Protein AF-A0A955KXI3-F1 (afdb_monomer)

Radius of gyration: 36.37 Å; Cα contacts (8 Å, |Δi|>4): 1447; chains: 1; bounding box: 127×127×103 Å

Structure (mmCIF, N/CA/C/O backbone):
data_AF-A0A955KXI3-F1
#
_entry.id   AF-A0A955KXI3-F1
#
loop_
_atom_site.group_PDB
_atom_site.id
_atom_site.type_symbol
_atom_site.label_atom_id
_atom_site.label_alt_id
_atom_site.label_comp_id
_atom_site.label_asym_id
_atom_site.label_entity_id
_atom_site.label_seq_id
_atom_site.pdbx_PDB_ins_code
_atom_site.Cartn_x
_atom_site.Cartn_y
_atom_site.Cartn_z
_atom_site.occupancy
_atom_site.B_iso_or_equiv
_atom_site.auth_seq_id
_atom_site.auth_comp_id
_atom_site.auth_asym_id
_atom_site.auth_atom_id
_atom_site.pdbx_PDB_model_num
ATOM 1 N N . MET A 1 1 ? 79.016 -72.809 -0.179 1.00 35.94 1 MET A N 1
ATOM 2 C CA . MET A 1 1 ? 80.154 -72.818 0.766 1.00 35.94 1 MET A CA 1
ATOM 3 C C . MET A 1 1 ? 79.630 -72.366 2.122 1.00 35.94 1 MET A C 1
ATOM 5 O O . MET A 1 1 ? 78.712 -71.561 2.138 1.00 35.94 1 MET A O 1
ATOM 9 N N . ARG A 1 2 ? 80.132 -72.982 3.202 1.00 41.34 2 ARG A N 1
ATOM 10 C CA . ARG A 1 2 ? 79.826 -72.744 4.634 1.00 41.34 2 ARG A CA 1
ATOM 11 C C . ARG A 1 2 ? 79.819 -71.230 4.961 1.00 41.34 2 ARG A C 1
ATOM 13 O O . ARG A 1 2 ? 80.507 -70.492 4.273 1.00 41.34 2 ARG A O 1
ATOM 20 N N . ASP A 1 3 ? 79.077 -70.713 5.942 1.00 35.38 3 ASP A N 1
ATOM 21 C CA . ASP A 1 3 ? 79.375 -70.952 7.357 1.00 35.38 3 ASP A CA 1
ATOM 22 C C . ASP A 1 3 ? 78.279 -70.488 8.341 1.00 35.38 3 ASP A C 1
ATOM 24 O O . ASP A 1 3 ? 77.462 -69.618 8.043 1.00 35.38 3 ASP A O 1
ATOM 28 N N . LYS A 1 4 ? 78.316 -71.088 9.535 1.00 45.59 4 LYS A N 1
ATOM 29 C CA . LYS A 1 4 ? 77.568 -70.738 10.746 1.00 45.59 4 LYS A CA 1
ATOM 30 C C . LYS A 1 4 ? 78.263 -69.573 11.464 1.00 45.59 4 LYS A C 1
ATOM 32 O O . LYS A 1 4 ? 79.451 -69.668 11.737 1.00 45.59 4 LYS A O 1
ATOM 37 N N . SER A 1 5 ? 77.521 -68.572 11.930 1.00 39.84 5 SER A N 1
ATOM 38 C CA . SER A 1 5 ? 77.657 -68.081 13.315 1.00 39.84 5 SER A CA 1
ATOM 39 C C . SER A 1 5 ? 76.523 -67.118 13.666 1.00 39.84 5 SER A C 1
ATOM 41 O O . SER A 1 5 ? 76.268 -66.125 12.996 1.00 39.84 5 SER A O 1
ATOM 43 N N . SER A 1 6 ? 75.809 -67.476 14.724 1.00 38.56 6 SER A N 1
ATOM 44 C CA . SER A 1 6 ? 74.708 -66.745 15.333 1.00 38.56 6 SER A CA 1
ATOM 45 C C . SER A 1 6 ? 75.183 -66.124 16.646 1.00 38.56 6 SER A C 1
ATOM 47 O O . SER A 1 6 ? 75.589 -66.859 17.548 1.00 38.56 6 SER A O 1
ATOM 49 N N . THR A 1 7 ? 75.043 -64.811 16.791 1.00 40.28 7 THR A N 1
ATOM 50 C CA . THR A 1 7 ? 74.956 -64.116 18.084 1.00 40.28 7 THR A CA 1
ATOM 51 C C . THR A 1 7 ? 73.664 -63.294 18.093 1.00 40.28 7 THR A C 1
ATOM 53 O O . THR A 1 7 ? 73.446 -62.512 17.169 1.00 40.28 7 THR A O 1
ATOM 56 N N . PRO A 1 8 ? 72.766 -63.462 19.082 1.00 43.84 8 PRO A N 1
ATOM 57 C CA . PRO A 1 8 ? 71.556 -62.656 19.161 1.00 43.84 8 PRO A CA 1
ATOM 58 C C . PRO A 1 8 ? 71.862 -61.309 19.830 1.00 43.84 8 PRO A C 1
ATOM 60 O O . PRO A 1 8 ? 72.344 -61.259 20.961 1.00 43.84 8 PRO A O 1
ATOM 63 N N . ILE A 1 9 ? 71.553 -60.214 19.135 1.00 41.09 9 ILE A N 1
ATOM 64 C CA . ILE A 1 9 ? 71.470 -58.868 19.713 1.00 41.09 9 ILE A CA 1
ATOM 65 C C . ILE A 1 9 ? 70.071 -58.727 20.327 1.00 41.09 9 ILE A C 1
ATOM 67 O O . ILE A 1 9 ? 69.072 -58.803 19.614 1.00 41.09 9 ILE A O 1
ATOM 71 N N . MET A 1 10 ? 69.989 -58.535 21.647 1.00 36.03 10 MET A N 1
ATOM 72 C CA . MET A 1 10 ? 68.750 -58.123 22.314 1.00 36.03 10 MET A CA 1
ATOM 73 C C . MET A 1 10 ? 68.443 -56.663 21.962 1.00 36.03 10 MET A C 1
ATOM 75 O O . MET A 1 10 ? 69.188 -55.764 22.348 1.00 36.03 10 MET A O 1
ATOM 79 N N . ILE A 1 11 ? 67.331 -56.429 21.267 1.00 44.09 11 ILE A N 1
ATOM 80 C CA . ILE A 1 11 ? 66.720 -55.102 21.128 1.00 44.09 11 ILE A CA 1
ATOM 81 C C . ILE A 1 11 ? 65.739 -54.936 22.302 1.00 44.09 11 ILE A C 1
ATOM 83 O O . ILE A 1 11 ? 64.892 -55.814 22.491 1.00 44.09 11 ILE A O 1
ATOM 87 N N . PRO A 1 12 ? 65.831 -53.870 23.119 1.00 44.94 12 PRO A N 1
ATOM 88 C CA . PRO A 1 12 ? 64.911 -53.667 24.230 1.00 44.94 12 PRO A CA 1
ATOM 89 C C . PRO A 1 12 ? 63.492 -53.390 23.718 1.00 44.94 12 PRO A C 1
ATOM 91 O O . PRO A 1 12 ? 63.283 -52.598 22.801 1.00 44.94 12 PRO A O 1
ATOM 94 N N . SER A 1 13 ? 62.517 -54.054 24.340 1.00 44.59 13 SER A N 1
ATOM 95 C CA . SER A 1 13 ? 61.083 -53.826 24.148 1.00 44.59 13 SER A CA 1
ATOM 96 C C . SER A 1 13 ? 60.748 -52.333 24.286 1.00 44.59 13 SER A C 1
ATOM 98 O O . SER A 1 13 ? 61.093 -51.746 25.315 1.00 44.59 13 SER A O 1
ATOM 100 N N . PRO A 1 14 ? 60.045 -51.705 23.324 1.00 49.34 14 PRO A N 1
ATOM 101 C CA . PRO A 1 14 ? 59.596 -50.330 23.481 1.00 49.34 14 PRO A CA 1
ATOM 102 C C . PRO A 1 14 ? 58.636 -50.222 24.671 1.00 49.34 14 PRO A C 1
ATOM 104 O O . PRO A 1 14 ? 57.763 -51.068 24.873 1.00 49.34 14 PRO A O 1
ATOM 107 N N . ASN A 1 15 ? 58.832 -49.179 25.478 1.00 51.78 15 ASN A N 1
ATOM 108 C CA . ASN A 1 15 ? 58.050 -48.879 26.674 1.00 51.78 15 ASN A CA 1
ATOM 109 C C . ASN A 1 15 ? 56.570 -48.671 26.310 1.00 51.78 15 ASN A C 1
ATOM 111 O O . ASN A 1 15 ? 56.146 -47.583 25.920 1.00 51.78 15 ASN A O 1
ATOM 115 N N . THR A 1 16 ? 55.762 -49.717 26.483 1.00 49.50 16 THR A N 1
ATOM 116 C CA . THR A 1 16 ? 54.319 -49.741 26.189 1.00 49.50 16 THR A CA 1
ATOM 117 C C . THR A 1 16 ? 53.499 -48.761 27.033 1.00 49.50 16 THR A C 1
ATOM 119 O O . THR A 1 16 ? 52.329 -48.529 26.738 1.00 49.50 16 THR A O 1
ATOM 122 N N . HIS A 1 17 ? 54.094 -48.166 28.070 1.00 52.94 17 HIS A N 1
ATOM 123 C CA . HIS A 1 17 ? 53.440 -47.171 28.915 1.00 52.94 17 HIS A CA 1
ATOM 124 C C . HIS A 1 17 ? 53.304 -45.798 28.245 1.00 52.94 17 HIS A C 1
ATOM 126 O O . HIS A 1 17 ? 52.270 -45.166 28.418 1.00 52.94 17 HIS A O 1
ATOM 132 N N . LEU A 1 18 ? 54.266 -45.361 27.424 1.00 54.50 18 LEU A N 1
ATOM 133 C CA . LEU A 1 18 ? 54.189 -44.054 26.749 1.00 54.50 18 LEU A CA 1
ATOM 134 C C . LEU A 1 18 ? 53.133 -44.040 25.634 1.00 54.50 18 LEU A C 1
ATOM 136 O O . LEU A 1 18 ? 52.356 -43.097 25.529 1.00 54.50 18 LEU A O 1
ATOM 140 N N . LEU A 1 19 ? 53.028 -45.132 24.872 1.00 54.25 19 LEU A N 1
ATOM 141 C CA . LEU A 1 19 ? 52.029 -45.271 23.807 1.00 54.25 19 LEU A CA 1
ATOM 142 C C . LEU A 1 19 ? 50.587 -45.302 24.336 1.00 54.25 19 LEU A C 1
ATOM 144 O O . LEU A 1 19 ? 49.689 -44.754 23.701 1.00 54.25 19 LEU A O 1
ATOM 148 N N . ARG A 1 20 ? 50.355 -45.899 25.513 1.00 58.59 20 ARG A N 1
ATOM 149 C CA . ARG A 1 20 ? 49.018 -45.936 26.128 1.00 58.59 20 ARG A CA 1
ATOM 150 C C . ARG A 1 20 ? 48.578 -44.562 26.634 1.00 58.59 20 ARG A C 1
ATOM 152 O O . ARG A 1 20 ? 47.414 -44.216 26.464 1.00 58.59 20 ARG A O 1
ATOM 159 N N . SER A 1 21 ? 49.498 -43.763 27.176 1.00 60.34 21 SER A N 1
ATOM 160 C CA . SER A 1 21 ? 49.203 -42.402 27.641 1.00 60.34 21 SER A CA 1
ATOM 161 C C . SER A 1 21 ? 48.854 -41.461 26.486 1.00 60.34 21 SER A C 1
ATOM 163 O O . SER A 1 21 ? 47.880 -40.718 26.580 1.00 60.34 21 SER A O 1
ATOM 165 N N . SER A 1 22 ? 49.592 -41.530 25.372 1.00 62.84 22 SER A N 1
ATOM 166 C CA . SER A 1 22 ? 49.331 -40.696 24.190 1.00 62.84 22 SER A CA 1
ATOM 167 C C . SER A 1 22 ? 48.015 -41.053 23.492 1.00 62.84 22 SER A C 1
ATOM 169 O O . SER A 1 22 ? 47.284 -40.157 23.074 1.00 62.84 22 SER A O 1
ATOM 171 N N . LEU A 1 23 ? 47.672 -42.345 23.417 1.00 67.88 23 LEU A N 1
ATOM 172 C CA . LEU A 1 23 ? 46.389 -42.793 22.862 1.00 67.88 23 LEU A CA 1
ATOM 173 C C . LEU A 1 23 ? 45.205 -42.385 23.746 1.00 67.88 23 LEU A C 1
ATOM 175 O O . LEU A 1 23 ? 44.167 -41.987 23.224 1.00 67.88 23 LEU A O 1
ATOM 179 N N . PHE A 1 24 ? 45.367 -42.422 25.070 1.00 73.81 24 PHE A N 1
ATOM 180 C CA . PHE A 1 24 ? 44.329 -41.982 26.002 1.00 73.81 24 PHE A CA 1
ATOM 181 C C . PHE A 1 24 ? 44.108 -40.462 25.938 1.00 73.81 24 PHE A C 1
ATOM 183 O O . PHE A 1 24 ? 42.966 -40.010 25.905 1.00 73.81 24 PHE A O 1
ATOM 190 N N . PHE A 1 25 ? 45.183 -39.673 25.815 1.00 72.25 25 PHE A N 1
ATOM 191 C CA . PHE A 1 25 ? 45.080 -38.223 25.622 1.00 72.25 25 PHE A CA 1
ATOM 192 C C . PHE A 1 25 ? 44.444 -37.855 24.276 1.00 72.25 25 PHE A C 1
ATOM 194 O O . PHE A 1 25 ? 43.582 -36.982 24.241 1.00 72.25 25 PHE A O 1
ATOM 201 N N . CYS A 1 26 ? 44.793 -38.550 23.185 1.00 74.94 26 CYS A N 1
ATOM 202 C CA . CYS A 1 26 ? 44.132 -38.354 21.890 1.00 74.94 26 CYS A CA 1
ATOM 203 C C . CYS A 1 26 ? 42.643 -38.711 21.947 1.00 74.94 26 CYS A C 1
ATOM 205 O O . CYS A 1 26 ? 41.829 -37.980 21.389 1.00 74.94 26 CYS A O 1
ATOM 207 N N . ALA A 1 27 ? 42.268 -39.791 22.639 1.00 73.81 27 ALA A N 1
ATOM 208 C CA . ALA A 1 27 ? 40.867 -40.181 22.779 1.00 73.81 27 ALA A CA 1
ATOM 209 C C . ALA A 1 27 ? 40.060 -39.139 23.569 1.00 73.81 27 ALA A C 1
ATOM 211 O O . ALA A 1 27 ? 38.967 -38.777 23.144 1.00 73.81 27 ALA A O 1
ATOM 212 N N . ILE A 1 28 ? 40.618 -38.599 24.658 1.00 78.00 28 ILE A N 1
ATOM 213 C CA . ILE A 1 28 ? 39.974 -37.528 25.432 1.00 78.00 28 ILE A CA 1
ATOM 214 C C . ILE A 1 28 ? 39.871 -36.246 24.605 1.00 78.00 28 ILE A C 1
ATOM 216 O O . ILE A 1 28 ? 38.808 -35.638 24.581 1.00 78.00 28 ILE A O 1
ATOM 220 N N . LEU A 1 29 ? 40.926 -35.851 23.886 1.00 77.69 29 LEU A N 1
ATOM 221 C CA . LEU A 1 29 ? 40.888 -34.641 23.061 1.00 77.69 29 LEU A CA 1
ATOM 222 C C . LEU A 1 29 ? 39.857 -34.764 21.932 1.00 77.69 29 LEU A C 1
ATOM 224 O O . LEU A 1 29 ? 39.102 -33.831 21.684 1.00 77.69 29 LEU A O 1
ATOM 228 N N . THR A 1 30 ? 39.787 -35.936 21.294 1.00 77.31 30 THR A N 1
ATOM 229 C CA . THR A 1 30 ? 38.826 -36.216 20.219 1.00 77.31 30 THR A CA 1
ATOM 230 C C . THR A 1 30 ? 37.398 -36.257 20.758 1.00 77.31 30 THR A C 1
ATOM 232 O O . THR A 1 30 ? 36.501 -35.711 20.128 1.00 77.31 30 THR A O 1
ATOM 235 N N . PHE A 1 31 ? 37.177 -36.840 21.940 1.00 72.69 31 PHE A N 1
ATOM 236 C CA . PHE A 1 31 ? 35.856 -36.888 22.570 1.00 72.69 31 PHE A CA 1
ATOM 237 C C . PHE A 1 31 ? 35.398 -35.509 23.067 1.00 72.69 31 PHE A C 1
ATOM 239 O O . PHE A 1 31 ? 34.236 -35.159 22.895 1.00 72.69 31 PHE A O 1
ATOM 246 N N . SER A 1 32 ? 36.308 -34.690 23.604 1.00 73.31 32 SER A N 1
ATOM 247 C CA . SER A 1 32 ? 36.020 -33.307 24.004 1.00 73.31 32 SER A CA 1
ATOM 248 C C . SER A 1 32 ? 35.767 -32.396 22.802 1.00 73.31 32 SER A C 1
ATOM 250 O O . SER A 1 32 ? 34.851 -31.581 22.849 1.00 73.31 32 SER A O 1
ATOM 252 N N . LEU A 1 33 ? 36.521 -32.556 21.707 1.00 73.75 33 LEU A N 1
ATOM 253 C CA . LEU A 1 33 ? 36.250 -31.867 20.442 1.00 73.75 33 LEU A CA 1
ATOM 254 C C . LEU A 1 33 ? 34.916 -32.313 19.847 1.00 73.75 33 LEU A C 1
ATOM 256 O O . LEU A 1 33 ? 34.159 -31.466 19.397 1.00 73.75 33 LEU A O 1
ATOM 260 N N . TYR A 1 34 ? 34.592 -33.607 19.901 1.00 73.50 34 TYR A N 1
ATOM 261 C CA . TYR A 1 34 ? 33.304 -34.122 19.440 1.00 73.50 34 TYR A CA 1
ATOM 262 C C . TYR A 1 34 ? 32.145 -33.590 20.289 1.00 73.50 34 TYR A C 1
ATOM 264 O O . TYR A 1 34 ? 31.130 -33.195 19.728 1.00 73.50 34 TYR A O 1
ATOM 272 N N . LEU A 1 35 ? 32.295 -33.515 21.618 1.00 63.56 35 LEU A N 1
ATOM 273 C CA . LEU A 1 35 ? 31.303 -32.916 22.518 1.00 63.56 35 LEU A CA 1
ATOM 274 C C . LEU A 1 35 ? 31.138 -31.412 22.283 1.00 63.56 35 LEU A C 1
ATOM 276 O O . LEU A 1 35 ? 30.008 -30.950 22.256 1.00 63.56 35 LEU A O 1
ATOM 280 N N . LEU A 1 36 ? 32.217 -30.661 22.045 1.00 61.91 36 LEU A N 1
ATOM 281 C CA . LEU A 1 36 ? 32.132 -29.243 21.667 1.00 61.91 36 LEU A CA 1
ATOM 282 C C . LEU A 1 36 ? 31.439 -29.066 20.307 1.00 61.91 36 LEU A C 1
ATOM 284 O O . LEU A 1 36 ? 30.555 -28.226 20.179 1.00 61.91 36 LEU A O 1
ATOM 288 N N . TYR A 1 37 ? 31.760 -29.915 19.326 1.00 58.88 37 TYR A N 1
ATOM 289 C CA . TYR A 1 37 ? 31.137 -29.885 17.998 1.00 58.88 37 TYR A CA 1
ATOM 290 C C . TYR A 1 37 ? 29.660 -30.314 18.015 1.00 58.88 37 TYR A C 1
ATOM 292 O O . TYR A 1 37 ? 28.872 -29.844 17.202 1.00 58.88 37 TYR A O 1
ATOM 300 N N . SER A 1 38 ? 29.268 -31.205 18.932 1.00 51.62 38 SER A N 1
ATOM 301 C CA . SER A 1 38 ? 27.873 -31.653 19.075 1.00 51.62 38 SER A CA 1
ATOM 302 C C . SER A 1 38 ? 27.041 -30.775 20.012 1.00 51.62 38 SER A C 1
ATOM 304 O O . SER A 1 38 ? 25.820 -30.767 19.876 1.00 51.62 38 SER A O 1
ATOM 306 N N . TYR A 1 39 ? 27.664 -29.980 20.889 1.00 47.75 39 TYR A N 1
ATOM 307 C CA . TYR A 1 39 ? 26.963 -28.948 21.660 1.00 47.75 39 TYR A CA 1
ATOM 308 C C . TYR A 1 39 ? 26.590 -27.737 20.784 1.00 47.75 39 TYR A C 1
ATOM 310 O O . TYR A 1 39 ? 25.486 -27.219 20.927 1.00 47.75 39 TYR A O 1
ATOM 318 N N . ASP A 1 40 ? 27.439 -27.358 19.818 1.00 46.19 40 ASP A N 1
ATOM 319 C CA . ASP A 1 40 ? 27.141 -26.280 18.852 1.00 46.19 40 ASP A CA 1
ATOM 320 C C . ASP A 1 40 ? 26.039 -26.650 17.839 1.00 46.19 40 ASP A C 1
ATOM 322 O O . ASP A 1 40 ? 25.391 -25.774 17.275 1.00 46.19 40 ASP A O 1
ATOM 326 N N . PHE A 1 41 ? 25.773 -27.943 17.624 1.00 46.50 41 PHE A N 1
ATOM 327 C CA . PHE A 1 41 ? 24.724 -28.403 16.701 1.00 46.50 41 PHE A CA 1
ATOM 328 C C . PHE A 1 41 ? 23.355 -28.640 17.359 1.00 46.50 41 PHE A C 1
ATOM 330 O O . PHE A 1 41 ? 22.385 -28.919 16.655 1.00 46.50 41 PHE A O 1
ATOM 337 N N . ALA A 1 42 ? 23.258 -28.541 18.690 1.00 44.31 42 ALA A N 1
ATOM 338 C CA . ALA A 1 42 ? 22.019 -28.786 19.437 1.00 44.31 42 ALA A CA 1
ATOM 339 C C . ALA A 1 42 ? 21.402 -27.524 20.057 1.00 44.31 42 ALA A C 1
ATOM 341 O O . ALA A 1 42 ? 20.275 -27.580 20.551 1.00 44.31 42 ALA A O 1
ATOM 342 N N . THR A 1 43 ? 22.063 -26.367 19.977 1.00 46.56 43 THR A N 1
ATOM 343 C CA . THR A 1 43 ? 21.305 -25.120 19.935 1.00 46.56 43 THR A CA 1
ATOM 344 C C . THR A 1 43 ? 20.742 -25.029 18.532 1.00 46.56 43 THR A C 1
ATOM 346 O O . THR A 1 43 ? 21.457 -24.682 17.596 1.00 46.56 43 THR A O 1
ATOM 349 N N . THR A 1 44 ? 19.461 -25.358 18.370 1.00 47.59 44 THR A N 1
ATOM 350 C CA . THR A 1 44 ? 18.664 -24.757 17.306 1.00 47.59 44 THR A CA 1
ATOM 351 C C . THR A 1 44 ? 18.933 -23.262 17.391 1.00 47.59 44 THR A C 1
ATOM 353 O O . THR A 1 44 ? 18.369 -22.580 18.249 1.00 47.59 44 THR A O 1
ATOM 356 N N . SER A 1 45 ? 19.844 -22.755 16.556 1.00 43.28 45 SER A N 1
ATOM 357 C CA . SER A 1 45 ? 19.797 -21.369 16.153 1.00 43.28 45 SER A CA 1
ATOM 358 C C . SER A 1 45 ? 18.413 -21.271 15.549 1.00 43.28 45 SER A C 1
ATOM 360 O O . SER A 1 45 ? 18.177 -21.731 14.431 1.00 43.28 45 SER A O 1
ATOM 362 N N . VAL A 1 46 ? 17.456 -20.811 16.350 1.00 44.28 46 VAL A N 1
ATOM 363 C CA . VAL A 1 46 ? 16.236 -20.241 15.820 1.00 44.28 46 VAL A CA 1
ATOM 364 C C . VAL A 1 46 ? 16.798 -19.242 14.831 1.00 44.28 46 VAL A C 1
ATOM 366 O O . VAL A 1 46 ? 17.472 -18.302 15.255 1.00 44.28 46 VAL A O 1
ATOM 369 N N . ASN A 1 47 ? 16.727 -19.565 13.533 1.00 47.88 47 ASN A N 1
ATOM 370 C CA . ASN A 1 47 ? 17.086 -18.623 12.491 1.00 47.88 47 ASN A CA 1
ATOM 371 C C . ASN A 1 47 ? 16.341 -17.380 12.921 1.00 47.88 47 ASN A C 1
ATOM 373 O O . ASN A 1 47 ? 15.116 -17.445 13.026 1.00 47.88 47 ASN A O 1
ATOM 377 N N . ALA A 1 48 ? 17.073 -16.342 13.332 1.00 52.78 48 ALA A N 1
ATOM 378 C CA . ALA A 1 48 ? 16.463 -15.082 13.678 1.00 52.78 48 ALA A CA 1
ATOM 379 C C . ALA A 1 48 ? 15.803 -14.669 12.375 1.00 52.78 48 ALA A C 1
ATOM 381 O O . ALA A 1 48 ? 16.484 -14.234 11.444 1.00 52.78 48 ALA A O 1
ATOM 382 N N . GLN A 1 49 ? 14.516 -15.000 12.257 1.00 57.44 49 GLN A N 1
ATOM 383 C CA . GLN A 1 49 ? 13.734 -14.729 11.080 1.00 57.44 49 GLN A CA 1
ATOM 384 C C . GLN A 1 49 ? 13.904 -13.235 10.923 1.00 57.44 49 GLN A C 1
ATOM 386 O O . GLN A 1 49 ? 13.661 -12.486 11.870 1.00 57.44 49 GLN A O 1
ATOM 391 N N . THR A 1 50 ? 14.532 -12.839 9.821 1.00 72.25 50 THR A N 1
ATOM 392 C CA . THR A 1 50 ? 14.885 -11.443 9.627 1.00 72.25 50 THR A CA 1
ATOM 393 C C . THR A 1 50 ? 13.557 -10.716 9.580 1.00 72.25 50 THR A C 1
ATOM 395 O O . THR A 1 50 ? 12.794 -10.900 8.638 1.00 72.25 50 THR A O 1
ATOM 398 N N . ILE A 1 51 ? 13.227 -10.024 10.672 1.00 83.75 51 ILE A N 1
ATOM 399 C CA . ILE A 1 51 ? 11.979 -9.287 10.783 1.00 83.75 51 ILE A CA 1
ATOM 400 C C . ILE A 1 51 ? 12.007 -8.270 9.654 1.00 83.75 51 ILE A C 1
ATOM 402 O O . ILE A 1 51 ? 13.003 -7.556 9.491 1.00 83.75 51 ILE A O 1
ATOM 406 N N . ASN A 1 52 ? 10.942 -8.242 8.860 1.00 93.12 52 ASN A N 1
ATOM 407 C CA . ASN A 1 52 ? 10.864 -7.317 7.748 1.00 93.12 52 ASN A CA 1
ATOM 408 C C . ASN A 1 52 ? 11.008 -5.877 8.260 1.00 93.12 52 ASN A C 1
ATOM 410 O O . ASN A 1 52 ? 10.421 -5.530 9.288 1.00 93.12 52 ASN A O 1
ATOM 414 N N . PRO A 1 53 ? 11.758 -5.009 7.564 1.00 92.38 53 PRO A N 1
ATOM 415 C CA . PRO A 1 53 ? 12.093 -3.683 8.079 1.00 92.38 53 PRO A CA 1
ATOM 416 C C . PRO A 1 53 ? 10.885 -2.740 8.187 1.00 92.38 53 PRO A C 1
ATOM 418 O O . PRO A 1 53 ? 10.952 -1.742 8.902 1.00 92.38 53 PRO A O 1
ATOM 421 N N . TRP A 1 54 ? 9.781 -3.048 7.503 1.00 94.69 54 TRP A N 1
ATOM 422 C CA . TRP A 1 54 ? 8.516 -2.323 7.627 1.00 94.69 54 TRP A CA 1
ATOM 423 C C . TRP A 1 54 ? 7.651 -2.795 8.793 1.00 94.69 54 TRP A C 1
ATOM 425 O O . TRP A 1 54 ? 6.680 -2.114 9.111 1.00 94.69 54 TRP A O 1
ATOM 435 N N . TYR A 1 55 ? 7.946 -3.940 9.412 1.00 94.38 55 TYR A N 1
ATOM 436 C CA . TYR A 1 55 ? 7.173 -4.471 10.530 1.00 94.38 55 TYR A CA 1
ATOM 437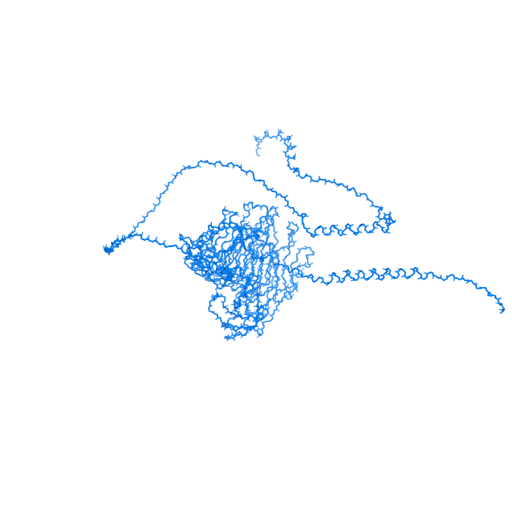 C C . TYR A 1 55 ? 7.766 -4.011 11.861 1.00 94.38 55 TYR A C 1
ATOM 439 O O . TYR A 1 55 ? 8.981 -3.942 12.061 1.00 94.38 55 TYR A O 1
ATOM 447 N N . THR A 1 56 ? 6.901 -3.677 12.812 1.00 92.38 56 THR A N 1
ATOM 448 C CA . THR A 1 56 ? 7.318 -3.419 14.192 1.00 92.38 56 THR A CA 1
ATOM 449 C C . THR A 1 56 ? 6.243 -3.938 15.117 1.00 92.38 56 THR A C 1
ATOM 451 O O . THR A 1 56 ? 5.082 -3.555 14.995 1.00 92.38 56 THR A O 1
ATOM 454 N N . GLU A 1 57 ? 6.648 -4.806 16.037 1.00 91.75 57 GLU A N 1
ATOM 455 C CA . GLU A 1 57 ? 5.768 -5.304 17.081 1.00 91.75 57 GLU A CA 1
ATOM 456 C C . GLU A 1 57 ? 5.337 -4.148 17.992 1.00 91.75 57 GLU A C 1
ATOM 458 O O . GLU A 1 57 ? 6.155 -3.332 18.426 1.00 91.75 57 GLU A O 1
ATOM 463 N N . LEU A 1 58 ? 4.037 -4.068 18.262 1.00 93.25 58 LEU A N 1
ATOM 464 C CA . LEU A 1 58 ? 3.454 -3.001 19.059 1.00 93.25 58 LEU A CA 1
ATOM 465 C C . LEU A 1 58 ? 3.449 -3.388 20.542 1.00 93.25 58 LEU A C 1
ATOM 467 O O . LEU A 1 58 ? 2.783 -4.339 20.938 1.00 93.25 58 LEU A O 1
ATOM 471 N N . ASN A 1 59 ? 4.145 -2.609 21.372 1.00 94.44 59 ASN A N 1
ATOM 472 C CA . ASN A 1 59 ? 4.175 -2.784 22.825 1.00 94.44 59 ASN A CA 1
ATOM 473 C C . ASN A 1 59 ? 3.708 -1.500 23.538 1.00 94.44 59 ASN A C 1
ATOM 475 O O . ASN A 1 59 ? 4.537 -0.670 23.930 1.00 94.44 59 ASN A O 1
ATOM 479 N N . PRO A 1 60 ? 2.387 -1.285 23.665 1.00 96.06 60 PRO A N 1
ATOM 480 C CA . PRO A 1 60 ? 1.852 -0.052 24.222 1.00 96.06 60 PRO A CA 1
ATOM 481 C C . PRO A 1 60 ? 2.085 0.027 25.736 1.00 96.06 60 PRO A C 1
ATOM 483 O O . PRO A 1 60 ? 1.965 -0.958 26.463 1.00 96.06 60 PRO A O 1
ATOM 486 N N . GLN A 1 61 ? 2.388 1.225 26.235 1.00 97.50 61 GLN A N 1
ATOM 487 C CA . GLN A 1 61 ? 2.583 1.492 27.665 1.00 97.50 61 GLN A CA 1
ATOM 488 C C . GLN A 1 61 ? 1.270 1.795 28.386 1.00 97.50 61 GLN A C 1
ATOM 490 O O . GLN A 1 61 ? 1.120 1.491 29.571 1.00 97.50 61 GLN A O 1
ATOM 495 N N . ARG A 1 62 ? 0.332 2.429 27.680 1.00 97.69 62 ARG A N 1
ATOM 496 C CA . ARG A 1 62 ? -1.012 2.738 28.165 1.00 97.69 62 ARG A CA 1
ATOM 497 C C . ARG A 1 62 ? -2.008 2.408 27.071 1.00 97.69 62 ARG A C 1
ATOM 499 O O . ARG A 1 62 ? -1.687 2.472 25.888 1.00 97.69 62 ARG A O 1
ATOM 506 N N . ARG A 1 63 ? -3.222 2.070 27.482 1.00 97.62 63 ARG A N 1
ATOM 507 C CA . ARG A 1 63 ? -4.320 1.750 26.579 1.00 97.62 63 ARG A CA 1
ATOM 508 C C . ARG A 1 63 ? -5.553 2.525 27.002 1.00 97.62 63 ARG A C 1
ATOM 510 O O . ARG A 1 63 ? -5.886 2.521 28.186 1.00 97.62 63 ARG A O 1
ATOM 517 N N . PHE A 1 64 ? -6.214 3.137 26.030 1.00 98.25 64 PHE A N 1
ATOM 518 C CA . PHE A 1 64 ? -7.438 3.900 26.214 1.00 98.25 64 PHE A CA 1
ATOM 519 C C . PHE A 1 64 ? -8.499 3.444 25.219 1.00 98.25 64 PHE A C 1
ATOM 521 O O . PHE A 1 64 ? -8.186 3.132 24.073 1.00 98.25 64 PHE A O 1
ATOM 528 N N . PHE A 1 65 ? -9.758 3.446 25.637 1.00 98.19 65 PHE A N 1
ATOM 529 C CA . PHE A 1 65 ? -10.896 3.196 24.759 1.00 98.19 65 PHE A CA 1
ATOM 530 C C . PHE A 1 65 ? -11.497 4.512 24.289 1.00 98.19 65 PHE A C 1
ATOM 532 O O . PHE A 1 65 ? -11.685 5.437 25.082 1.00 98.19 65 PHE A O 1
ATOM 539 N N . VAL A 1 66 ? -11.801 4.582 22.998 1.00 97.81 66 VAL A N 1
ATOM 540 C CA . VAL A 1 66 ? -12.301 5.781 22.330 1.00 97.81 66 VAL A CA 1
ATOM 541 C C . VAL A 1 66 ? -13.627 5.459 21.650 1.00 97.81 66 VAL A C 1
ATOM 543 O O . VAL A 1 66 ? -13.757 4.420 21.012 1.00 97.81 66 VAL A O 1
ATOM 546 N N . SER A 1 67 ? -14.605 6.354 21.752 1.00 97.25 67 SER A N 1
ATOM 547 C CA . SER A 1 67 ? -15.885 6.269 21.030 1.00 97.25 67 SER A CA 1
ATOM 548 C C . SER A 1 67 ? -16.296 7.659 20.532 1.00 97.25 67 SER A C 1
ATOM 550 O O . SER A 1 67 ? -15.810 8.652 21.089 1.00 97.25 67 SER A O 1
ATOM 552 N N . PRO A 1 68 ? -17.181 7.775 19.527 1.00 95.62 68 PRO A N 1
ATOM 553 C CA . PRO A 1 68 ? -17.626 9.083 19.043 1.00 95.62 68 PRO A CA 1
ATOM 554 C C . PRO A 1 68 ? -18.255 9.952 20.139 1.00 95.62 68 PRO A C 1
ATOM 556 O O . PRO A 1 68 ? -17.999 11.149 20.218 1.00 95.62 68 PRO A O 1
ATOM 559 N N . THR A 1 69 ? -19.025 9.335 21.039 1.00 95.25 69 THR A N 1
ATOM 560 C CA . THR A 1 69 ? -19.765 10.012 22.117 1.00 95.25 69 THR A CA 1
ATOM 561 C C . THR A 1 69 ? -19.135 9.797 23.493 1.00 95.25 69 THR A C 1
ATOM 563 O O . THR A 1 69 ? -19.842 9.793 24.503 1.00 95.25 69 THR A O 1
ATOM 566 N N . GLY A 1 70 ? -17.826 9.539 23.546 1.00 95.25 70 GLY A N 1
ATOM 567 C CA . GLY A 1 70 ? -17.133 9.263 24.801 1.00 95.25 70 GLY A CA 1
ATOM 568 C C . GLY A 1 70 ? -17.292 10.390 25.827 1.00 95.25 70 GLY A C 1
ATOM 569 O O . GLY A 1 70 ? -17.348 11.567 25.486 1.00 95.25 70 GLY A O 1
ATOM 570 N N . GLY A 1 71 ? -17.361 10.026 27.102 1.00 95.25 71 GLY A N 1
ATOM 571 C CA . GLY A 1 71 ? -17.488 10.967 28.222 1.00 95.25 71 GLY A CA 1
ATOM 572 C C . GLY A 1 71 ? -16.853 10.461 29.516 1.00 95.25 71 GLY A C 1
ATOM 573 O O . GLY A 1 71 ? -17.066 11.055 30.572 1.00 95.25 71 GLY A O 1
ATOM 574 N N . GLY A 1 72 ? -16.120 9.346 29.439 1.00 97.31 72 GLY A N 1
ATOM 575 C CA . GLY A 1 72 ? -15.454 8.711 30.570 1.00 97.31 72 GLY A CA 1
ATOM 576 C C . GLY A 1 72 ? -13.972 9.069 30.672 1.00 97.31 72 GLY A C 1
ATOM 577 O O . GLY A 1 72 ? -13.545 10.162 30.304 1.00 97.31 72 GLY A O 1
ATOM 578 N N . ASP A 1 73 ? -13.190 8.126 31.192 1.00 97.62 73 ASP A N 1
ATOM 579 C CA . ASP A 1 73 ? -11.746 8.244 31.452 1.00 97.62 73 ASP A CA 1
ATOM 580 C C . ASP A 1 73 ? -10.868 7.388 30.516 1.00 97.62 73 ASP A C 1
ATOM 582 O O . ASP A 1 73 ? -9.640 7.422 30.586 1.00 97.62 73 ASP A O 1
ATOM 586 N N . GLY A 1 74 ? -11.493 6.613 29.632 1.00 97.38 74 GLY A N 1
ATOM 587 C CA . GLY A 1 74 ? -10.853 5.747 28.649 1.00 97.38 74 GLY A CA 1
ATOM 588 C C . GLY A 1 74 ? -10.389 4.411 29.222 1.00 97.38 74 GLY A C 1
ATOM 589 O O . GLY A 1 74 ? -9.757 3.651 28.497 1.00 97.38 74 GLY A O 1
ATOM 590 N N . SER A 1 75 ? -10.685 4.093 30.486 1.00 96.50 75 SER A N 1
ATOM 591 C CA . SER A 1 75 ? -10.199 2.869 31.149 1.00 96.50 75 SER A CA 1
ATOM 592 C C . SER A 1 75 ? -10.863 1.579 30.652 1.00 96.50 75 SER A C 1
ATOM 594 O O . SER A 1 75 ? -10.279 0.498 30.746 1.00 96.50 75 SER A O 1
ATOM 596 N N . THR A 1 76 ? -12.083 1.680 30.120 1.00 95.69 76 THR A N 1
ATOM 597 C CA . THR A 1 76 ? -12.896 0.562 29.613 1.00 95.69 76 THR A CA 1
ATOM 598 C C . THR A 1 76 ? -13.715 1.008 28.399 1.00 95.69 76 THR A C 1
ATOM 600 O O . THR A 1 76 ? -13.966 2.209 28.268 1.00 95.69 76 THR A O 1
ATOM 603 N N . PRO A 1 77 ? -14.209 0.085 27.548 1.00 95.56 77 PRO A N 1
ATOM 604 C CA . PRO A 1 77 ? -15.112 0.440 26.449 1.00 95.56 77 PRO A CA 1
ATOM 605 C C . PRO A 1 77 ? -16.349 1.235 26.903 1.00 95.56 77 PRO A C 1
ATOM 607 O O . PRO A 1 77 ? -16.741 2.197 26.253 1.00 95.56 77 PRO A O 1
ATOM 610 N N . SER A 1 78 ? -16.926 0.897 28.062 1.00 95.56 78 SER A N 1
ATOM 611 C CA . SER A 1 78 ? -18.076 1.607 28.648 1.00 95.56 78 SER A CA 1
ATOM 612 C C . SER A 1 78 ? -17.740 2.973 29.259 1.00 95.56 78 SER A C 1
ATOM 614 O O . SER A 1 78 ? -18.646 3.747 29.548 1.00 95.56 78 SER A O 1
ATOM 616 N N . SER A 1 79 ? -16.455 3.264 29.477 1.00 97.25 79 SER A N 1
ATOM 617 C CA . SER A 1 79 ? -15.939 4.542 29.984 1.00 97.25 79 SER A CA 1
ATOM 618 C C . SER A 1 79 ? -15.070 5.223 28.920 1.00 97.25 79 SER A C 1
ATOM 620 O O . SER A 1 79 ? -14.080 5.868 29.243 1.00 97.25 79 SER A O 1
ATOM 622 N N . ALA A 1 80 ? -15.377 5.041 27.634 1.00 97.81 80 ALA A N 1
ATOM 623 C CA . ALA A 1 80 ? -14.555 5.573 26.554 1.00 97.81 80 ALA A CA 1
ATOM 624 C C . ALA A 1 80 ? -14.461 7.115 26.579 1.00 97.81 80 ALA A C 1
ATOM 626 O O . ALA A 1 80 ? -15.414 7.806 26.953 1.00 97.81 80 ALA A O 1
ATOM 627 N N . ILE A 1 81 ? -13.319 7.647 26.137 1.00 97.81 81 ILE A N 1
ATOM 628 C CA . ILE A 1 81 ? -13.118 9.079 25.839 1.00 97.81 81 ILE A CA 1
ATOM 629 C C . ILE A 1 81 ? -13.499 9.393 24.385 1.00 97.81 81 ILE A C 1
ATOM 631 O O . ILE A 1 81 ? -13.696 8.483 23.577 1.00 97.81 81 ILE A O 1
ATOM 635 N N . THR A 1 82 ? -13.601 10.674 24.033 1.00 96.38 82 THR A N 1
ATOM 636 C CA . THR A 1 82 ? -13.726 11.104 22.630 1.00 96.38 82 THR A CA 1
ATOM 637 C C . THR A 1 82 ? -12.384 11.053 21.902 1.00 96.38 82 THR A C 1
ATOM 639 O O . THR A 1 82 ? -11.313 11.067 22.517 1.00 96.38 82 THR A O 1
ATOM 642 N N . LEU A 1 83 ? -12.425 11.065 20.567 1.00 95.25 83 LEU A N 1
ATOM 643 C CA . LEU A 1 83 ? -11.216 11.174 19.746 1.00 95.25 83 LEU A CA 1
ATOM 644 C C . LEU A 1 83 ? -10.477 12.507 19.967 1.00 95.25 83 LEU A C 1
ATOM 646 O O . LEU A 1 83 ? -9.248 12.533 19.973 1.00 95.25 83 LEU A O 1
ATOM 650 N N . LEU A 1 84 ? -11.203 13.604 20.220 1.00 93.88 84 LEU A N 1
ATOM 651 C CA . LEU A 1 84 ? -10.599 14.898 20.555 1.00 93.88 84 LEU A CA 1
ATOM 652 C C . LEU A 1 84 ? -9.837 14.836 21.888 1.00 93.88 84 LEU A C 1
ATOM 654 O O . LEU A 1 84 ? -8.723 15.349 21.987 1.00 93.88 84 LEU A O 1
ATOM 658 N N . GLN A 1 85 ? -10.407 14.186 22.905 1.00 95.69 85 GLN A N 1
ATOM 659 C CA . GLN A 1 85 ? -9.715 13.966 24.178 1.00 95.69 85 GLN A CA 1
ATOM 660 C C . GLN A 1 85 ? -8.467 13.101 23.986 1.00 95.69 85 GLN A C 1
ATOM 662 O O . GLN A 1 85 ? -7.404 13.478 24.476 1.00 95.69 85 GLN A O 1
ATOM 667 N N . ALA A 1 86 ? -8.577 12.003 23.228 1.00 96.56 86 ALA A N 1
ATOM 668 C CA . ALA A 1 86 ? -7.447 11.144 22.881 1.00 96.56 86 ALA A CA 1
ATOM 669 C C . ALA A 1 86 ? -6.309 11.943 22.226 1.00 96.56 86 ALA A C 1
ATOM 671 O O . ALA A 1 86 ? -5.179 11.896 22.704 1.00 96.56 86 ALA A O 1
ATOM 672 N N . LYS A 1 87 ? -6.627 12.756 21.208 1.00 95.19 87 LYS A N 1
ATOM 673 C CA . LYS A 1 87 ? -5.684 13.660 20.531 1.00 95.19 87 LYS A CA 1
ATOM 674 C C . LYS A 1 87 ? -4.952 14.579 21.511 1.00 95.19 87 LYS A C 1
ATOM 676 O O . LYS A 1 87 ? -3.733 14.693 21.462 1.00 95.19 87 LYS A O 1
ATOM 681 N N . ASN A 1 88 ? -5.699 15.224 22.407 1.00 95.06 88 ASN A N 1
ATOM 682 C CA . ASN A 1 88 ? -5.172 16.265 23.292 1.00 95.06 88 ASN A CA 1
ATOM 683 C C . ASN A 1 88 ? -4.334 15.719 24.461 1.00 95.06 88 ASN A C 1
ATOM 685 O O . ASN A 1 88 ? -3.546 16.466 25.038 1.00 95.06 88 ASN A O 1
ATOM 689 N N . GLN A 1 89 ? -4.511 14.448 24.835 1.00 96.88 89 GLN A N 1
ATOM 690 C CA . GLN A 1 89 ? -3.794 13.821 25.955 1.00 96.88 89 GLN A CA 1
ATOM 691 C C . GLN A 1 89 ? -2.721 12.810 25.520 1.00 96.88 89 GLN A C 1
ATOM 693 O O . GLN A 1 89 ? -2.072 12.204 26.380 1.00 96.88 89 GLN A O 1
ATOM 698 N N . ALA A 1 90 ? -2.574 12.602 24.209 1.00 98.12 90 ALA A N 1
ATOM 699 C CA . ALA A 1 90 ? -1.663 11.628 23.637 1.00 98.12 90 ALA A CA 1
ATOM 700 C C . ALA A 1 90 ? -0.212 11.891 24.052 1.00 98.12 90 ALA A C 1
ATOM 702 O O . ALA A 1 90 ? 0.291 13.012 23.965 1.00 98.12 90 ALA A O 1
ATOM 703 N N . ILE A 1 91 ? 0.468 10.833 24.492 1.00 98.00 91 ILE A N 1
ATOM 704 C CA . ILE A 1 91 ? 1.914 10.817 24.724 1.00 98.00 91 ILE A CA 1
ATOM 705 C C . ILE A 1 91 ? 2.513 9.535 24.140 1.00 98.00 91 ILE A C 1
ATOM 707 O O . ILE A 1 91 ? 1.815 8.538 23.959 1.00 98.00 91 ILE A O 1
ATOM 711 N N . ALA A 1 92 ? 3.823 9.546 23.886 1.00 98.44 92 ALA A N 1
ATOM 712 C CA . ALA A 1 92 ? 4.557 8.397 23.362 1.00 98.44 92 ALA A CA 1
ATOM 713 C C . ALA A 1 92 ? 4.247 7.086 24.113 1.00 98.44 92 ALA A C 1
ATOM 715 O O . ALA A 1 92 ? 4.387 7.009 25.338 1.00 98.44 92 ALA A O 1
ATOM 716 N N . GLY A 1 93 ? 3.886 6.041 23.362 1.00 98.19 93 GLY A N 1
ATOM 717 C CA . GLY A 1 93 ? 3.559 4.713 23.880 1.00 98.19 93 GLY A CA 1
ATOM 718 C C . GLY A 1 93 ? 2.077 4.485 24.177 1.00 98.19 93 GLY A C 1
ATOM 719 O O . GLY A 1 93 ? 1.734 3.421 24.694 1.00 98.19 93 GLY A O 1
ATOM 720 N N . ASP A 1 94 ? 1.202 5.445 23.888 1.00 98.62 94 ASP A N 1
ATOM 721 C CA . ASP A 1 94 ? -0.242 5.255 24.005 1.00 98.62 94 ASP A CA 1
ATOM 722 C C . ASP A 1 94 ? -0.818 4.408 22.865 1.00 98.62 94 ASP A C 1
ATOM 724 O O . ASP A 1 94 ? -0.476 4.581 21.695 1.00 98.62 94 ASP A O 1
ATOM 728 N N . LEU A 1 95 ? -1.776 3.551 23.219 1.00 98.50 95 LEU A N 1
ATOM 729 C CA . LEU A 1 95 ? -2.693 2.892 22.297 1.00 98.50 95 LEU A CA 1
ATOM 730 C C . LEU A 1 95 ? -4.124 3.372 22.551 1.00 98.50 95 LEU A C 1
ATOM 732 O O . LEU A 1 95 ? -4.663 3.206 23.646 1.00 98.50 95 LEU A O 1
ATOM 736 N N . TYR A 1 96 ? -4.752 3.914 21.518 1.00 98.31 96 TYR A N 1
ATOM 737 C CA . TYR A 1 96 ? -6.148 4.324 21.493 1.00 98.31 96 TYR A CA 1
ATOM 738 C C . TYR A 1 96 ? -6.958 3.316 20.680 1.00 98.31 96 TYR A C 1
ATOM 740 O O . TYR A 1 96 ? -6.729 3.150 19.487 1.00 98.31 96 TYR A O 1
ATOM 748 N N . CYS A 1 97 ? -7.903 2.654 21.339 1.00 98.06 97 CYS A N 1
ATOM 749 C CA . CYS A 1 97 ? -8.757 1.615 20.782 1.00 98.06 97 CYS A CA 1
ATOM 750 C C . CYS A 1 97 ? -10.127 2.196 20.426 1.00 98.06 97 CYS A C 1
ATOM 752 O O . CYS A 1 97 ? -10.972 2.400 21.305 1.00 98.06 97 CYS A O 1
ATOM 754 N N . LEU A 1 98 ? -10.348 2.466 19.145 1.00 97.94 98 LEU A N 1
ATOM 755 C CA . LEU A 1 98 ? -11.543 3.117 18.618 1.00 97.94 98 LEU A CA 1
ATOM 756 C C . LEU A 1 98 ? -12.667 2.093 18.407 1.00 97.94 98 LEU A C 1
ATOM 758 O O . LEU A 1 98 ? -12.484 1.102 17.704 1.00 97.94 98 LEU A O 1
ATOM 762 N N . ALA A 1 99 ? -13.817 2.324 19.034 1.00 97.00 99 ALA A N 1
ATOM 763 C CA . ALA A 1 99 ? -15.042 1.569 18.781 1.00 97.00 99 ALA A CA 1
ATOM 764 C C . ALA A 1 99 ? -15.654 1.948 17.419 1.00 97.00 99 ALA A C 1
ATOM 766 O O . ALA A 1 99 ? -15.326 2.996 16.865 1.00 97.00 99 ALA A O 1
ATOM 767 N N . THR A 1 100 ? -16.571 1.133 16.893 1.00 96.25 100 THR A N 1
ATOM 768 C CA . THR A 1 100 ? -17.347 1.515 15.702 1.00 96.25 100 THR A CA 1
ATOM 769 C C . THR A 1 100 ? -18.135 2.798 15.950 1.00 96.25 100 THR A C 1
ATOM 771 O O . THR A 1 100 ? -18.656 3.038 17.043 1.00 96.25 100 THR A O 1
ATOM 774 N N . GLY A 1 101 ? -18.256 3.597 14.897 1.00 95.25 101 GLY A N 1
ATOM 775 C CA . GLY A 1 101 ? -19.115 4.768 14.835 1.00 95.25 101 GLY A CA 1
ATOM 776 C C . GLY A 1 101 ? -18.498 5.876 13.994 1.00 95.25 101 GLY A C 1
ATOM 777 O O . GLY A 1 101 ? -17.348 5.769 13.562 1.00 95.25 101 GLY A O 1
ATOM 778 N N . ASP A 1 102 ? -19.280 6.932 13.792 1.00 93.75 102 ASP A N 1
ATOM 779 C CA . ASP A 1 102 ? -18.903 8.060 12.947 1.00 93.75 102 ASP A CA 1
ATOM 780 C C . ASP A 1 102 ? -18.125 9.092 13.759 1.00 93.75 102 ASP A C 1
ATOM 782 O O . ASP A 1 102 ? -18.648 9.752 14.661 1.00 93.75 102 ASP A O 1
ATOM 786 N N . TYR A 1 103 ? -16.847 9.231 13.441 1.00 92.62 103 TYR A N 1
ATOM 787 C CA . TYR A 1 103 ? -15.960 10.220 14.022 1.00 92.62 103 TYR A CA 1
ATOM 788 C C . TYR A 1 103 ? -15.929 11.447 13.119 1.00 92.62 103 TYR A C 1
ATOM 790 O O . TYR A 1 103 ? -15.165 11.527 12.158 1.00 92.62 103 TYR A O 1
ATOM 798 N N . THR A 1 104 ? -16.765 12.422 13.458 1.00 84.25 104 THR A N 1
ATOM 799 C CA . THR A 1 104 ? -16.739 13.759 12.863 1.00 84.25 104 THR A CA 1
ATOM 800 C C . THR A 1 104 ? -15.975 14.722 13.767 1.00 84.25 104 THR A C 1
ATOM 802 O O . THR A 1 104 ? -15.948 14.557 14.991 1.00 84.25 104 THR A O 1
ATOM 805 N N . GLY A 1 105 ? -15.386 15.767 13.189 1.00 67.50 105 GLY A N 1
ATOM 806 C CA . GLY A 1 105 ? -14.780 16.851 13.954 1.00 67.50 105 GLY A CA 1
ATOM 807 C C . GLY A 1 105 ? -15.738 17.444 14.979 1.00 67.50 105 GLY A C 1
ATOM 808 O O . GLY A 1 105 ? -16.806 17.929 14.613 1.00 67.50 105 GLY A O 1
ATOM 809 N N . ALA A 1 106 ? -15.345 17.455 16.256 1.00 53.12 106 ALA A N 1
ATOM 810 C CA . ALA A 1 106 ? -16.135 18.064 17.332 1.00 53.12 106 ALA A CA 1
ATOM 811 C C . ALA A 1 106 ? -16.363 19.581 17.133 1.00 53.12 106 ALA A C 1
ATOM 813 O O . ALA A 1 106 ? -17.296 20.133 17.708 1.00 53.12 106 ALA A O 1
ATOM 814 N N . ASP A 1 107 ? -15.553 20.218 16.279 1.00 55.50 107 ASP A N 1
ATOM 815 C CA . ASP A 1 107 ? -15.579 21.656 15.981 1.00 55.50 107 ASP A CA 1
ATOM 816 C C . ASP A 1 107 ? -15.955 21.964 14.515 1.00 55.50 107 ASP A C 1
ATOM 818 O O . ASP A 1 107 ? -15.720 23.070 14.030 1.00 55.50 107 ASP A O 1
ATOM 822 N N . GLY A 1 108 ? -16.484 20.984 13.771 1.00 61.75 108 GLY A N 1
ATOM 823 C CA . GLY A 1 108 ? -16.665 21.099 12.316 1.00 61.75 108 GLY A CA 1
ATOM 824 C C . GLY A 1 108 ? -15.356 21.012 11.517 1.00 61.75 108 GLY A C 1
ATOM 825 O O . GLY A 1 108 ? -15.373 21.169 10.299 1.00 61.75 108 GLY A O 1
ATOM 826 N N . ASP A 1 109 ? -14.227 20.750 12.187 1.00 71.38 109 ASP A N 1
ATOM 827 C CA . ASP A 1 109 ? -12.954 20.426 11.545 1.00 71.38 109 ASP A CA 1
ATOM 828 C C . ASP A 1 109 ? -12.914 18.939 11.190 1.00 71.38 109 ASP A C 1
ATOM 830 O O . ASP A 1 109 ? -12.708 18.075 12.042 1.00 71.38 109 ASP A O 1
ATOM 834 N N . TYR A 1 110 ? -13.114 18.642 9.914 1.00 80.81 110 TYR A N 1
ATOM 835 C CA . TYR A 1 110 ? -13.048 17.295 9.355 1.00 80.81 110 TYR A CA 1
ATOM 836 C C . TYR A 1 110 ? -11.600 16.766 9.232 1.00 80.81 110 TYR A C 1
ATOM 838 O O . TYR A 1 110 ? -11.371 15.739 8.595 1.00 80.81 110 TYR A O 1
ATOM 846 N N . THR A 1 111 ? -10.627 17.439 9.863 1.00 88.88 111 THR A N 1
ATOM 847 C CA . THR A 1 111 ? -9.221 17.028 9.932 1.00 88.88 111 THR A CA 1
ATOM 848 C C . THR A 1 111 ? -8.863 16.428 11.292 1.00 88.88 111 THR A C 1
ATOM 850 O O . THR A 1 111 ? -8.845 17.104 12.325 1.00 88.88 111 THR A O 1
ATOM 853 N N . PHE A 1 112 ? -8.452 15.160 11.308 1.00 92.38 112 PHE A N 1
ATOM 854 C CA . PHE A 1 112 ? -7.797 14.564 12.471 1.00 92.38 112 PHE A CA 1
ATOM 855 C C . PHE A 1 112 ? -6.271 14.733 12.380 1.00 92.38 112 PHE A C 1
ATOM 857 O O . PHE A 1 112 ? -5.614 14.057 11.594 1.00 92.38 112 PHE A O 1
ATOM 864 N N . ASN A 1 113 ? -5.700 15.628 13.195 1.00 93.00 113 ASN A N 1
ATOM 865 C CA . ASN A 1 113 ? -4.258 15.916 13.226 1.00 93.00 113 ASN A CA 1
ATOM 866 C C . ASN A 1 113 ? -3.655 15.733 14.638 1.00 93.00 113 ASN A C 1
ATOM 868 O O . ASN A 1 113 ? -3.688 16.677 15.437 1.00 93.00 113 ASN A O 1
ATOM 872 N N . PRO A 1 114 ? -3.156 14.537 15.004 1.00 93.12 114 PRO A N 1
ATOM 873 C CA . PRO A 1 114 ? -2.432 14.339 16.256 1.00 93.12 114 PRO A CA 1
ATOM 874 C C . PRO A 1 114 ? -1.044 14.997 16.200 1.00 93.12 114 PRO A C 1
ATOM 876 O O . PRO A 1 114 ? -0.135 14.515 15.532 1.00 93.12 114 PRO A O 1
ATOM 879 N N . THR A 1 115 ? -0.864 16.085 16.953 1.00 94.00 115 THR A N 1
ATOM 880 C CA . THR A 1 115 ? 0.405 16.838 17.004 1.00 94.00 115 THR A CA 1
ATOM 881 C C . THR A 1 115 ? 1.405 16.284 18.023 1.00 94.00 115 THR A C 1
ATOM 883 O O . THR A 1 115 ? 2.604 16.550 17.930 1.00 94.00 115 THR A O 1
ATOM 886 N N . ALA A 1 116 ? 0.949 15.479 18.989 1.00 96.19 116 ALA A N 1
ATOM 887 C CA . ALA A 1 116 ? 1.831 14.793 19.928 1.00 96.19 116 ALA A CA 1
ATOM 888 C C . ALA A 1 116 ? 2.726 13.784 19.193 1.00 96.19 116 ALA A C 1
ATOM 890 O O . ALA A 1 116 ? 2.251 13.027 18.352 1.00 96.19 116 ALA A O 1
ATOM 891 N N . SER A 1 117 ? 4.012 13.747 19.539 1.00 96.88 117 SER A N 1
ATOM 892 C CA . SER A 1 117 ? 4.981 12.839 18.918 1.00 96.88 117 SER A CA 1
ATOM 893 C C . SER A 1 117 ? 5.235 11.607 19.788 1.00 96.88 117 SER A C 1
ATOM 895 O O . SER A 1 117 ? 5.491 11.712 20.993 1.00 96.88 117 SER A O 1
ATOM 897 N N . GLY A 1 118 ? 5.195 10.434 19.162 1.00 97.12 118 GLY A N 1
ATOM 898 C CA . GLY A 1 118 ? 5.740 9.192 19.694 1.00 97.12 118 GLY A CA 1
ATOM 899 C C . GLY A 1 118 ? 7.257 9.095 19.511 1.00 97.12 118 GLY A C 1
ATOM 900 O O . GLY A 1 118 ? 7.938 10.059 19.156 1.00 97.12 118 GLY A O 1
ATOM 901 N N . THR A 1 119 ? 7.791 7.896 19.723 1.00 95.19 119 THR A N 1
ATOM 902 C CA . THR A 1 119 ? 9.155 7.522 19.315 1.00 95.19 119 THR A CA 1
ATOM 903 C C . THR A 1 119 ? 9.130 6.204 18.550 1.00 95.19 119 THR A C 1
ATOM 905 O O . THR A 1 119 ? 8.120 5.501 18.565 1.00 95.19 119 THR A O 1
ATOM 908 N N . GLN A 1 120 ? 10.248 5.829 17.925 1.00 93.31 120 GLN A N 1
ATOM 909 C CA . GLN A 1 120 ? 10.375 4.546 17.231 1.00 93.31 120 GLN A CA 1
ATOM 910 C C . GLN A 1 120 ? 10.016 3.349 18.128 1.00 93.31 120 GLN A C 1
ATOM 912 O O . GLN A 1 120 ? 9.359 2.414 17.676 1.00 93.31 120 GLN A O 1
ATOM 917 N N . GLU A 1 121 ? 10.413 3.384 19.401 1.00 94.94 121 GLU A N 1
ATOM 918 C CA . GLU A 1 121 ? 10.138 2.329 20.386 1.00 94.94 121 GLU A CA 1
ATOM 919 C C . GLU A 1 121 ? 8.778 2.484 21.080 1.00 94.94 121 GLU A C 1
ATOM 921 O O . GLU A 1 121 ? 8.310 1.552 21.734 1.00 94.94 121 GLU A O 1
ATOM 926 N N . LYS A 1 122 ? 8.178 3.677 21.012 1.00 97.25 122 LYS A N 1
ATOM 927 C CA . LYS A 1 122 ? 6.946 4.044 21.720 1.00 97.25 122 LYS A CA 1
ATOM 928 C C . LYS A 1 122 ? 6.052 4.893 20.812 1.00 97.25 122 LYS A C 1
ATOM 930 O O . LYS A 1 122 ? 5.863 6.086 21.087 1.00 97.25 122 LYS A O 1
ATOM 935 N N . PRO A 1 123 ? 5.530 4.316 19.720 1.00 97.81 123 PRO A N 1
ATOM 936 C CA . PRO A 1 123 ? 4.623 5.036 18.839 1.00 97.81 123 PRO A CA 1
ATOM 937 C C . PRO A 1 123 ? 3.339 5.411 19.585 1.00 97.81 123 PRO A C 1
ATOM 939 O O . PRO A 1 123 ? 3.015 4.835 20.628 1.00 97.81 123 PRO A O 1
ATOM 942 N N . ILE A 1 124 ? 2.614 6.384 19.043 1.00 98.50 124 ILE A N 1
ATOM 943 C CA . ILE A 1 124 ? 1.234 6.674 19.437 1.00 98.50 124 ILE A CA 1
ATOM 944 C C . ILE A 1 124 ? 0.346 6.016 18.390 1.00 98.50 124 ILE A C 1
ATOM 946 O O . ILE A 1 124 ? 0.493 6.286 17.199 1.00 98.50 124 ILE A O 1
ATOM 950 N N . VAL A 1 125 ? -0.542 5.119 18.808 1.00 98.44 125 VAL A N 1
ATOM 951 C CA . VAL A 1 125 ? -1.330 4.307 17.874 1.00 98.44 125 VAL A CA 1
ATOM 952 C C . VAL A 1 125 ? -2.813 4.566 18.071 1.00 98.44 125 VAL A C 1
ATOM 954 O O . VAL A 1 125 ? -3.332 4.391 19.171 1.00 98.44 125 VAL A O 1
ATOM 957 N N . PHE A 1 126 ? -3.501 4.925 16.992 1.00 98.06 126 PHE A N 1
ATOM 958 C CA . PHE A 1 126 ? -4.956 4.987 16.915 1.00 98.06 126 PHE A CA 1
ATOM 959 C C . PHE A 1 126 ? -5.428 3.799 16.078 1.00 98.06 126 PHE A C 1
ATOM 961 O O . PHE A 1 126 ? -5.195 3.742 14.870 1.00 98.06 126 PHE A O 1
ATOM 968 N N . MET A 1 127 ? -6.029 2.818 16.743 1.00 97.56 127 MET A N 1
ATOM 969 C CA . MET A 1 127 ? -6.353 1.512 16.179 1.00 97.56 127 MET A CA 1
ATOM 970 C C . MET A 1 127 ? -7.837 1.206 16.356 1.00 97.56 127 MET A C 1
ATOM 972 O O . MET A 1 127 ? -8.395 1.429 17.431 1.00 97.56 127 MET A O 1
ATOM 976 N N . ALA A 1 128 ? -8.468 0.637 15.335 1.00 96.50 128 ALA A N 1
ATOM 977 C CA . ALA A 1 128 ? -9.789 0.040 15.472 1.00 96.50 128 ALA A CA 1
ATOM 978 C C . ALA A 1 128 ? -9.789 -1.098 16.506 1.00 96.50 128 ALA A C 1
ATOM 980 O O . ALA A 1 128 ? -8.909 -1.962 16.526 1.00 96.50 128 ALA A O 1
ATOM 981 N N . GLN A 1 129 ? -10.800 -1.125 17.369 1.00 94.44 129 GLN A N 1
ATOM 982 C CA . GLN A 1 129 ? -11.027 -2.260 18.256 1.00 94.44 129 GLN A CA 1
ATOM 983 C C . GLN A 1 129 ? -11.232 -3.556 17.446 1.00 94.44 129 GLN A C 1
ATOM 985 O O . GLN A 1 129 ? -11.693 -3.511 16.304 1.00 94.44 129 GLN A O 1
ATOM 990 N N . PRO A 1 130 ? -10.903 -4.733 18.010 1.00 88.50 130 PRO A N 1
ATOM 991 C CA . PRO A 1 130 ? -11.032 -5.997 17.294 1.00 88.50 130 PRO A CA 1
ATOM 992 C C . PRO A 1 130 ? -12.458 -6.215 16.774 1.00 88.50 130 PRO A C 1
ATOM 994 O O . PRO A 1 130 ? -13.396 -6.321 17.554 1.00 88.50 130 PRO A O 1
ATOM 997 N N . GLY A 1 131 ? -12.613 -6.315 15.452 1.00 85.25 131 GLY A N 1
ATOM 998 C CA . GLY A 1 131 ? -13.923 -6.523 14.823 1.00 85.25 131 GLY A CA 1
ATOM 999 C C . GLY A 1 131 ? -14.773 -5.266 14.641 1.00 85.25 131 GLY A C 1
ATOM 1000 O O . GLY A 1 131 ? -15.791 -5.349 13.962 1.00 85.25 131 GLY A O 1
ATOM 1001 N N . GLU A 1 132 ? -14.334 -4.131 15.173 1.00 92.50 132 GLU A N 1
ATOM 1002 C CA . GLU A 1 132 ? -14.979 -2.835 15.002 1.00 92.50 132 GLU A CA 1
ATOM 1003 C C . GLU A 1 132 ? -14.458 -2.129 13.737 1.00 92.50 132 GLU A C 1
ATOM 1005 O O . GLU A 1 132 ? -13.387 -2.458 13.217 1.00 92.50 132 GLU A O 1
ATOM 1010 N N . ARG A 1 133 ? -15.219 -1.148 13.242 1.00 91.50 133 ARG A N 1
ATOM 1011 C CA . ARG A 1 133 ? -14.876 -0.328 12.074 1.00 91.50 133 ARG A CA 1
ATOM 1012 C C . ARG A 1 133 ? -15.194 1.143 12.371 1.00 91.50 133 ARG A C 1
ATOM 1014 O O . ARG A 1 133 ? -16.313 1.587 12.126 1.00 91.50 133 ARG A O 1
ATOM 1021 N N . PRO A 1 134 ? -14.259 1.898 12.968 1.00 96.12 134 PRO A N 1
ATOM 1022 C CA . PRO A 1 134 ? -14.429 3.334 13.129 1.00 96.12 134 PRO A CA 1
ATOM 1023 C C . PRO A 1 134 ? -14.399 4.004 11.752 1.00 96.12 134 PRO A C 1
ATOM 1025 O O . PRO A 1 134 ? -13.468 3.774 10.976 1.00 96.12 134 PRO A O 1
ATOM 1028 N N . GLN A 1 135 ? -15.398 4.839 11.477 1.00 95.75 135 GLN A N 1
ATOM 1029 C CA . GLN A 1 135 ? -15.487 5.608 10.244 1.00 95.75 135 GLN A CA 1
ATOM 1030 C C . GLN A 1 135 ? -15.119 7.062 10.531 1.00 95.75 135 GLN A C 1
ATOM 1032 O O . GLN A 1 135 ? -15.657 7.683 11.446 1.00 95.75 135 GLN A O 1
ATOM 1037 N N . MET A 1 136 ? -14.191 7.614 9.760 1.00 94.19 136 MET A N 1
ATOM 1038 C CA . MET A 1 136 ? -13.840 9.029 9.773 1.00 94.19 136 MET A CA 1
ATOM 1039 C C . MET A 1 136 ? -14.303 9.671 8.472 1.00 94.19 136 MET A C 1
ATOM 1041 O O . MET A 1 136 ? -14.065 9.136 7.389 1.00 94.19 136 MET A O 1
ATOM 1045 N N . GLN A 1 137 ? -14.933 10.839 8.586 1.00 91.25 137 GLN A N 1
ATOM 1046 C CA . GLN A 1 137 ? -15.274 11.663 7.433 1.00 91.25 137 GLN A CA 1
ATOM 1047 C C . GLN A 1 137 ? -14.315 12.856 7.347 1.00 91.25 137 GLN A C 1
ATOM 1049 O O . GLN A 1 137 ? -14.223 13.625 8.305 1.00 91.25 137 GLN A O 1
ATOM 1054 N N . GLY A 1 138 ? -13.616 13.010 6.218 1.00 91.38 138 GLY A N 1
ATOM 1055 C CA . GLY A 1 138 ? -12.685 14.112 5.962 1.00 91.38 138 GLY A CA 1
ATOM 1056 C C . GLY A 1 138 ? -11.258 13.674 5.633 1.00 91.38 138 GLY A C 1
ATOM 1057 O O . GLY A 1 138 ? -11.015 13.047 4.600 1.00 91.38 138 GLY A O 1
ATOM 1058 N N . ASN A 1 139 ? -10.285 14.076 6.453 1.00 92.25 139 ASN A N 1
ATOM 1059 C CA . ASN A 1 139 ? -8.878 13.699 6.296 1.00 92.25 139 ASN A CA 1
ATOM 1060 C C . ASN A 1 139 ? -8.157 13.482 7.638 1.00 92.25 139 ASN A C 1
ATOM 1062 O O . ASN A 1 139 ? -8.561 13.939 8.705 1.00 92.25 139 ASN A O 1
ATOM 1066 N N . ILE A 1 140 ? -7.034 12.780 7.561 1.00 94.25 140 ILE A N 1
ATOM 1067 C CA . ILE A 1 140 ? -6.120 12.481 8.657 1.00 94.25 140 ILE A CA 1
ATOM 1068 C C . ILE A 1 140 ? -4.762 13.072 8.283 1.00 94.25 140 ILE A C 1
ATOM 1070 O O . ILE A 1 140 ? -4.230 12.745 7.225 1.00 94.25 140 ILE A O 1
ATOM 1074 N N . SER A 1 141 ? -4.177 13.907 9.138 1.00 93.44 141 SER A N 1
ATOM 1075 C CA . SER A 1 141 ? -2.833 14.464 8.939 1.00 93.44 141 SER A CA 1
ATOM 1076 C C . SER A 1 141 ? -1.887 13.960 10.019 1.00 93.44 141 SER A C 1
ATOM 1078 O O . SER A 1 141 ? -2.069 14.248 11.194 1.00 93.44 141 SER A O 1
ATOM 1080 N N . LEU A 1 142 ? -0.869 13.201 9.629 1.00 93.69 142 LEU A N 1
ATOM 1081 C CA . LEU A 1 142 ? 0.195 12.707 10.497 1.00 93.69 142 LEU A CA 1
ATOM 1082 C C . LEU A 1 142 ? 1.411 13.619 10.342 1.00 93.69 142 LEU A C 1
ATOM 1084 O O . LEU A 1 142 ? 2.306 13.369 9.526 1.00 93.69 142 LEU A O 1
ATOM 1088 N N . GLY A 1 143 ? 1.387 14.711 11.105 1.00 88.06 143 GLY A N 1
ATOM 1089 C CA . GLY A 1 143 ? 2.377 15.783 11.062 1.00 88.06 143 GLY A CA 1
ATOM 1090 C C . GLY A 1 143 ? 1.855 17.078 10.445 1.00 88.06 143 GLY A C 1
ATOM 1091 O O . GLY A 1 143 ? 0.751 17.141 9.899 1.00 88.06 143 GLY A O 1
ATOM 1092 N N . ASP A 1 144 ? 2.695 18.107 10.533 1.00 83.69 144 ASP A N 1
ATOM 1093 C CA . ASP A 1 144 ? 2.472 19.448 9.993 1.00 83.69 144 ASP A CA 1
ATOM 1094 C C . ASP A 1 144 ? 3.641 19.807 9.061 1.00 83.69 144 ASP A C 1
ATOM 1096 O O . ASP A 1 144 ? 4.808 19.600 9.407 1.00 83.69 144 ASP A O 1
ATOM 1100 N N . SER A 1 145 ? 3.345 20.345 7.873 1.00 74.75 145 SER A N 1
ATOM 1101 C CA . SER A 1 145 ? 4.370 20.762 6.908 1.00 74.75 145 SER A CA 1
ATOM 1102 C C . SER A 1 145 ? 5.202 21.948 7.405 1.00 74.75 145 SER A C 1
ATOM 1104 O O . SER A 1 145 ? 6.323 22.149 6.943 1.00 74.75 145 SER A O 1
ATOM 1106 N N . THR A 1 146 ? 4.682 22.709 8.370 1.00 79.12 146 THR A N 1
ATOM 1107 C CA . THR A 1 146 ? 5.351 23.856 8.994 1.00 79.12 146 THR A CA 1
ATOM 1108 C C . THR A 1 146 ? 6.095 23.499 10.283 1.00 79.12 146 THR A C 1
ATOM 1110 O O . THR A 1 146 ? 7.002 24.230 10.685 1.00 79.12 146 THR A O 1
ATOM 1113 N N . ALA A 1 147 ? 5.759 22.371 10.919 1.00 74.44 147 ALA A N 1
ATOM 1114 C CA . ALA A 1 147 ? 6.327 21.939 12.194 1.00 74.44 147 ALA A CA 1
ATOM 1115 C C . ALA A 1 147 ? 6.788 20.474 12.126 1.00 74.44 147 ALA A C 1
ATOM 1117 O O . ALA A 1 147 ? 6.157 19.558 12.646 1.00 74.44 147 ALA A O 1
ATOM 1118 N N . LEU A 1 148 ? 7.965 20.271 11.526 1.00 68.88 148 LEU A N 1
ATOM 1119 C CA . LEU A 1 148 ? 8.534 18.957 11.176 1.00 68.88 148 LEU A CA 1
ATOM 1120 C C . LEU A 1 148 ? 8.783 18.008 12.364 1.00 68.88 148 LEU A C 1
ATOM 1122 O O . LEU A 1 148 ? 9.109 16.839 12.171 1.00 68.88 148 LEU A O 1
ATOM 1126 N N . THR A 1 149 ? 8.694 18.513 13.594 1.00 80.12 149 THR A N 1
ATOM 1127 C CA . THR A 1 149 ? 8.898 17.749 14.833 1.00 80.12 149 THR A CA 1
ATOM 1128 C C . THR A 1 149 ? 7.596 17.312 15.503 1.00 80.12 149 THR A C 1
ATOM 1130 O O . THR A 1 149 ? 7.638 16.603 16.514 1.00 80.12 149 THR A O 1
ATOM 1133 N N . GLU A 1 150 ? 6.450 17.753 14.990 1.00 89.12 150 GLU A N 1
ATOM 1134 C CA . GLU A 1 150 ? 5.128 17.398 15.504 1.00 89.12 150 GLU A CA 1
ATOM 1135 C C . GLU A 1 150 ? 4.584 16.154 14.800 1.00 89.12 150 GLU A C 1
ATOM 1137 O O . GLU A 1 150 ? 4.885 15.891 13.636 1.00 89.12 150 GLU A O 1
ATOM 1142 N N . GLY A 1 151 ? 3.796 15.359 15.523 1.00 91.38 151 GLY A N 1
ATOM 1143 C CA . GLY A 1 151 ? 3.123 14.188 14.968 1.00 91.38 151 GLY A CA 1
ATOM 1144 C C . GLY A 1 151 ? 4.037 13.019 14.573 1.00 91.38 151 GLY A C 1
ATOM 1145 O O . GLY A 1 151 ? 3.567 12.085 13.922 1.00 91.38 151 GLY A O 1
ATOM 1146 N N . MET A 1 152 ? 5.314 12.999 14.976 1.00 94.19 152 MET A N 1
ATOM 1147 C CA . MET A 1 152 ? 6.221 11.887 14.649 1.00 94.19 152 MET A CA 1
ATOM 1148 C C . MET A 1 152 ? 5.747 10.574 15.280 1.00 94.19 152 MET A C 1
ATOM 1150 O O . MET A 1 152 ? 5.227 10.564 16.394 1.00 94.19 152 MET A O 1
ATOM 1154 N N . TYR A 1 153 ? 5.974 9.454 14.595 1.00 95.94 153 TYR A N 1
ATOM 1155 C CA . TYR A 1 153 ? 5.665 8.104 15.069 1.00 95.94 153 TYR A CA 1
ATOM 1156 C C . TYR A 1 153 ? 4.195 7.912 15.493 1.00 95.94 153 TYR A C 1
ATOM 1158 O O . TYR A 1 153 ? 3.908 7.165 16.432 1.00 95.94 153 TYR A O 1
ATOM 1166 N N . ASN A 1 154 ? 3.264 8.577 14.798 1.00 97.56 154 ASN A N 1
ATOM 1167 C CA . ASN A 1 154 ? 1.826 8.326 14.918 1.00 97.56 154 ASN A CA 1
ATOM 1168 C C . ASN A 1 154 ? 1.370 7.287 13.895 1.00 97.56 154 ASN A C 1
ATOM 1170 O O . ASN A 1 154 ? 1.715 7.365 12.712 1.00 97.56 154 ASN A O 1
ATOM 1174 N N . TRP A 1 155 ? 0.605 6.296 14.346 1.00 98.12 155 TRP A N 1
ATOM 1175 C CA . TRP A 1 155 ? 0.090 5.223 13.500 1.00 98.12 155 TRP A CA 1
ATOM 1176 C C . TRP A 1 155 ? -1.433 5.244 13.478 1.00 98.12 155 TRP A C 1
ATOM 1178 O O . TRP A 1 155 ? -2.079 5.408 14.515 1.00 98.12 155 TRP A O 1
ATOM 1188 N N . ILE A 1 156 ? -1.987 5.022 12.293 1.00 98.00 156 ILE A N 1
ATOM 1189 C CA . ILE A 1 156 ? -3.420 4.920 12.038 1.00 98.00 156 ILE A CA 1
ATOM 1190 C C . ILE A 1 156 ? -3.695 3.527 11.497 1.00 98.00 156 ILE A C 1
ATOM 1192 O O . ILE A 1 156 ? -3.128 3.139 10.469 1.00 98.00 156 ILE A O 1
ATOM 1196 N N . TRP A 1 157 ? -4.516 2.768 12.220 1.00 97.94 157 TRP A N 1
ATOM 1197 C CA . TRP A 1 157 ? -4.688 1.345 11.977 1.00 97.94 157 TRP A CA 1
ATOM 1198 C C . TRP A 1 157 ? -6.158 0.928 11.941 1.00 97.94 157 TRP A C 1
ATOM 1200 O O . TRP A 1 157 ? -6.853 0.994 12.954 1.00 97.94 157 TRP A O 1
ATOM 1210 N N . GLY A 1 158 ? -6.603 0.384 10.807 1.00 96.31 158 GLY A N 1
ATOM 1211 C CA . GLY A 1 158 ? -7.905 -0.284 10.710 1.00 96.31 158 GLY A CA 1
ATOM 1212 C C . GLY A 1 158 ? -9.083 0.677 10.597 1.00 96.31 158 GLY A C 1
ATOM 1213 O O . GLY A 1 158 ? -10.198 0.307 10.951 1.00 96.31 158 GLY A O 1
ATOM 1214 N N . ILE A 1 159 ? -8.834 1.914 10.169 1.00 96.56 159 ILE A N 1
ATOM 1215 C CA . ILE A 1 159 ? -9.844 2.970 10.096 1.00 96.56 159 ILE A CA 1
ATOM 1216 C C . ILE A 1 159 ? -10.440 3.011 8.689 1.00 96.56 159 ILE A C 1
ATOM 1218 O O . ILE A 1 159 ? -9.728 2.858 7.695 1.00 96.56 159 ILE A O 1
ATOM 1222 N N . GLU A 1 160 ? -11.749 3.227 8.605 1.00 96.94 160 GLU A N 1
ATOM 1223 C CA . GLU A 1 160 ? -12.408 3.604 7.360 1.00 96.94 160 GLU A CA 1
ATOM 1224 C C . GLU A 1 160 ? -12.397 5.125 7.218 1.00 96.94 160 GLU A C 1
ATOM 1226 O O . GLU A 1 160 ? -12.794 5.840 8.136 1.00 96.94 160 GLU A O 1
ATOM 1231 N N . LEU A 1 161 ? -11.943 5.623 6.074 1.00 96.06 161 LEU A N 1
ATOM 1232 C CA . LEU A 1 161 ? -11.869 7.041 5.768 1.00 96.06 161 LEU A CA 1
ATOM 1233 C C . LEU A 1 161 ? -12.606 7.338 4.466 1.00 96.06 161 LEU A C 1
ATOM 1235 O O . LEU A 1 161 ? -12.317 6.734 3.432 1.00 96.06 161 LEU A O 1
ATOM 1239 N N . THR A 1 162 ? -13.492 8.328 4.519 1.00 94.31 162 THR A N 1
ATOM 1240 C CA . THR A 1 162 ? -14.266 8.784 3.365 1.00 94.31 162 THR A CA 1
ATOM 1241 C C . THR A 1 162 ? -14.457 10.301 3.363 1.00 94.31 162 THR A C 1
ATOM 1243 O O . THR A 1 162 ? -14.348 10.939 4.409 1.00 94.31 162 THR A O 1
ATOM 1246 N N . ASP A 1 163 ? -14.717 10.910 2.206 1.00 91.69 163 ASP A N 1
ATOM 1247 C CA . ASP A 1 163 ? -15.091 12.324 2.091 1.00 91.69 163 ASP A CA 1
ATOM 1248 C C . ASP A 1 163 ? -15.874 12.581 0.790 1.00 91.69 163 ASP A C 1
ATOM 1250 O O . ASP A 1 163 ? -15.370 13.261 -0.114 1.00 91.69 163 ASP A O 1
ATOM 1254 N N . PRO A 1 164 ? -17.093 12.023 0.668 1.00 88.88 164 PRO A N 1
ATOM 1255 C CA . PRO A 1 164 ? -17.839 12.035 -0.591 1.00 88.88 164 PRO A CA 1
ATOM 1256 C C . PRO A 1 164 ? -18.312 13.443 -0.964 1.00 88.88 164 PRO A C 1
ATOM 1258 O O . PRO A 1 164 ? -18.464 13.772 -2.137 1.00 88.88 164 PRO A O 1
ATOM 1261 N N . ASP A 1 165 ? -18.509 14.297 0.042 1.00 86.31 165 ASP A N 1
ATOM 1262 C CA . ASP A 1 165 ? -19.007 15.662 -0.121 1.00 86.31 165 ASP A CA 1
ATOM 1263 C C . ASP A 1 165 ? -17.874 16.696 -0.251 1.00 86.31 165 ASP A C 1
ATOM 1265 O O . ASP A 1 165 ? -18.142 17.895 -0.357 1.00 86.31 165 ASP A O 1
ATOM 1269 N N . GLY A 1 166 ? -16.607 16.261 -0.207 1.00 84.56 166 GLY A N 1
ATOM 1270 C CA . GLY A 1 166 ? -15.452 17.161 -0.251 1.00 84.56 166 GLY A CA 1
ATOM 1271 C C . GLY A 1 166 ? -15.444 18.170 0.893 1.00 84.56 166 GLY A C 1
ATOM 1272 O O . GLY A 1 166 ? -15.130 19.347 0.688 1.00 84.56 166 GLY A O 1
ATOM 1273 N N . LEU A 1 167 ? -15.813 17.722 2.097 1.00 81.00 167 LEU A N 1
ATOM 1274 C CA . LEU A 1 167 ? -15.966 18.563 3.284 1.00 81.00 167 LEU A CA 1
ATOM 1275 C C . LEU A 1 167 ? -14.660 19.261 3.670 1.00 81.00 167 LEU A C 1
ATOM 1277 O O . LEU A 1 167 ? -14.688 20.354 4.240 1.00 81.00 167 LEU A O 1
ATOM 1281 N N . VAL A 1 168 ? -13.515 18.666 3.322 1.00 78.19 168 VAL A N 1
ATOM 1282 C CA . VAL A 1 168 ? -12.205 19.317 3.438 1.00 78.19 168 VAL A CA 1
ATOM 1283 C C . VAL A 1 168 ? -11.713 19.688 2.051 1.00 78.19 168 VAL A C 1
ATOM 1285 O O . VAL A 1 168 ? -11.347 18.819 1.259 1.00 78.19 168 VAL A O 1
ATOM 1288 N N . GLN A 1 169 ? -11.634 20.990 1.771 1.00 68.81 169 GLN A N 1
ATOM 1289 C CA . GLN A 1 169 ? -10.995 21.453 0.543 1.00 68.81 169 GLN A CA 1
ATOM 1290 C C . GLN A 1 169 ? -9.532 21.018 0.522 1.00 68.81 169 GLN A C 1
ATOM 1292 O O . GLN A 1 169 ? -8.791 21.243 1.482 1.00 68.81 169 GLN A O 1
ATOM 1297 N N . ALA A 1 170 ? -9.103 20.440 -0.599 1.00 61.88 170 ALA A N 1
ATOM 1298 C CA . ALA A 1 170 ? -7.704 20.147 -0.842 1.00 61.88 170 ALA A CA 1
ATOM 1299 C C . ALA A 1 170 ? -6.898 21.457 -0.808 1.00 61.88 170 ALA A C 1
ATOM 1301 O O . ALA A 1 170 ? -6.846 22.209 -1.784 1.00 61.88 170 ALA A O 1
ATOM 1302 N N . SER A 1 171 ? -6.234 21.748 0.312 1.00 59.56 171 SER A N 1
ATOM 1303 C CA . SER A 1 171 ? -5.112 22.681 0.274 1.00 59.56 171 SER A CA 1
ATOM 1304 C C . SER A 1 171 ? -4.050 22.073 -0.652 1.00 59.56 171 SER A C 1
ATOM 1306 O O . SER A 1 171 ? -3.914 20.850 -0.733 1.00 59.56 171 SER A O 1
ATOM 1308 N N . ARG A 1 172 ? -3.320 22.902 -1.410 1.00 54.94 172 ARG A N 1
ATOM 1309 C CA . ARG A 1 172 ? -2.388 22.445 -2.467 1.00 54.94 172 ARG A CA 1
ATOM 1310 C C . ARG A 1 172 ? -1.378 21.377 -2.016 1.00 54.94 172 ARG A C 1
ATOM 1312 O O . ARG A 1 172 ? -0.907 20.624 -2.858 1.00 54.94 172 ARG A O 1
ATOM 1319 N N . GLU A 1 173 ? -1.076 21.308 -0.723 1.00 50.91 173 GLU A N 1
ATOM 1320 C CA . GLU A 1 173 ? -0.139 20.354 -0.114 1.00 50.91 173 GLU A CA 1
ATOM 1321 C C . GLU A 1 173 ? -0.848 19.272 0.740 1.00 50.91 173 GLU A C 1
ATOM 1323 O O . GLU A 1 173 ? -0.222 18.297 1.142 1.00 50.91 173 GLU A O 1
ATOM 1328 N N . GLY A 1 174 ? -2.164 19.394 0.971 1.00 57.34 174 GLY A N 1
ATOM 1329 C CA . GLY A 1 174 ? -2.978 18.544 1.857 1.00 57.34 174 GLY A CA 1
ATOM 1330 C C . GLY A 1 174 ? -4.117 17.786 1.168 1.00 57.34 174 GLY A C 1
ATOM 1331 O O . GLY A 1 174 ? -5.025 17.296 1.833 1.00 57.34 174 GLY A O 1
ATOM 1332 N N . GLY A 1 175 ? -4.101 17.673 -0.161 1.00 79.25 175 GLY A N 1
ATOM 1333 C CA . GLY A 1 175 ? -5.156 17.010 -0.933 1.00 79.25 175 GLY A CA 1
ATOM 1334 C C . GLY A 1 175 ? -5.140 15.482 -0.859 1.00 79.25 175 GLY A C 1
ATOM 1335 O O . GLY A 1 175 ? -5.260 14.855 -1.902 1.00 79.25 175 GLY A O 1
ATOM 1336 N N . SER A 1 176 ? -4.919 14.867 0.307 1.00 91.50 176 SER A N 1
ATOM 1337 C CA . SER A 1 176 ? -5.014 13.407 0.498 1.00 91.50 176 SER A CA 1
ATOM 1338 C C . SER A 1 176 ? -5.949 13.067 1.657 1.00 91.50 176 SER A C 1
ATOM 1340 O O . SER A 1 176 ? -6.085 13.865 2.581 1.00 91.50 176 SER A O 1
ATOM 1342 N N . GLY A 1 177 ? -6.564 11.885 1.626 1.00 94.25 177 GLY A N 1
ATOM 1343 C CA . GLY A 1 177 ? -7.318 11.349 2.754 1.00 94.25 177 GLY A CA 1
ATOM 1344 C C . GLY A 1 177 ? -6.417 11.165 3.969 1.00 94.25 177 GLY A C 1
ATOM 1345 O O . GLY A 1 177 ? -6.648 11.783 5.001 1.00 94.25 177 GLY A O 1
ATOM 1346 N N . ILE A 1 178 ? -5.350 10.377 3.840 1.00 96.00 178 ILE A N 1
ATOM 1347 C CA . ILE A 1 178 ? -4.300 10.282 4.862 1.00 96.00 178 ILE A CA 1
ATOM 1348 C C . ILE A 1 178 ? -3.058 11.009 4.359 1.00 96.00 178 ILE A C 1
ATOM 1350 O O . ILE A 1 178 ? -2.442 10.596 3.381 1.00 96.00 178 ILE A O 1
ATOM 1354 N N . VAL A 1 179 ? -2.667 12.081 5.033 1.00 93.88 179 VAL A N 1
ATOM 1355 C CA . VAL A 1 179 ? -1.448 12.843 4.768 1.00 93.88 179 VAL A CA 1
ATOM 1356 C C . VAL A 1 179 ? -0.389 12.414 5.782 1.00 93.88 179 VAL A C 1
ATOM 1358 O O . VAL A 1 179 ? -0.613 12.490 6.982 1.00 93.88 179 VAL A O 1
ATOM 1361 N N . MET A 1 180 ? 0.768 11.952 5.318 1.00 94.06 180 MET A N 1
ATOM 1362 C CA . MET A 1 180 ? 1.900 11.546 6.153 1.00 94.06 180 MET A CA 1
ATOM 1363 C C . MET A 1 180 ? 3.075 12.475 5.868 1.00 94.06 180 MET A C 1
ATOM 1365 O O . MET A 1 180 ? 3.644 12.434 4.773 1.00 94.06 180 MET A O 1
ATOM 1369 N N . LEU A 1 181 ? 3.415 13.307 6.848 1.00 89.88 181 LEU A N 1
ATOM 1370 C CA . LEU A 1 181 ? 4.471 14.322 6.766 1.00 89.88 181 LEU A CA 1
ATOM 1371 C C . LEU A 1 181 ? 5.577 14.072 7.795 1.00 89.88 181 LEU A C 1
ATOM 1373 O O . LEU A 1 181 ? 6.741 14.369 7.532 1.00 89.88 181 LEU A O 1
ATOM 1377 N N . ALA A 1 182 ? 5.213 13.529 8.958 1.00 90.31 182 ALA A N 1
ATOM 1378 C CA . ALA A 1 182 ? 6.130 13.326 10.065 1.00 90.31 182 ALA A CA 1
ATOM 1379 C C . ALA A 1 182 ? 6.836 11.965 10.015 1.00 90.31 182 ALA A C 1
ATOM 1381 O O . ALA A 1 182 ? 6.248 10.940 9.661 1.00 90.31 182 ALA A O 1
ATOM 1382 N N . GLU A 1 183 ? 8.090 11.954 10.470 1.00 90.56 183 GLU A N 1
ATOM 1383 C CA . GLU A 1 183 ? 8.923 10.757 10.593 1.00 90.56 183 GLU A CA 1
ATOM 1384 C C . GLU A 1 183 ? 8.198 9.604 11.308 1.00 90.56 183 GLU A C 1
ATOM 1386 O O . GLU A 1 183 ? 7.534 9.797 12.326 1.00 90.56 183 GLU A O 1
ATOM 1391 N N . GLY A 1 184 ? 8.351 8.384 10.785 1.00 92.69 184 GLY A N 1
ATOM 1392 C CA . GLY A 1 184 ? 7.865 7.161 11.424 1.00 92.69 184 GLY A CA 1
ATOM 1393 C C . GLY A 1 184 ? 6.345 6.984 11.407 1.00 92.69 184 GLY A C 1
ATOM 1394 O O . GLY A 1 184 ? 5.840 6.068 12.066 1.00 92.69 184 GLY A O 1
ATOM 1395 N N . SER A 1 185 ? 5.625 7.837 10.670 1.00 95.69 185 SER A N 1
ATOM 1396 C CA . SER A 1 185 ? 4.182 7.717 10.458 1.00 95.69 185 SER A CA 1
ATOM 1397 C C . SER A 1 185 ? 3.822 6.394 9.784 1.00 95.69 185 SER A C 1
ATOM 1399 O O . SER A 1 185 ? 4.543 5.923 8.894 1.00 95.69 185 SER A O 1
ATOM 1401 N N . ARG A 1 186 ? 2.680 5.803 10.164 1.00 97.81 186 ARG A N 1
ATOM 1402 C CA . ARG A 1 186 ? 2.174 4.572 9.531 1.00 97.81 186 ARG A CA 1
ATOM 1403 C C . ARG A 1 186 ? 0.679 4.619 9.247 1.00 97.81 186 ARG A C 1
ATOM 1405 O O . ARG A 1 186 ? -0.098 5.039 10.099 1.00 97.81 186 ARG A O 1
ATOM 1412 N N . ALA A 1 187 ? 0.300 4.112 8.079 1.00 98.31 187 ALA A N 1
ATOM 1413 C CA . ALA A 1 187 ? -1.077 3.826 7.694 1.00 98.31 187 ALA A CA 1
ATOM 1414 C C . ALA A 1 187 ? -1.204 2.312 7.468 1.00 98.31 187 ALA A C 1
ATOM 1416 O O . ALA A 1 187 ? -0.609 1.775 6.530 1.00 98.31 187 ALA A O 1
ATOM 1417 N N . ILE A 1 188 ? -1.911 1.623 8.364 1.00 98.12 188 ILE A N 1
ATOM 1418 C CA . ILE A 1 188 ? -1.984 0.159 8.420 1.00 98.12 188 ILE A CA 1
ATOM 1419 C C . ILE A 1 188 ? -3.438 -0.306 8.279 1.00 98.12 188 ILE A C 1
ATOM 1421 O O . ILE A 1 188 ? -4.295 0.094 9.058 1.00 98.12 188 ILE A O 1
ATOM 1425 N N . ASN A 1 189 ? -3.724 -1.201 7.335 1.00 96.94 189 ASN A N 1
ATOM 1426 C CA . ASN A 1 189 ? -5.020 -1.878 7.196 1.00 96.94 189 ASN A CA 1
ATOM 1427 C C . ASN A 1 189 ? -6.238 -0.932 7.137 1.00 96.94 189 ASN A C 1
ATOM 1429 O O . ASN A 1 189 ? -7.316 -1.292 7.604 1.00 96.94 189 ASN A O 1
ATOM 1433 N N . ASN A 1 190 ? -6.075 0.285 6.610 1.00 98.06 190 ASN A N 1
ATOM 1434 C CA . ASN A 1 190 ? -7.175 1.242 6.476 1.00 98.06 190 ASN A CA 1
ATOM 1435 C C . ASN A 1 190 ? -7.977 0.985 5.198 1.00 98.06 190 ASN A C 1
ATOM 1437 O O . ASN A 1 190 ? -7.472 0.380 4.251 1.00 98.06 190 ASN A O 1
ATOM 1441 N N . ILE A 1 191 ? -9.209 1.484 5.164 1.00 97.06 191 ILE A N 1
ATOM 1442 C CA . ILE A 1 191 ? -10.076 1.457 3.984 1.00 97.06 191 ILE A CA 1
ATOM 1443 C C . ILE A 1 191 ? -10.353 2.900 3.600 1.00 97.06 191 ILE A C 1
ATOM 1445 O O . ILE A 1 191 ? -10.904 3.646 4.400 1.00 97.06 191 ILE A O 1
ATOM 1449 N N . ILE A 1 192 ? -9.929 3.310 2.412 1.00 96.75 192 ILE A N 1
ATOM 1450 C CA . ILE A 1 192 ? -9.950 4.710 1.991 1.00 96.75 192 ILE A CA 1
ATOM 1451 C C . ILE A 1 192 ? -10.699 4.793 0.671 1.00 96.75 192 ILE A C 1
ATOM 1453 O O . ILE A 1 192 ? -10.272 4.189 -0.314 1.00 96.75 192 ILE A O 1
ATOM 1457 N N . HIS A 1 193 ? -11.817 5.509 0.660 1.00 95.00 193 HIS A N 1
ATOM 1458 C CA . HIS A 1 193 ? -12.690 5.541 -0.506 1.00 95.00 193 HIS A CA 1
ATOM 1459 C C . HIS A 1 193 ? -13.586 6.765 -0.561 1.00 95.00 193 HIS A C 1
ATOM 1461 O O . HIS A 1 193 ? -13.732 7.481 0.429 1.00 95.00 193 HIS A O 1
ATOM 1467 N N . ASP A 1 194 ? -14.184 6.985 -1.732 1.00 92.19 194 ASP A N 1
ATOM 1468 C CA . ASP A 1 194 ? -15.118 8.078 -1.999 1.00 92.19 194 ASP A CA 1
ATOM 1469 C C . ASP A 1 194 ? -14.537 9.412 -1.516 1.00 92.19 194 ASP A C 1
ATOM 1471 O O . ASP A 1 194 ? -15.129 10.135 -0.716 1.00 92.19 194 ASP A O 1
ATOM 1475 N N . LEU A 1 195 ? -13.295 9.690 -1.923 1.00 90.44 195 LEU A N 1
ATOM 1476 C CA . LEU A 1 195 ? -12.628 10.944 -1.600 1.00 90.44 195 LEU A CA 1
ATOM 1477 C C . LEU A 1 195 ? -12.813 11.928 -2.749 1.00 90.44 195 LEU A C 1
ATOM 1479 O O . LEU A 1 195 ? -12.228 11.753 -3.824 1.00 90.44 195 LEU A O 1
ATOM 1483 N N . TYR A 1 196 ? -13.571 12.989 -2.497 1.00 88.56 196 TYR A N 1
ATOM 1484 C CA . TYR A 1 196 ? -13.771 14.062 -3.460 1.00 88.56 196 TYR A CA 1
ATOM 1485 C C . TYR A 1 196 ? -12.487 14.882 -3.647 1.00 88.56 196 TYR A C 1
ATOM 1487 O O . TYR A 1 196 ? -11.935 15.412 -2.681 1.00 88.56 196 TYR A O 1
ATOM 1495 N N . ASP A 1 197 ? -12.017 15.004 -4.891 1.00 85.94 197 ASP A N 1
ATOM 1496 C CA . ASP A 1 197 ? -10.865 15.831 -5.293 1.00 85.94 197 ASP A CA 1
ATOM 1497 C C . ASP A 1 197 ? -9.590 15.673 -4.420 1.00 85.94 197 ASP A C 1
ATOM 1499 O O . ASP A 1 197 ? -8.854 16.630 -4.151 1.00 85.94 197 ASP A O 1
ATOM 1503 N N . LYS A 1 198 ? -9.297 14.447 -3.971 1.00 87.69 198 LYS A N 1
ATOM 1504 C CA . LYS A 1 198 ? -8.113 14.115 -3.157 1.00 87.69 198 LYS A CA 1
ATOM 1505 C C . LYS A 1 198 ? -7.457 12.818 -3.609 1.00 87.69 198 LYS A C 1
ATOM 1507 O O . LYS A 1 198 ? -8.054 12.037 -4.330 1.00 87.69 198 LYS A O 1
ATOM 1512 N N . ASN A 1 199 ? -6.218 12.609 -3.182 1.00 91.31 199 ASN A N 1
ATOM 1513 C CA . ASN A 1 199 ? -5.541 11.317 -3.190 1.00 91.31 199 ASN A CA 1
ATOM 1514 C C . ASN A 1 199 ? -6.038 10.453 -2.022 1.00 91.31 199 ASN A C 1
ATOM 1516 O O . ASN A 1 199 ? -6.515 10.996 -1.028 1.00 91.31 199 ASN A O 1
ATOM 1520 N N . GLY A 1 200 ? -5.835 9.138 -2.070 1.00 95.00 200 GLY A N 1
ATOM 1521 C CA . GLY A 1 200 ? -6.077 8.255 -0.928 1.00 95.00 200 GLY A CA 1
ATOM 1522 C C . GLY A 1 200 ? -5.073 8.518 0.195 1.00 95.00 200 GLY A C 1
ATOM 1523 O O . GLY A 1 200 ? -5.412 9.092 1.231 1.00 95.00 200 GLY A O 1
ATOM 1524 N N . ILE A 1 201 ? -3.811 8.156 -0.036 1.00 96.31 201 ILE A N 1
ATOM 1525 C CA . ILE A 1 201 ? -2.702 8.339 0.909 1.00 96.31 201 ILE A CA 1
ATOM 1526 C C . ILE A 1 201 ? -1.618 9.203 0.272 1.00 96.31 201 ILE A C 1
ATOM 1528 O O . ILE A 1 201 ? -1.036 8.836 -0.740 1.00 96.31 201 ILE A O 1
ATOM 1532 N N . GLY A 1 202 ? -1.291 10.328 0.892 1.00 94.31 202 GLY A N 1
ATOM 1533 C CA . GLY A 1 202 ? -0.150 11.160 0.546 1.00 94.31 202 GLY A CA 1
ATOM 1534 C C . GLY A 1 202 ? 0.993 10.918 1.515 1.00 94.31 202 GLY A C 1
ATOM 1535 O O . GLY A 1 202 ? 1.007 11.475 2.605 1.00 94.31 202 GLY A O 1
ATOM 1536 N N . SER A 1 203 ? 1.977 10.120 1.121 1.00 92.69 203 SER A N 1
ATOM 1537 C CA . SER A 1 203 ? 3.237 9.986 1.840 1.00 92.69 203 SER A CA 1
ATOM 1538 C C . SER A 1 203 ? 4.216 11.027 1.315 1.00 92.69 203 SER A C 1
ATOM 1540 O O . SER A 1 203 ? 4.950 10.786 0.351 1.00 92.69 203 SER A O 1
ATOM 1542 N N . TRP A 1 204 ? 4.268 12.178 1.971 1.00 86.50 204 TRP A N 1
ATOM 1543 C CA . TRP A 1 204 ? 5.084 13.312 1.560 1.00 86.50 204 TRP A CA 1
ATOM 1544 C C . TRP A 1 204 ? 6.420 13.304 2.289 1.00 86.50 204 TRP A C 1
ATOM 1546 O O . TRP A 1 204 ? 6.532 12.943 3.456 1.00 86.50 204 TRP A O 1
ATOM 1556 N N . GLY A 1 205 ? 7.492 13.557 1.555 1.00 72.06 205 GLY A N 1
ATOM 1557 C CA . GLY A 1 205 ? 8.771 13.913 2.151 1.00 72.06 205 GLY A CA 1
ATOM 1558 C C . GLY A 1 205 ? 8.783 15.406 2.325 1.00 72.06 205 GLY A C 1
ATOM 1559 O O . GLY A 1 205 ? 8.298 16.118 1.449 1.00 72.06 205 GLY A O 1
ATOM 1560 N N . ILE A 1 206 ? 9.349 15.872 3.430 1.00 63.69 206 ILE A N 1
ATOM 1561 C CA . ILE A 1 206 ? 9.787 17.257 3.497 1.00 63.69 206 ILE A CA 1
ATOM 1562 C C . ILE A 1 206 ? 10.870 17.353 2.433 1.00 63.69 206 ILE A C 1
ATOM 1564 O O . ILE A 1 206 ? 11.952 16.774 2.570 1.00 63.69 206 ILE A O 1
ATOM 1568 N N . GLU A 1 207 ? 10.515 17.950 1.299 1.00 58.53 207 GLU A N 1
ATOM 1569 C CA . GLU A 1 207 ? 11.468 18.211 0.236 1.00 58.53 207 GLU A CA 1
ATOM 1570 C C . GLU A 1 207 ? 12.631 18.974 0.871 1.00 58.53 207 GLU A C 1
ATOM 1572 O O . GLU A 1 207 ? 12.431 19.811 1.748 1.00 58.53 207 GLU A O 1
ATOM 1577 N N . ALA A 1 208 ? 13.855 18.600 0.506 1.00 44.75 208 ALA A N 1
ATOM 1578 C CA . ALA A 1 208 ? 15.106 18.917 1.194 1.00 44.75 208 ALA A CA 1
ATOM 1579 C C . ALA A 1 208 ? 15.485 20.420 1.250 1.00 44.75 208 ALA A C 1
ATOM 1581 O O . ALA A 1 208 ? 16.665 20.763 1.320 1.00 44.75 208 ALA A O 1
ATOM 1582 N N . THR A 1 209 ? 14.517 21.335 1.189 1.00 46.59 209 THR A N 1
ATOM 1583 C CA . THR A 1 209 ? 14.707 22.775 1.345 1.00 46.59 209 THR A CA 1
ATOM 1584 C C . THR A 1 209 ? 15.043 23.162 2.778 1.00 46.59 209 THR A C 1
ATOM 1586 O O . THR A 1 209 ? 15.708 24.177 2.980 1.00 46.59 209 THR A O 1
ATOM 1589 N N . GLU A 1 210 ? 14.663 22.348 3.765 1.00 55.03 210 GLU A N 1
ATOM 1590 C CA . GLU A 1 210 ? 15.056 22.555 5.155 1.00 55.03 210 GLU A CA 1
ATOM 1591 C C . GLU A 1 210 ? 15.896 21.382 5.651 1.00 55.03 210 GLU A C 1
ATOM 1593 O O . GLU A 1 210 ? 15.545 20.213 5.506 1.00 55.03 210 GLU A O 1
ATOM 1598 N N . SER A 1 211 ? 17.063 21.704 6.206 1.00 57.00 211 SER A N 1
ATOM 1599 C CA . SER A 1 211 ? 17.988 20.739 6.784 1.00 57.00 211 SER A CA 1
ATOM 1600 C C . SER A 1 211 ? 17.317 20.016 7.951 1.00 57.00 211 SER A C 1
ATOM 1602 O O . SER A 1 211 ? 17.349 20.508 9.083 1.00 57.00 211 SER A O 1
ATOM 1604 N N . LEU A 1 212 ? 16.717 18.856 7.680 1.00 61.53 212 LEU A N 1
ATOM 1605 C CA . LEU A 1 212 ? 16.308 17.923 8.722 1.00 61.53 212 LEU A CA 1
ATOM 1606 C C . LEU A 1 212 ? 17.517 17.612 9.622 1.00 61.53 212 LEU A C 1
ATOM 1608 O O . LEU A 1 212 ? 18.653 17.575 9.129 1.00 61.53 212 LEU A O 1
ATOM 1612 N N . PRO A 1 213 ? 17.315 17.410 10.935 1.00 65.44 213 PRO A N 1
ATOM 1613 C CA . PRO A 1 213 ? 18.390 16.985 11.817 1.00 65.44 213 PRO A CA 1
ATOM 1614 C C . PRO A 1 213 ? 19.107 15.743 11.270 1.00 65.44 213 PRO A C 1
ATOM 1616 O O . PRO A 1 213 ? 18.484 14.798 10.789 1.00 65.44 213 PRO A O 1
ATOM 1619 N N . GLU A 1 214 ? 20.438 15.729 11.367 1.00 56.16 214 GLU A N 1
ATOM 1620 C CA . GLU A 1 214 ? 21.235 14.538 11.066 1.00 56.16 214 GLU A CA 1
ATOM 1621 C C . GLU A 1 214 ? 20.756 13.387 11.970 1.00 56.16 214 GLU A C 1
ATOM 1623 O O . GLU A 1 214 ? 20.905 13.448 13.189 1.00 56.16 214 GLU A O 1
ATOM 1628 N N . GLY A 1 215 ? 20.158 12.352 11.383 1.00 60.91 215 GLY A N 1
ATOM 1629 C CA . GLY A 1 215 ? 19.635 11.176 12.088 1.00 60.91 215 GLY A CA 1
ATOM 1630 C C . GLY A 1 215 ? 18.144 10.889 11.860 1.00 60.91 215 GLY A C 1
ATOM 1631 O O . GLY A 1 215 ? 17.719 9.773 12.141 1.00 60.91 215 GLY A O 1
ATOM 1632 N N . THR A 1 216 ? 17.378 11.826 11.287 1.00 66.94 216 THR A N 1
ATOM 1633 C CA . THR A 1 216 ? 15.959 11.635 10.928 1.00 66.94 216 THR A CA 1
ATOM 1634 C C . THR A 1 216 ? 15.787 10.564 9.845 1.00 66.94 216 THR A C 1
ATOM 1636 O O . THR A 1 216 ? 16.298 10.712 8.731 1.00 66.94 216 THR A O 1
ATOM 1639 N N . LEU A 1 217 ? 15.058 9.487 10.131 1.00 71.50 217 LEU A N 1
ATOM 1640 C CA . LEU A 1 217 ? 14.711 8.461 9.147 1.00 71.50 217 LEU A CA 1
ATOM 1641 C C . LEU A 1 217 ? 13.217 8.552 8.864 1.00 71.50 217 LEU A C 1
ATOM 1643 O O . LEU A 1 217 ? 12.420 8.091 9.666 1.00 71.50 217 LEU A O 1
ATOM 1647 N N . MET A 1 218 ? 12.819 9.115 7.719 1.00 75.19 218 MET A N 1
ATOM 1648 C CA . MET A 1 218 ? 11.397 9.348 7.419 1.00 75.19 218 MET A CA 1
ATOM 1649 C C . MET A 1 218 ? 10.551 8.066 7.575 1.00 75.19 218 MET A C 1
ATOM 1651 O O . MET A 1 218 ? 9.446 8.167 8.084 1.00 75.19 218 MET A O 1
ATOM 1655 N N . ASN A 1 219 ? 11.078 6.873 7.247 1.00 85.00 219 ASN A N 1
ATOM 1656 C CA . ASN A 1 219 ? 10.538 5.542 7.604 1.00 85.00 219 ASN A CA 1
ATOM 1657 C C . ASN A 1 219 ? 8.999 5.405 7.560 1.00 85.00 219 ASN A C 1
ATOM 1659 O O . ASN A 1 219 ? 8.398 4.763 8.426 1.00 85.00 219 ASN A O 1
ATOM 1663 N N . HIS A 1 220 ? 8.345 6.002 6.560 1.00 94.56 220 HIS A N 1
ATOM 1664 C CA . HIS A 1 220 ? 6.904 5.847 6.390 1.00 94.56 220 HIS A CA 1
ATOM 1665 C C . HIS A 1 220 ? 6.577 4.403 6.006 1.00 94.56 220 HIS A C 1
ATOM 1667 O O . HIS A 1 220 ? 7.262 3.803 5.168 1.00 94.56 220 HIS A O 1
ATOM 1673 N N . VAL A 1 221 ? 5.505 3.870 6.595 1.00 97.56 221 VAL A N 1
ATOM 1674 C CA . VAL A 1 221 ? 4.967 2.549 6.253 1.00 97.56 221 VAL A CA 1
ATOM 1675 C C . VAL A 1 221 ? 3.499 2.680 5.870 1.00 97.56 221 VAL A C 1
ATOM 1677 O O . VAL A 1 221 ? 2.668 3.100 6.674 1.00 97.56 221 VAL A O 1
ATOM 1680 N N . VAL A 1 222 ? 3.189 2.288 4.641 1.00 98.19 222 VAL A N 1
ATOM 1681 C CA . VAL A 1 222 ? 1.840 2.180 4.090 1.00 98.19 222 VAL A CA 1
ATOM 1682 C C . VAL A 1 222 ? 1.586 0.697 3.841 1.00 98.19 222 VAL A C 1
ATOM 1684 O O . VAL A 1 222 ? 2.090 0.132 2.869 1.00 98.19 222 VAL A O 1
ATOM 1687 N N . TYR A 1 223 ? 0.886 0.047 4.769 1.00 98.25 223 TYR A N 1
ATOM 1688 C CA . TYR A 1 223 ? 0.755 -1.407 4.812 1.00 98.25 223 TYR A CA 1
ATOM 1689 C C . TYR A 1 223 ? -0.705 -1.859 4.775 1.00 98.25 223 TYR A C 1
ATOM 1691 O O . TYR A 1 223 ? -1.497 -1.409 5.597 1.00 98.25 223 TYR A O 1
ATOM 1699 N N . GLY A 1 224 ? -1.057 -2.806 3.906 1.00 97.31 224 GLY A N 1
ATOM 1700 C CA . GLY A 1 224 ? -2.339 -3.513 4.008 1.00 97.31 224 GLY A CA 1
ATOM 1701 C C . GLY A 1 224 ? -3.584 -2.670 3.718 1.00 97.31 224 GLY A C 1
ATOM 1702 O O . GLY A 1 224 ? -4.687 -3.112 4.027 1.00 97.31 224 GLY A O 1
ATOM 1703 N N . ASN A 1 225 ? -3.437 -1.447 3.198 1.00 98.12 225 ASN A N 1
ATOM 1704 C CA . ASN A 1 225 ? -4.568 -0.543 2.992 1.00 98.12 225 ASN A CA 1
ATOM 1705 C C . ASN A 1 225 ? -5.353 -0.935 1.737 1.00 98.12 225 ASN A C 1
ATOM 1707 O O . ASN A 1 225 ? -4.771 -1.361 0.741 1.00 98.12 225 ASN A O 1
ATOM 1711 N N . ILE A 1 226 ? -6.665 -0.735 1.782 1.00 97.12 226 ILE A N 1
ATOM 1712 C CA . ILE A 1 226 ? -7.578 -0.860 0.651 1.00 97.12 226 ILE A CA 1
ATOM 1713 C C . ILE A 1 226 ? -7.936 0.553 0.201 1.00 97.12 226 ILE A C 1
ATOM 1715 O O . ILE A 1 226 ? -8.455 1.333 0.999 1.00 97.12 226 ILE A O 1
ATOM 1719 N N . VAL A 1 227 ? -7.667 0.883 -1.059 1.00 95.94 227 VAL A N 1
ATOM 1720 C CA . VAL A 1 227 ? -7.922 2.216 -1.613 1.00 95.94 227 VAL A CA 1
ATOM 1721 C C . VAL A 1 227 ? -8.681 2.088 -2.929 1.00 95.94 227 VAL A C 1
ATOM 1723 O O . VAL A 1 227 ? -8.274 1.314 -3.796 1.00 95.94 227 VAL A O 1
ATOM 1726 N N . TYR A 1 228 ? -9.807 2.791 -3.056 1.00 93.62 228 TYR A N 1
ATOM 1727 C CA . TYR A 1 228 ? -10.656 2.730 -4.247 1.00 93.62 228 TYR A CA 1
ATOM 1728 C C . TYR A 1 228 ? -11.540 3.970 -4.392 1.00 93.62 228 TYR A C 1
ATOM 1730 O O . TYR A 1 228 ? -11.733 4.705 -3.435 1.00 93.62 228 TYR A O 1
ATOM 1738 N N . ASP A 1 229 ? -12.087 4.195 -5.589 1.00 90.25 229 ASP A N 1
ATOM 1739 C CA . ASP A 1 229 ? -13.049 5.275 -5.872 1.00 90.25 229 ASP A CA 1
ATOM 1740 C C . ASP A 1 229 ? -12.557 6.672 -5.405 1.00 90.25 229 ASP A C 1
ATOM 1742 O O . ASP A 1 229 ? -13.294 7.505 -4.884 1.00 90.25 229 ASP A O 1
ATOM 1746 N N . ILE A 1 230 ? -11.260 6.927 -5.612 1.00 90.12 230 ILE A N 1
ATOM 1747 C CA . ILE A 1 230 ? -10.574 8.177 -5.264 1.00 90.12 230 ILE A CA 1
ATOM 1748 C C . ILE A 1 230 ? -10.679 9.209 -6.394 1.00 90.12 230 ILE A C 1
ATOM 1750 O O . ILE A 1 230 ? -10.540 8.870 -7.573 1.00 90.12 230 ILE A O 1
ATOM 1754 N N . GLY A 1 231 ? -10.830 10.485 -6.024 1.00 82.69 231 GLY A N 1
ATOM 1755 C CA . GLY A 1 231 ? -10.837 11.611 -6.959 1.00 82.69 231 GLY A CA 1
ATOM 1756 C C . GLY A 1 231 ? -12.205 11.883 -7.582 1.00 82.69 231 GLY A C 1
ATOM 1757 O O . GLY A 1 231 ? -12.275 12.447 -8.674 1.00 82.69 231 GLY A O 1
ATOM 1758 N N . GLU A 1 232 ? -13.292 11.491 -6.914 1.00 79.44 232 GLU A N 1
ATOM 1759 C CA . GLU A 1 232 ? -14.641 11.775 -7.403 1.00 79.44 232 GLU A CA 1
ATOM 1760 C C . GLU A 1 232 ? -14.876 13.293 -7.526 1.00 79.44 232 GLU A C 1
ATOM 1762 O O . GLU A 1 232 ? -14.329 14.096 -6.766 1.00 79.44 232 GLU A O 1
ATOM 1767 N N . GLY A 1 233 ? -15.656 13.695 -8.536 1.00 75.88 233 GLY A N 1
ATOM 1768 C CA . GLY A 1 233 ? -16.032 15.093 -8.774 1.00 75.88 233 GLY A CA 1
ATOM 1769 C C . GLY A 1 233 ? -14.919 15.997 -9.310 1.00 75.88 233 GLY A C 1
ATOM 1770 O O . GLY A 1 233 ? -15.116 17.205 -9.450 1.00 75.88 233 GLY A O 1
ATOM 1771 N N . GLN A 1 234 ? -13.766 15.427 -9.649 1.00 71.06 234 GLN A N 1
ATOM 1772 C CA . GLN A 1 234 ? -12.663 16.172 -10.225 1.00 71.06 234 GLN A CA 1
ATOM 1773 C C . GLN A 1 234 ? -12.983 16.700 -11.638 1.00 71.06 234 GLN A C 1
ATOM 1775 O O . GLN A 1 234 ? -13.480 15.983 -12.505 1.00 71.06 234 GLN A O 1
ATOM 1780 N N . ASP A 1 235 ? -12.608 17.958 -11.893 1.00 74.69 235 ASP A N 1
ATOM 1781 C CA . ASP A 1 235 ? -12.488 18.498 -13.250 1.00 74.69 235 ASP A CA 1
ATOM 1782 C C . ASP A 1 235 ? -11.232 17.925 -13.927 1.00 74.69 235 ASP A C 1
ATOM 1784 O O . ASP A 1 235 ? -10.119 18.048 -13.402 1.00 74.69 235 ASP A O 1
ATOM 1788 N N . CYS A 1 236 ? -11.399 17.320 -15.104 1.00 73.38 236 CYS A N 1
ATOM 1789 C CA . CYS A 1 236 ? -10.338 16.654 -15.858 1.00 73.38 236 CYS A CA 1
ATOM 1790 C C . CYS A 1 236 ? -9.129 17.538 -16.177 1.00 73.38 236 CYS A C 1
ATOM 1792 O O . CYS A 1 236 ? -8.072 17.008 -16.537 1.00 73.38 236 CYS A O 1
ATOM 1794 N N . ASP A 1 237 ? -9.252 18.857 -16.067 1.00 73.75 237 ASP A N 1
ATOM 1795 C CA . ASP A 1 237 ? -8.152 19.795 -16.280 1.00 73.75 237 ASP A CA 1
ATOM 1796 C C . ASP A 1 237 ? -7.196 19.918 -15.073 1.00 73.75 237 ASP A C 1
ATOM 1798 O O . ASP A 1 237 ? -6.074 20.409 -15.229 1.00 73.75 237 ASP A O 1
ATOM 1802 N N . ASN A 1 238 ? -7.581 19.418 -13.892 1.00 68.62 238 ASN A N 1
ATOM 1803 C CA . ASN A 1 238 ? -6.790 19.518 -12.662 1.00 68.62 238 ASN A CA 1
ATOM 1804 C C . ASN A 1 238 ? -5.791 18.359 -12.455 1.00 68.62 238 ASN A C 1
ATOM 1806 O O . ASN A 1 238 ? -5.728 17.393 -13.216 1.00 68.62 238 ASN A O 1
ATOM 1810 N N . VAL A 1 239 ? -4.959 18.502 -11.415 1.00 70.75 239 VAL A N 1
ATOM 1811 C CA . VAL A 1 239 ? -3.873 17.581 -11.039 1.00 70.75 239 VAL A CA 1
ATOM 1812 C C . VAL A 1 239 ? -4.408 16.151 -10.877 1.00 70.75 239 VAL A C 1
ATOM 1814 O O . VAL A 1 239 ? -5.348 15.969 -10.111 1.00 70.75 239 VAL A O 1
ATOM 1817 N N . PRO A 1 240 ? -3.829 15.141 -11.550 1.00 78.19 240 PRO A N 1
ATOM 1818 C CA . PRO A 1 240 ? -4.266 13.750 -11.420 1.00 78.19 240 PRO A CA 1
ATOM 1819 C C . PRO A 1 240 ? -4.300 13.294 -9.959 1.00 78.19 240 PRO A C 1
ATOM 1821 O O . PRO A 1 240 ? -3.429 13.678 -9.177 1.00 78.19 240 PRO A O 1
ATOM 1824 N N . ARG A 1 241 ? -5.292 12.475 -9.601 1.00 85.06 241 ARG A N 1
ATOM 1825 C CA . ARG A 1 241 ? -5.421 11.929 -8.247 1.00 85.06 241 ARG A CA 1
ATOM 1826 C C . ARG A 1 241 ? -4.816 10.540 -8.164 1.00 85.06 241 ARG A C 1
ATOM 1828 O O . ARG A 1 241 ? -4.645 9.836 -9.157 1.00 85.06 241 ARG A O 1
ATOM 1835 N N . HIS A 1 242 ? -4.410 10.182 -6.960 1.00 90.88 242 HIS A N 1
ATOM 1836 C CA . HIS A 1 242 ? -3.604 9.000 -6.715 1.00 90.88 242 HIS A CA 1
ATOM 1837 C C . HIS A 1 242 ? -4.213 8.179 -5.589 1.00 90.88 242 HIS A C 1
ATOM 1839 O O . HIS A 1 242 ? -4.534 8.760 -4.553 1.00 90.88 242 HIS A O 1
ATOM 1845 N N . ASP A 1 243 ? -4.292 6.856 -5.719 1.00 93.31 243 ASP A N 1
ATOM 1846 C CA . ASP A 1 243 ? -4.640 6.029 -4.557 1.00 93.31 243 ASP A CA 1
ATOM 1847 C C . ASP A 1 243 ? -3.550 6.196 -3.488 1.00 93.31 243 ASP A C 1
ATOM 1849 O O . ASP A 1 243 ? -3.830 6.498 -2.328 1.00 93.31 243 ASP A O 1
ATOM 1853 N N . ILE A 1 244 ? -2.285 6.127 -3.910 1.00 95.06 244 ILE A N 1
ATOM 1854 C CA . ILE A 1 244 ? -1.116 6.461 -3.102 1.00 95.06 244 ILE A CA 1
ATOM 1855 C C . ILE A 1 244 ? -0.212 7.431 -3.862 1.00 95.06 244 ILE A C 1
ATOM 1857 O O . ILE A 1 244 ? 0.273 7.162 -4.960 1.00 95.06 244 ILE A O 1
ATOM 1861 N N . TYR A 1 245 ? 0.101 8.549 -3.226 1.00 93.56 245 TYR A N 1
ATOM 1862 C CA . TYR A 1 245 ? 1.099 9.498 -3.677 1.00 93.56 245 TYR A CA 1
ATOM 1863 C C . TYR A 1 245 ? 2.327 9.460 -2.772 1.00 93.56 245 TYR A C 1
ATOM 1865 O O . TYR A 1 245 ? 2.211 9.502 -1.550 1.00 93.56 245 TYR A O 1
ATOM 1873 N N . GLY A 1 246 ? 3.517 9.372 -3.359 1.00 91.69 246 GLY A N 1
ATOM 1874 C CA . GLY A 1 246 ? 4.772 9.236 -2.631 1.00 91.69 246 GLY A CA 1
ATOM 1875 C C . GLY A 1 246 ? 5.832 10.229 -3.096 1.00 91.69 246 GLY A C 1
ATOM 1876 O O . GLY A 1 246 ? 6.195 10.247 -4.264 1.00 91.69 246 GLY A O 1
ATOM 1877 N N . HIS A 1 247 ? 6.392 11.008 -2.175 1.00 87.62 247 HIS A N 1
ATOM 1878 C CA . HIS A 1 247 ? 7.581 11.840 -2.404 1.00 87.62 247 HIS A CA 1
ATOM 1879 C C . HIS A 1 247 ? 8.687 11.383 -1.464 1.00 87.62 247 HIS A C 1
ATOM 1881 O O . HIS A 1 247 ? 8.501 11.469 -0.258 1.00 87.62 247 HIS A O 1
ATOM 1887 N N . HIS A 1 248 ? 9.837 10.918 -1.946 1.00 87.44 248 HIS A N 1
ATOM 1888 C CA . HIS A 1 248 ? 10.912 10.523 -1.033 1.00 87.44 248 HIS A CA 1
ATOM 1889 C C . HIS A 1 248 ? 12.280 10.665 -1.648 1.00 87.44 248 HIS A C 1
ATOM 1891 O O . HIS A 1 248 ? 12.474 10.288 -2.793 1.00 87.44 248 HIS A O 1
ATOM 1897 N N . SER A 1 249 ? 13.238 11.112 -0.851 1.00 84.62 249 SER A N 1
ATOM 1898 C CA . SER A 1 249 ? 14.652 11.032 -1.179 1.00 84.62 249 SER A CA 1
ATOM 1899 C C . SER A 1 249 ? 15.295 10.033 -0.224 1.00 84.62 249 SER A C 1
ATOM 1901 O O . SER A 1 249 ? 15.244 10.228 0.982 1.00 84.62 249 SER A O 1
ATOM 1903 N N . TYR A 1 250 ? 15.951 8.991 -0.731 1.00 80.31 250 TYR A N 1
ATOM 1904 C CA . TYR A 1 250 ? 16.751 8.071 0.085 1.00 80.31 250 TYR A CA 1
ATOM 1905 C C . TYR A 1 250 ? 17.930 8.786 0.751 1.00 80.31 250 TYR A C 1
ATOM 1907 O O . TYR A 1 250 ? 18.375 8.396 1.831 1.00 80.31 250 TYR A O 1
ATOM 1915 N N . ARG A 1 251 ? 18.467 9.820 0.088 1.00 78.75 251 ARG A N 1
ATOM 1916 C CA . ARG A 1 251 ? 19.623 10.587 0.546 1.00 78.75 251 ARG A CA 1
ATOM 1917 C C . ARG A 1 251 ? 19.566 12.051 0.099 1.00 78.75 251 ARG A C 1
ATOM 1919 O O . ARG A 1 251 ? 19.201 12.321 -1.046 1.00 78.75 251 ARG A O 1
ATOM 1926 N N . ASP A 1 252 ? 19.986 12.981 0.955 1.00 74.50 252 ASP A N 1
ATOM 1927 C CA . ASP A 1 252 ? 20.145 14.398 0.583 1.00 74.50 252 ASP A CA 1
ATOM 1928 C C . ASP A 1 252 ? 21.445 14.678 -0.206 1.00 74.50 252 ASP A C 1
ATOM 1930 O O . ASP A 1 252 ? 22.196 13.773 -0.579 1.00 74.50 252 ASP A O 1
ATOM 1934 N N . ASP A 1 253 ? 21.712 15.948 -0.520 1.00 70.25 253 ASP A N 1
ATOM 1935 C CA . ASP A 1 253 ? 22.961 16.373 -1.175 1.00 70.25 253 ASP A CA 1
ATOM 1936 C C . ASP A 1 253 ? 24.179 16.362 -0.233 1.00 70.25 253 ASP A C 1
ATOM 1938 O O . ASP A 1 253 ? 25.319 16.292 -0.697 1.00 70.25 253 ASP A O 1
ATOM 1942 N N . ALA A 1 254 ? 23.961 16.383 1.085 1.00 67.19 254 ALA A N 1
ATOM 1943 C CA . ALA A 1 254 ? 25.015 16.283 2.095 1.00 67.19 254 ALA A CA 1
ATOM 1944 C C . ALA A 1 254 ? 25.456 14.829 2.362 1.00 67.19 254 ALA A C 1
ATOM 1946 O O . ALA A 1 254 ? 26.456 14.596 3.047 1.00 67.19 254 ALA A O 1
ATOM 1947 N N . GLY A 1 255 ? 24.754 13.849 1.790 1.00 71.31 255 GLY A N 1
ATOM 1948 C CA . GLY A 1 255 ? 25.041 12.429 1.933 1.00 71.31 255 GLY A CA 1
ATOM 1949 C C . GLY A 1 255 ? 24.283 11.737 3.066 1.00 71.31 255 GLY A C 1
ATOM 1950 O O . GLY A 1 255 ? 24.553 10.562 3.329 1.00 71.31 255 GLY A O 1
ATOM 1951 N N . TYR A 1 256 ? 23.357 12.439 3.714 1.00 72.81 256 TYR A N 1
ATOM 1952 C CA . TYR A 1 256 ? 22.540 11.940 4.805 1.00 72.81 256 TYR A CA 1
ATOM 1953 C C . TYR A 1 256 ? 21.484 10.952 4.293 1.00 72.81 256 TYR A C 1
ATOM 1955 O O . TYR A 1 256 ? 20.835 11.230 3.293 1.00 72.81 256 TYR A O 1
ATOM 1963 N N . ILE A 1 257 ? 21.333 9.794 4.944 1.00 77.38 257 ILE A N 1
ATOM 1964 C CA . ILE A 1 257 ? 20.463 8.695 4.495 1.00 77.38 257 ILE A CA 1
ATOM 1965 C C . ILE A 1 257 ? 19.138 8.751 5.260 1.00 77.38 257 ILE A C 1
ATOM 1967 O O . ILE A 1 257 ? 19.131 8.538 6.466 1.00 77.38 257 ILE A O 1
ATOM 1971 N N . TYR A 1 258 ? 18.028 8.961 4.555 1.00 78.31 258 TYR A N 1
ATOM 1972 C CA . TYR A 1 258 ? 16.674 8.972 5.122 1.00 78.31 258 TYR A CA 1
ATOM 1973 C C . TYR A 1 258 ? 16.018 7.583 5.186 1.00 78.31 258 TYR A C 1
ATOM 1975 O O . TYR A 1 258 ? 14.972 7.434 5.815 1.00 78.31 258 TYR A O 1
ATOM 1983 N N . GLY A 1 259 ? 16.615 6.574 4.544 1.00 85.56 259 GLY A N 1
ATOM 1984 C CA . GLY A 1 259 ? 16.110 5.199 4.526 1.00 85.56 259 GLY A CA 1
ATOM 1985 C C . GLY A 1 259 ? 15.068 4.949 3.436 1.00 85.56 259 GLY A C 1
ATOM 1986 O O . GLY A 1 259 ? 14.958 5.724 2.487 1.00 85.56 259 GLY A O 1
ATOM 1987 N N . TYR A 1 260 ? 14.335 3.844 3.556 1.00 91.19 260 TYR A N 1
ATOM 1988 C CA . TYR A 1 260 ? 13.263 3.478 2.629 1.00 91.19 260 TYR A CA 1
ATOM 1989 C C . TYR A 1 260 ? 11.898 3.959 3.123 1.00 91.19 260 TYR A C 1
ATOM 1991 O O . TYR A 1 260 ? 11.665 4.091 4.326 1.00 91.19 260 TYR A O 1
ATOM 1999 N N . ARG A 1 261 ? 10.976 4.140 2.179 1.00 93.56 261 ARG A N 1
ATOM 2000 C CA . ARG A 1 261 ? 9.535 4.123 2.436 1.00 93.56 261 ARG A CA 1
ATOM 2001 C C . ARG A 1 261 ? 8.949 2.828 1.933 1.00 93.56 261 ARG A C 1
ATOM 2003 O O . ARG A 1 261 ? 9.288 2.387 0.836 1.00 93.56 261 ARG A O 1
ATOM 2010 N N . TYR A 1 262 ? 8.068 2.254 2.733 1.00 96.94 262 TYR A N 1
ATOM 2011 C CA . TYR A 1 262 ? 7.523 0.934 2.481 1.00 96.94 262 TYR A CA 1
ATOM 2012 C C . TYR A 1 262 ? 6.050 1.037 2.117 1.00 96.94 262 TYR A C 1
ATOM 2014 O O . TYR A 1 262 ? 5.249 1.562 2.887 1.00 96.94 262 TYR A O 1
ATOM 2022 N N . TYR A 1 263 ? 5.713 0.503 0.953 1.00 97.88 263 TYR A N 1
ATOM 2023 C CA . TYR A 1 263 ? 4.365 0.365 0.428 1.00 97.88 263 TYR A CA 1
ATOM 2024 C C . TYR A 1 263 ? 4.131 -1.129 0.241 1.00 97.88 263 TYR A C 1
ATOM 2026 O O . TYR A 1 263 ? 4.631 -1.716 -0.721 1.00 97.88 263 TYR A O 1
ATOM 2034 N N . VAL A 1 264 ? 3.476 -1.768 1.208 1.00 98.00 264 VAL A N 1
ATOM 2035 C CA . VAL A 1 264 ? 3.457 -3.231 1.301 1.00 98.00 264 VAL A CA 1
ATOM 2036 C C . VAL A 1 264 ? 2.039 -3.773 1.426 1.00 98.00 264 VAL A C 1
ATOM 2038 O O . VAL A 1 264 ? 1.275 -3.311 2.266 1.00 98.00 264 VAL A O 1
ATOM 2041 N N . ASN A 1 265 ? 1.698 -4.788 0.633 1.00 97.25 265 ASN A N 1
ATOM 2042 C CA . ASN A 1 265 ? 0.426 -5.513 0.727 1.00 97.25 265 ASN A CA 1
ATOM 2043 C C . ASN A 1 265 ? -0.829 -4.618 0.594 1.00 97.25 265 ASN A C 1
ATOM 2045 O O . ASN A 1 265 ? -1.863 -4.915 1.181 1.00 97.25 265 ASN A O 1
ATOM 2049 N N . ASN A 1 266 ? -0.750 -3.491 -0.125 1.00 98.00 266 ASN A N 1
ATOM 2050 C CA . ASN A 1 266 ? -1.915 -2.628 -0.351 1.00 98.00 266 ASN A CA 1
ATOM 2051 C C . ASN A 1 266 ? -2.753 -3.142 -1.527 1.00 98.00 266 ASN A C 1
ATOM 2053 O O . ASN A 1 266 ? -2.210 -3.699 -2.482 1.00 98.00 266 ASN A O 1
ATOM 2057 N N . VAL A 1 267 ? -4.063 -2.908 -1.481 1.00 96.88 267 VAL A N 1
ATOM 2058 C CA . VAL A 1 267 ? -5.004 -3.199 -2.565 1.00 96.88 267 VAL A CA 1
ATOM 2059 C C . VAL A 1 267 ? -5.486 -1.886 -3.164 1.00 96.88 267 VAL A C 1
ATOM 2061 O O . VAL A 1 267 ? -6.209 -1.136 -2.512 1.00 96.88 267 VAL A O 1
ATOM 2064 N N . LEU A 1 268 ? -5.064 -1.612 -4.394 1.00 95.62 268 LEU A N 1
ATOM 2065 C CA . LEU A 1 268 ? -5.321 -0.364 -5.104 1.00 95.62 268 LEU A CA 1
ATOM 2066 C C . LEU A 1 268 ? -6.219 -0.669 -6.291 1.00 95.62 268 LEU A C 1
ATOM 2068 O O . LEU A 1 268 ? -5.793 -1.308 -7.260 1.00 95.62 268 LEU A O 1
ATOM 2072 N N . LEU A 1 269 ? -7.479 -0.276 -6.163 1.00 91.19 269 LEU A N 1
ATOM 2073 C CA . LEU A 1 269 ? -8.495 -0.513 -7.173 1.00 91.19 269 LEU A CA 1
ATOM 2074 C C . LEU A 1 269 ? -8.699 0.752 -7.983 1.00 91.19 269 LEU A C 1
ATOM 2076 O O . LEU A 1 269 ? -8.601 1.849 -7.443 1.00 91.19 269 LEU A O 1
ATOM 2080 N N . LYS A 1 270 ? -9.051 0.573 -9.259 1.00 83.12 270 LYS A N 1
ATOM 2081 C CA . LYS A 1 270 ? -9.261 1.668 -10.200 1.00 83.12 270 LYS A CA 1
ATOM 2082 C C . LYS A 1 270 ? -9.964 2.868 -9.535 1.00 83.12 270 LYS A C 1
ATOM 2084 O O . LYS A 1 270 ? -11.106 2.713 -9.091 1.00 83.12 270 LYS A O 1
ATOM 2089 N N . PRO A 1 271 ? -9.332 4.051 -9.516 1.00 68.81 271 PRO A N 1
ATOM 2090 C CA . PRO A 1 271 ? -9.981 5.273 -9.061 1.00 68.81 271 PRO A CA 1
ATOM 2091 C C . PRO A 1 271 ? -11.216 5.573 -9.922 1.00 68.81 271 PRO A C 1
ATOM 2093 O O . PRO A 1 271 ? -11.246 5.280 -11.121 1.00 68.81 271 PRO A O 1
ATOM 2096 N N . SER A 1 272 ? -12.239 6.179 -9.319 1.00 64.19 272 SER A N 1
ATOM 2097 C CA . SER A 1 272 ? -13.517 6.502 -9.977 1.00 64.19 272 SER A CA 1
ATOM 2098 C C . SER A 1 272 ? -13.382 7.584 -11.058 1.00 64.19 272 SER A C 1
ATOM 2100 O O . SER A 1 272 ? -14.342 7.875 -11.772 1.00 64.19 272 SER A O 1
ATOM 2102 N N . ASP A 1 273 ? -12.180 8.146 -11.212 1.00 65.06 273 ASP A N 1
ATOM 2103 C CA . ASP A 1 273 ? -11.858 9.215 -12.144 1.00 65.06 273 ASP A CA 1
ATOM 2104 C C . ASP A 1 273 ? -12.297 8.907 -13.586 1.00 65.06 273 ASP A C 1
ATOM 2106 O O . ASP A 1 273 ? -11.769 8.038 -14.291 1.00 65.06 273 ASP A O 1
ATOM 2110 N N . THR A 1 274 ? -13.256 9.704 -14.052 1.00 65.19 274 THR A N 1
ATOM 2111 C CA . THR A 1 274 ? -13.753 9.687 -15.432 1.00 65.19 274 THR A CA 1
ATOM 2112 C C . THR A 1 274 ? -12.726 10.187 -16.454 1.00 65.19 274 THR A C 1
ATOM 2114 O O . THR A 1 274 ? -12.894 9.968 -17.657 1.00 65.19 274 THR A O 1
ATOM 2117 N N . CYS A 1 275 ? -11.650 10.830 -16.001 1.00 71.31 275 CYS A N 1
ATOM 2118 C CA . CYS A 1 275 ? -10.682 11.522 -16.839 1.00 71.31 275 CYS A CA 1
ATOM 2119 C C . CYS A 1 275 ? -9.508 10.639 -17.290 1.00 71.31 275 CYS A C 1
ATOM 2121 O O . CYS A 1 275 ? -8.689 11.099 -18.090 1.00 71.31 275 CYS A O 1
ATOM 2123 N N . ASN A 1 276 ? -9.428 9.379 -16.835 1.00 69.62 276 ASN A N 1
ATOM 2124 C CA . ASN A 1 276 ? -8.317 8.452 -17.111 1.00 69.62 276 ASN A CA 1
ATOM 2125 C C . ASN A 1 276 ? -6.935 9.038 -16.757 1.00 69.62 276 ASN A C 1
ATOM 2127 O O . ASN A 1 276 ? -5.941 8.730 -17.423 1.00 69.62 276 ASN A O 1
ATOM 2131 N N . LYS A 1 277 ? -6.867 9.922 -15.756 1.00 73.31 277 LYS A N 1
ATOM 2132 C CA . LYS A 1 277 ? -5.611 10.544 -15.319 1.00 73.31 277 LYS A CA 1
ATOM 2133 C C . LYS A 1 277 ? -5.166 10.050 -13.953 1.00 73.31 277 LYS A C 1
ATOM 2135 O O . LYS A 1 277 ? -4.011 10.274 -13.602 1.00 73.31 277 LYS A O 1
ATOM 2140 N N . SER A 1 278 ? -6.045 9.399 -13.203 1.00 74.69 278 SER A N 1
ATOM 2141 C CA . SER A 1 278 ? -5.688 8.885 -11.893 1.00 74.69 278 SER A CA 1
ATOM 2142 C C . SER A 1 278 ? -4.781 7.658 -11.947 1.00 74.69 278 SER A C 1
ATOM 2144 O O . SER A 1 278 ? -4.791 6.874 -12.898 1.00 74.69 278 SER A O 1
ATOM 2146 N N . PHE A 1 279 ? -3.973 7.518 -10.902 1.00 84.44 279 PHE A N 1
ATOM 2147 C CA . PHE A 1 279 ? -2.926 6.508 -10.793 1.00 84.44 279 PHE A CA 1
ATOM 2148 C C . PHE A 1 279 ? -3.083 5.719 -9.498 1.00 84.44 279 PHE A C 1
ATOM 2150 O O . PHE A 1 279 ? -3.525 6.267 -8.493 1.00 84.44 279 PHE A O 1
ATOM 2157 N N . GLY A 1 280 ? -2.659 4.459 -9.490 1.00 86.88 280 GLY A N 1
ATOM 2158 C CA . GLY A 1 280 ? -2.697 3.640 -8.286 1.00 86.88 280 GLY A CA 1
ATOM 2159 C C . GLY A 1 280 ? -1.629 4.132 -7.337 1.00 86.88 280 GLY A C 1
ATOM 2160 O O . GLY A 1 280 ? -1.897 4.633 -6.254 1.00 86.88 280 GLY A O 1
ATOM 2161 N N . ILE A 1 281 ? -0.385 4.105 -7.797 1.00 92.56 281 ILE A N 1
ATOM 2162 C CA . ILE A 1 281 ? 0.725 4.691 -7.057 1.00 92.56 281 ILE A CA 1
ATOM 2163 C C . ILE A 1 281 ? 1.417 5.704 -7.949 1.00 92.56 281 ILE A C 1
ATOM 2165 O O . ILE A 1 281 ? 1.743 5.396 -9.089 1.00 92.56 281 ILE A O 1
ATOM 2169 N N . SER A 1 282 ? 1.712 6.890 -7.428 1.00 92.00 282 SER A N 1
ATOM 2170 C CA . SER A 1 282 ? 2.641 7.818 -8.071 1.00 92.00 282 SER A CA 1
ATOM 2171 C C . SER A 1 282 ? 3.731 8.238 -7.106 1.00 92.00 282 SER A C 1
ATOM 2173 O O . SER A 1 282 ? 3.497 8.993 -6.164 1.00 92.00 282 SER A O 1
ATOM 2175 N N . ALA A 1 283 ? 4.946 7.789 -7.390 1.00 90.25 283 ALA A N 1
ATOM 2176 C CA . ALA A 1 283 ? 6.166 8.288 -6.797 1.00 90.25 283 ALA A CA 1
ATOM 2177 C C . ALA A 1 283 ? 6.734 9.408 -7.680 1.00 90.25 283 ALA A C 1
ATOM 2179 O O . ALA A 1 283 ? 7.392 9.132 -8.682 1.00 90.25 283 ALA A O 1
ATOM 2180 N N . ARG A 1 284 ? 6.457 10.670 -7.348 1.00 85.38 284 ARG A N 1
ATOM 2181 C CA . ARG A 1 284 ? 6.934 11.845 -8.101 1.00 85.38 284 ARG A CA 1
ATOM 2182 C C . ARG A 1 284 ? 7.686 12.785 -7.158 1.00 85.38 284 ARG A C 1
ATOM 2184 O O . ARG A 1 284 ? 7.625 12.610 -5.954 1.00 85.38 284 ARG A O 1
ATOM 2191 N N . SER A 1 285 ? 8.448 13.742 -7.673 1.00 77.31 285 SER A N 1
ATOM 2192 C CA . SER A 1 285 ? 8.728 14.982 -6.944 1.00 77.31 285 SER A CA 1
ATOM 2193 C C . SER A 1 285 ? 9.025 16.112 -7.921 1.00 77.31 285 SER A C 1
ATOM 2195 O O . SER A 1 285 ? 9.737 15.911 -8.907 1.00 77.31 285 SER A O 1
ATOM 2197 N N . SER A 1 286 ? 8.475 17.295 -7.637 1.00 64.31 286 SER A N 1
ATOM 2198 C CA . SER A 1 286 ? 8.736 18.522 -8.383 1.00 64.31 286 SER A CA 1
ATOM 2199 C C . SER A 1 286 ? 9.985 19.218 -7.856 1.00 64.31 286 SER A C 1
ATOM 2201 O O . SER A 1 286 ? 9.907 20.158 -7.073 1.00 64.31 286 SER A O 1
ATOM 2203 N N . GLY A 1 287 ? 11.155 18.735 -8.268 1.00 65.31 287 GLY A N 1
ATOM 2204 C CA . GLY A 1 287 ? 12.443 19.326 -7.902 1.00 65.31 287 GLY A CA 1
ATOM 2205 C C . GLY A 1 287 ? 13.247 18.546 -6.863 1.00 65.31 287 GLY A C 1
ATOM 2206 O O . GLY A 1 287 ? 14.468 18.725 -6.825 1.00 65.31 287 GLY A O 1
ATOM 2207 N N . ALA A 1 288 ? 12.639 17.631 -6.101 1.00 66.31 288 ALA A N 1
ATOM 2208 C CA . ALA A 1 288 ? 13.375 16.725 -5.220 1.00 66.31 288 ALA A CA 1
ATOM 2209 C C . ALA A 1 288 ? 13.716 15.386 -5.900 1.00 66.31 288 ALA A C 1
ATOM 2211 O O . ALA A 1 288 ? 13.259 15.051 -6.997 1.00 66.31 288 ALA A O 1
ATOM 2212 N N . LYS A 1 289 ? 14.588 14.617 -5.242 1.00 78.94 289 LYS A N 1
ATOM 2213 C CA . LYS A 1 289 ? 14.940 13.255 -5.660 1.00 78.94 289 LYS A CA 1
ATOM 2214 C C . LYS A 1 289 ? 13.761 12.338 -5.352 1.00 78.94 289 LYS A C 1
ATOM 2216 O O . LYS A 1 289 ? 13.189 12.462 -4.273 1.00 78.94 289 LYS A O 1
ATOM 2221 N N . VAL A 1 290 ? 13.463 11.408 -6.259 1.00 87.94 290 VAL A N 1
ATOM 2222 C CA . VAL A 1 290 ? 12.592 10.252 -5.999 1.00 87.94 290 VAL A CA 1
ATOM 2223 C C . VAL A 1 290 ? 13.488 9.036 -5.827 1.00 87.94 290 VAL A C 1
ATOM 2225 O O . VAL A 1 290 ? 14.062 8.553 -6.794 1.00 87.94 290 VAL A O 1
ATOM 2228 N N . SER A 1 291 ? 13.677 8.565 -4.604 1.00 88.75 291 SER A N 1
ATOM 2229 C CA . SER A 1 291 ? 14.532 7.421 -4.310 1.00 88.75 291 SER A CA 1
ATOM 2230 C C . SER A 1 291 ? 14.158 6.749 -3.003 1.00 88.75 291 SER A C 1
ATOM 2232 O O . SER A 1 291 ? 13.536 7.372 -2.150 1.00 88.75 291 SER A O 1
ATOM 2234 N N . GLY A 1 292 ? 14.558 5.490 -2.821 1.00 90.81 292 GLY A N 1
ATOM 2235 C CA . GLY A 1 292 ? 14.300 4.763 -1.576 1.00 90.81 292 GLY A CA 1
ATOM 2236 C C . GLY A 1 292 ? 12.853 4.311 -1.437 1.00 90.81 292 GLY A C 1
ATOM 2237 O O . GLY A 1 292 ? 12.325 4.303 -0.328 1.00 90.81 292 GLY A O 1
ATOM 2238 N N . MET A 1 293 ? 12.184 3.987 -2.540 1.00 94.44 293 MET A N 1
ATOM 2239 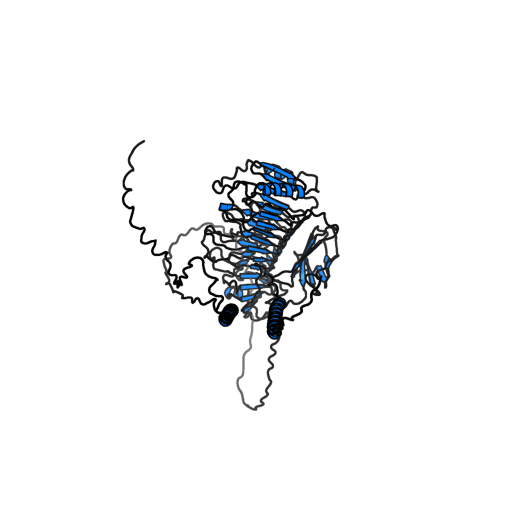C CA . MET A 1 293 ? 10.808 3.494 -2.501 1.00 94.44 293 MET A CA 1
ATOM 2240 C C . MET A 1 293 ? 10.812 1.971 -2.587 1.00 94.44 293 MET A C 1
ATOM 2242 O O . MET A 1 293 ? 11.408 1.405 -3.505 1.00 94.44 293 MET A O 1
ATOM 2246 N N . HIS A 1 294 ? 10.144 1.320 -1.640 1.00 96.50 294 HIS A N 1
ATOM 2247 C CA . HIS A 1 294 ? 10.006 -0.130 -1.567 1.00 96.50 294 HIS A CA 1
ATOM 2248 C C . HIS A 1 294 ? 8.538 -0.514 -1.731 1.00 96.50 294 HIS A C 1
ATOM 2250 O O . HIS A 1 294 ? 7.728 -0.275 -0.839 1.00 96.50 294 HIS A O 1
ATOM 2256 N N . PHE A 1 295 ? 8.207 -1.108 -2.870 1.00 97.62 295 PHE A N 1
ATOM 2257 C CA . PHE A 1 295 ? 6.886 -1.611 -3.219 1.00 97.62 295 PHE A CA 1
ATOM 2258 C C . PHE A 1 295 ? 6.904 -3.132 -3.170 1.00 97.62 295 PHE A C 1
ATOM 2260 O O . PHE A 1 295 ? 7.610 -3.763 -3.959 1.00 97.62 295 PHE A O 1
ATOM 2267 N N . GLU A 1 296 ? 6.129 -3.724 -2.267 1.00 97.56 296 GLU A N 1
ATOM 2268 C CA . GLU A 1 296 ? 6.087 -5.175 -2.120 1.00 97.56 296 GLU A CA 1
ATOM 2269 C C . GLU A 1 296 ? 4.675 -5.730 -1.953 1.00 97.56 296 GLU A C 1
ATOM 2271 O O . GLU A 1 296 ? 3.891 -5.195 -1.175 1.00 97.56 296 GLU A O 1
ATOM 2276 N N . LYS A 1 297 ? 4.340 -6.820 -2.655 1.00 97.19 297 LYS A N 1
ATOM 2277 C CA . LYS A 1 297 ? 3.053 -7.532 -2.494 1.00 97.19 297 LYS A CA 1
ATOM 2278 C C . LYS A 1 297 ? 1.801 -6.679 -2.732 1.00 97.19 297 LYS A C 1
ATOM 2280 O O . LYS A 1 297 ? 0.716 -7.053 -2.301 1.00 97.19 297 LYS A O 1
ATOM 2285 N N . ASN A 1 298 ? 1.914 -5.527 -3.393 1.00 97.81 298 ASN A N 1
ATOM 2286 C CA . ASN A 1 298 ? 0.751 -4.689 -3.675 1.00 97.81 298 ASN A CA 1
ATOM 2287 C C . ASN A 1 298 ? -0.061 -5.276 -4.827 1.00 97.81 298 ASN A C 1
ATOM 2289 O O . ASN A 1 298 ? 0.500 -5.811 -5.785 1.00 97.81 298 ASN A O 1
ATOM 2293 N N . ILE A 1 299 ? -1.374 -5.108 -4.759 1.00 96.69 299 ILE A N 1
ATOM 2294 C CA . ILE A 1 299 ? -2.296 -5.369 -5.856 1.00 96.69 299 ILE A CA 1
ATOM 2295 C C . ILE A 1 299 ? -2.621 -4.030 -6.498 1.00 96.69 299 ILE A C 1
ATOM 2297 O O . ILE A 1 299 ? -3.127 -3.127 -5.836 1.00 96.69 299 ILE A O 1
ATOM 2301 N N . VAL A 1 300 ? -2.317 -3.910 -7.784 1.00 95.50 300 VAL A N 1
ATOM 2302 C CA . VAL A 1 300 ? -2.555 -2.707 -8.578 1.00 95.50 300 VAL A CA 1
ATOM 2303 C C . VAL A 1 300 ? -3.507 -3.091 -9.698 1.00 95.50 300 VAL A C 1
ATOM 2305 O O . VAL A 1 300 ? -3.108 -3.779 -10.644 1.00 95.50 300 VAL A O 1
ATOM 2308 N N . GLU A 1 301 ? -4.763 -2.670 -9.601 1.00 92.25 301 GLU A N 1
ATOM 2309 C CA . GLU A 1 301 ? -5.834 -3.077 -10.509 1.00 92.25 301 GLU A CA 1
ATOM 2310 C C . GLU A 1 301 ? -6.304 -1.933 -11.412 1.00 92.25 301 GLU A C 1
ATOM 2312 O O . GLU A 1 301 ? -6.759 -0.893 -10.937 1.00 92.25 301 GLU A O 1
ATOM 2317 N N . SER A 1 302 ? -6.281 -2.173 -12.729 1.00 88.06 302 SER A N 1
ATOM 2318 C CA . SER A 1 302 ? -6.818 -1.269 -13.751 1.00 88.06 302 SER A CA 1
ATOM 2319 C C . SER A 1 302 ? -6.310 0.174 -13.619 1.00 88.06 302 SER A C 1
ATOM 2321 O O . SER A 1 302 ? -7.039 1.136 -13.870 1.00 88.06 302 SER A O 1
ATOM 2323 N N . THR A 1 303 ? -5.050 0.313 -13.204 1.00 89.06 303 THR A N 1
ATOM 2324 C CA . THR A 1 303 ? -4.388 1.588 -12.923 1.00 89.06 303 THR A CA 1
ATOM 2325 C C . THR A 1 303 ? -2.878 1.470 -13.179 1.00 89.06 303 THR A C 1
ATOM 2327 O O . THR A 1 303 ? -2.427 0.576 -13.892 1.00 89.06 303 THR A O 1
ATOM 2330 N N . GLU A 1 304 ? -2.046 2.365 -12.659 1.00 91.19 304 GLU A N 1
ATOM 2331 C CA . GLU A 1 304 ? -0.591 2.259 -12.807 1.00 91.19 304 GLU A CA 1
ATOM 2332 C C . GLU A 1 304 ? 0.187 2.544 -11.522 1.00 91.19 304 GLU A C 1
ATOM 2334 O O . GLU A 1 304 ? -0.228 3.335 -10.674 1.00 91.19 304 GLU A O 1
ATOM 2339 N N . LEU A 1 305 ? 1.348 1.893 -11.412 1.00 94.69 305 LEU A N 1
ATOM 2340 C CA . LEU A 1 305 ? 2.440 2.299 -10.539 1.00 94.69 305 LEU A CA 1
ATOM 2341 C C . LEU A 1 305 ? 3.374 3.171 -11.370 1.00 94.69 305 LEU A C 1
ATOM 2343 O O . LEU A 1 305 ? 4.111 2.672 -12.217 1.00 94.69 305 LEU A O 1
ATOM 2347 N N . ARG A 1 306 ? 3.344 4.473 -11.122 1.00 93.12 306 ARG A N 1
ATOM 2348 C CA . ARG A 1 306 ? 4.197 5.476 -11.747 1.00 93.12 306 ARG A CA 1
ATOM 2349 C C . ARG A 1 306 ? 5.344 5.850 -10.822 1.00 93.12 306 ARG A C 1
ATOM 2351 O O . ARG A 1 306 ? 5.120 6.234 -9.680 1.00 93.12 306 ARG A O 1
ATOM 2358 N N . VAL A 1 307 ? 6.566 5.837 -11.336 1.00 91.88 307 VAL A N 1
ATOM 2359 C CA . VAL A 1 307 ? 7.737 6.449 -10.702 1.00 91.88 307 VAL A CA 1
ATOM 2360 C C . VAL A 1 307 ? 8.312 7.476 -11.670 1.00 91.88 307 VAL A C 1
ATOM 2362 O O . VAL A 1 307 ? 8.697 7.140 -12.783 1.00 91.88 307 VAL A O 1
ATOM 2365 N N . ASN A 1 308 ? 8.334 8.746 -11.289 1.00 88.19 308 ASN A N 1
ATOM 2366 C CA . ASN A 1 308 ? 8.774 9.820 -12.170 1.00 88.19 308 ASN A CA 1
ATOM 2367 C C . ASN A 1 308 ? 9.753 10.748 -11.449 1.00 88.19 308 ASN A C 1
ATOM 2369 O O . ASN A 1 308 ? 9.376 11.449 -10.509 1.00 88.19 308 ASN A O 1
ATOM 2373 N N . GLY A 1 309 ? 11.005 10.764 -11.903 1.00 80.44 309 GLY A N 1
ATOM 2374 C CA . GLY A 1 309 ? 12.011 11.713 -11.433 1.00 80.44 309 GLY A CA 1
ATOM 2375 C C . GLY A 1 309 ? 12.029 12.966 -12.306 1.00 80.44 309 GLY A C 1
ATOM 2376 O O . GLY A 1 309 ? 11.995 12.861 -13.528 1.00 80.44 309 GLY A O 1
ATOM 2377 N N . GLU A 1 310 ? 12.130 14.158 -11.711 1.00 79.88 310 GLU A N 1
ATOM 2378 C CA . GLU A 1 310 ? 12.232 15.412 -12.482 1.00 79.88 310 GLU A CA 1
ATOM 2379 C C . GLU A 1 310 ? 13.658 15.952 -12.578 1.00 79.88 310 GLU A C 1
ATOM 2381 O O . GLU A 1 310 ? 14.063 16.448 -13.623 1.00 79.88 310 GLU A O 1
ATOM 2386 N N . THR A 1 311 ? 14.453 15.876 -11.514 1.00 75.31 311 THR A N 1
ATOM 2387 C CA . THR A 1 311 ? 15.794 16.490 -11.476 1.00 75.31 311 THR A CA 1
ATOM 2388 C C . THR A 1 311 ? 16.906 15.470 -11.303 1.00 75.31 311 THR A C 1
ATOM 2390 O O . THR A 1 311 ? 17.994 15.669 -11.833 1.00 75.31 311 THR A O 1
ATOM 2393 N N . TRP A 1 312 ? 16.631 14.352 -10.635 1.00 77.31 312 TRP A N 1
ATOM 2394 C CA . TRP A 1 312 ? 17.641 13.368 -10.266 1.00 77.31 312 TRP A CA 1
ATOM 2395 C C . TRP A 1 312 ? 17.275 11.951 -10.709 1.00 77.31 312 TRP A C 1
ATOM 2397 O O . TRP A 1 312 ? 16.088 11.636 -10.809 1.00 77.31 312 TRP A O 1
ATOM 2407 N N . PRO A 1 313 ? 18.282 11.083 -10.930 1.00 80.50 313 PRO A N 1
ATOM 2408 C CA . PRO A 1 313 ? 18.070 9.653 -11.120 1.00 80.50 313 PRO A CA 1
ATOM 2409 C C . PRO A 1 313 ? 17.241 9.058 -9.984 1.00 80.50 313 PRO A C 1
ATOM 2411 O O . PRO A 1 313 ? 17.470 9.387 -8.814 1.00 80.50 313 PRO A O 1
ATOM 2414 N N . MET A 1 314 ? 16.328 8.158 -10.339 1.00 87.50 314 MET A N 1
ATOM 2415 C CA . MET A 1 314 ? 15.570 7.388 -9.367 1.00 87.50 314 MET A CA 1
ATOM 2416 C C . MET A 1 314 ? 16.452 6.252 -8.868 1.00 87.50 314 MET A C 1
ATOM 2418 O O . MET A 1 314 ? 16.853 5.410 -9.658 1.00 87.50 314 MET A O 1
ATOM 2422 N N . GLU A 1 315 ? 16.797 6.240 -7.586 1.00 86.25 315 GLU A N 1
ATOM 2423 C CA . GLU A 1 315 ? 17.736 5.267 -7.011 1.00 86.25 315 GLU A CA 1
ATOM 2424 C C . GLU A 1 315 ? 17.130 4.510 -5.835 1.00 86.25 315 GLU A C 1
ATOM 2426 O O . GLU A 1 315 ? 16.190 4.991 -5.204 1.00 86.25 315 GLU A O 1
ATOM 2431 N N . LYS A 1 316 ? 17.696 3.343 -5.500 1.00 88.56 316 LYS A N 1
ATOM 2432 C CA . LYS A 1 316 ? 17.237 2.532 -4.359 1.00 88.56 316 LYS A CA 1
ATOM 2433 C C . LYS A 1 316 ? 15.739 2.228 -4.474 1.00 88.56 316 LYS A C 1
ATOM 2435 O O . LYS A 1 316 ? 14.983 2.421 -3.529 1.00 88.56 316 LYS A O 1
ATOM 2440 N N . MET A 1 317 ? 15.305 1.847 -5.670 1.00 92.81 317 MET A N 1
ATOM 2441 C CA . MET A 1 317 ? 13.930 1.434 -5.922 1.00 92.81 317 MET A CA 1
ATOM 2442 C C . MET A 1 317 ? 13.829 -0.081 -5.745 1.00 92.81 317 MET A C 1
ATOM 2444 O O . MET A 1 317 ? 14.683 -0.811 -6.243 1.00 92.81 317 MET A O 1
ATOM 2448 N N . THR A 1 318 ? 12.788 -0.555 -5.073 1.00 95.19 318 THR A N 1
ATOM 2449 C CA . THR A 1 318 ? 12.464 -1.983 -4.983 1.00 95.19 318 THR A CA 1
ATOM 2450 C C . THR A 1 318 ? 11.006 -2.160 -5.367 1.00 95.19 318 THR A C 1
ATOM 2452 O O . THR A 1 318 ? 10.140 -1.510 -4.793 1.00 95.19 318 THR A O 1
ATOM 2455 N N . ILE A 1 319 ? 10.732 -3.014 -6.345 1.00 97.00 319 ILE A N 1
ATOM 2456 C CA . ILE A 1 319 ? 9.398 -3.392 -6.810 1.00 97.00 319 ILE A CA 1
ATOM 2457 C C . ILE A 1 319 ? 9.386 -4.917 -6.850 1.00 97.00 319 ILE A C 1
ATOM 2459 O O . ILE A 1 319 ? 9.832 -5.520 -7.825 1.00 97.00 319 ILE A O 1
ATOM 2463 N N . ASN A 1 320 ? 8.945 -5.537 -5.760 1.00 97.25 320 ASN A N 1
ATOM 2464 C CA . ASN A 1 320 ? 9.067 -6.973 -5.542 1.00 97.25 320 ASN A CA 1
ATOM 2465 C C . ASN A 1 320 ? 7.709 -7.648 -5.283 1.00 97.25 320 ASN A C 1
ATOM 2467 O O . ASN A 1 320 ? 6.911 -7.132 -4.511 1.00 97.25 320 ASN A O 1
ATOM 2471 N N . ASP A 1 321 ? 7.448 -8.810 -5.879 1.00 97.06 321 ASP A N 1
ATOM 2472 C CA . ASP A 1 321 ? 6.263 -9.638 -5.579 1.00 97.06 321 ASP A CA 1
ATOM 2473 C C . ASP A 1 321 ? 4.900 -8.914 -5.728 1.00 97.06 321 ASP A C 1
ATOM 2475 O O . ASP A 1 321 ? 3.931 -9.268 -5.064 1.00 97.06 321 ASP A O 1
ATOM 2479 N N . ASN A 1 322 ? 4.785 -7.874 -6.564 1.00 97.75 322 ASN A N 1
ATOM 2480 C CA . ASN A 1 322 ? 3.518 -7.155 -6.771 1.00 97.75 322 ASN A CA 1
ATOM 2481 C C . ASN A 1 322 ? 2.645 -7.829 -7.845 1.00 97.75 322 ASN A C 1
ATOM 2483 O O . ASN A 1 322 ? 3.146 -8.484 -8.761 1.00 97.75 322 ASN A O 1
ATOM 2487 N N . TYR A 1 323 ? 1.335 -7.594 -7.772 1.00 96.62 323 TYR A N 1
ATOM 2488 C CA . TYR A 1 323 ? 0.320 -8.102 -8.692 1.00 96.62 323 TYR A CA 1
ATOM 2489 C C . TYR A 1 323 ? -0.257 -6.951 -9.525 1.00 96.62 323 TYR A C 1
ATOM 2491 O O . TYR A 1 323 ? -1.063 -6.156 -9.044 1.00 96.62 323 TYR A O 1
ATOM 2499 N N . PHE A 1 324 ? 0.138 -6.863 -10.793 1.00 94.75 324 PHE A N 1
ATOM 2500 C CA . PHE A 1 324 ? -0.368 -5.876 -11.745 1.00 94.75 324 PHE A CA 1
ATOM 2501 C C . PHE A 1 324 ? -1.490 -6.493 -12.579 1.00 94.75 324 PHE A C 1
ATOM 2503 O O . PHE A 1 324 ? -1.232 -7.270 -13.505 1.00 94.75 324 PHE A O 1
ATOM 2510 N N . LEU A 1 325 ? -2.735 -6.135 -12.274 1.00 92.38 325 LEU A N 1
ATOM 2511 C CA . LEU A 1 325 ? -3.938 -6.696 -12.889 1.00 92.38 325 LEU A CA 1
ATOM 2512 C C . LEU A 1 325 ? -4.557 -5.676 -13.855 1.00 92.38 325 LEU A C 1
ATOM 2514 O O . LEU A 1 325 ? -5.242 -4.752 -13.432 1.00 92.38 325 LEU A O 1
ATOM 2518 N N . SER A 1 326 ? -4.310 -5.830 -15.160 1.00 89.56 326 SER A N 1
ATOM 2519 C CA . SER A 1 326 ? -4.665 -4.837 -16.196 1.00 89.56 326 SER A CA 1
ATOM 2520 C C . SER A 1 326 ? -4.088 -3.444 -15.917 1.00 89.56 326 SER A C 1
ATOM 2522 O O . SER A 1 326 ? -4.736 -2.423 -16.139 1.00 89.56 326 SER A O 1
ATOM 2524 N N . SER A 1 327 ? -2.858 -3.423 -15.416 1.00 90.31 327 SER A N 1
ATOM 2525 C CA . SER A 1 327 ? -2.169 -2.247 -14.902 1.00 90.31 327 SER A CA 1
ATOM 2526 C C . SER A 1 327 ? -0.806 -2.063 -15.557 1.00 90.31 327 SER A C 1
ATOM 2528 O O . SER A 1 327 ? -0.327 -2.907 -16.313 1.00 90.31 327 SER A O 1
ATOM 2530 N N . LYS A 1 328 ? -0.135 -0.949 -15.278 1.00 89.38 328 LYS A N 1
ATOM 2531 C CA . LYS A 1 328 ? 1.222 -0.711 -15.789 1.00 89.38 328 LYS A CA 1
ATOM 2532 C C . LYS A 1 328 ? 2.181 -0.340 -14.676 1.00 89.38 328 LYS A C 1
ATOM 2534 O O . LYS A 1 328 ? 1.824 0.403 -13.768 1.00 89.38 328 LYS A O 1
ATOM 2539 N N . LEU A 1 329 ? 3.409 -0.828 -14.780 1.00 93.12 329 LEU A N 1
ATOM 2540 C CA . LEU A 1 329 ? 4.551 -0.208 -14.131 1.00 93.12 329 LEU A CA 1
ATOM 2541 C C . LEU A 1 329 ? 5.126 0.815 -15.109 1.00 93.12 329 LEU A C 1
ATOM 2543 O O . LEU A 1 329 ? 5.555 0.434 -16.191 1.00 93.12 329 LEU A O 1
ATOM 2547 N N . TYR A 1 330 ? 5.129 2.091 -14.748 1.00 91.75 330 TYR A N 1
ATOM 2548 C CA . TYR A 1 330 ? 5.667 3.175 -15.558 1.00 91.75 330 TYR A CA 1
ATOM 2549 C C . TYR A 1 330 ? 6.790 3.885 -14.798 1.00 91.75 330 TYR A C 1
ATOM 2551 O O . TYR A 1 330 ? 6.565 4.406 -13.709 1.00 91.75 330 TYR A O 1
ATOM 2559 N N . ALA A 1 331 ? 7.994 3.933 -15.356 1.00 89.81 331 ALA A N 1
ATOM 2560 C CA . ALA A 1 331 ? 9.113 4.703 -14.827 1.00 89.81 331 ALA A CA 1
ATOM 2561 C C . ALA A 1 331 ? 9.573 5.732 -15.863 1.00 89.81 331 ALA A C 1
ATOM 2563 O O . ALA A 1 331 ? 9.786 5.379 -17.020 1.00 89.81 331 ALA A O 1
ATOM 2564 N N . ALA A 1 332 ? 9.719 7.003 -15.488 1.00 86.50 332 ALA A N 1
ATOM 2565 C CA . ALA A 1 332 ? 10.032 8.045 -16.463 1.00 86.50 332 ALA A CA 1
ATOM 2566 C C . ALA A 1 332 ? 10.799 9.248 -15.920 1.00 86.50 332 ALA A C 1
ATOM 2568 O O . ALA A 1 332 ? 11.087 9.369 -14.727 1.00 86.50 332 ALA A O 1
ATOM 2569 N N . GLY A 1 333 ? 11.138 10.141 -16.853 1.00 81.69 333 GLY A N 1
ATOM 2570 C CA . GLY A 1 333 ? 11.713 11.460 -16.603 1.00 81.69 333 GLY A CA 1
ATOM 2571 C C . GLY A 1 333 ? 13.218 11.438 -16.351 1.00 81.69 333 GLY A C 1
ATOM 2572 O O . GLY A 1 333 ? 13.935 12.301 -16.864 1.00 81.69 333 GLY A O 1
ATOM 2573 N N . ARG A 1 334 ? 13.729 10.454 -15.604 1.00 81.75 334 ARG A N 1
ATOM 2574 C CA . ARG A 1 334 ? 15.155 10.324 -15.253 1.00 81.75 334 ARG A CA 1
ATOM 2575 C C . ARG A 1 334 ? 15.591 8.857 -15.165 1.00 81.75 334 ARG A C 1
ATOM 2577 O O . ARG A 1 334 ? 14.733 7.992 -15.035 1.00 81.75 334 ARG A O 1
ATOM 2584 N N . PRO A 1 335 ? 16.909 8.566 -15.195 1.00 82.88 335 PRO A N 1
ATOM 2585 C CA . PRO A 1 335 ? 17.421 7.206 -15.068 1.00 82.88 335 PRO A CA 1
ATOM 2586 C C . PRO A 1 335 ? 16.847 6.441 -13.872 1.00 82.88 335 PRO A C 1
ATOM 2588 O O . PRO A 1 335 ? 17.073 6.849 -12.733 1.00 82.88 335 PRO A O 1
ATOM 2591 N N . PHE A 1 336 ? 16.134 5.340 -14.121 1.00 86.50 336 PHE A N 1
ATOM 2592 C CA . PHE A 1 336 ? 15.716 4.409 -13.067 1.00 86.50 336 PHE A CA 1
ATOM 2593 C C . PHE A 1 336 ? 16.878 3.506 -12.642 1.00 86.50 336 PHE A C 1
ATOM 2595 O O . PHE A 1 336 ? 17.633 3.037 -13.496 1.00 86.50 336 PHE A O 1
ATOM 2602 N N . GLN A 1 337 ? 16.995 3.256 -11.335 1.00 85.75 337 GLN A N 1
ATOM 2603 C CA . GLN A 1 337 ? 17.945 2.351 -10.686 1.00 85.75 337 GLN A CA 1
ATOM 2604 C C . GLN A 1 337 ? 17.274 1.619 -9.522 1.00 85.75 337 GLN A C 1
ATOM 2606 O O . GLN A 1 337 ? 16.957 2.215 -8.484 1.00 85.75 337 GLN A O 1
ATOM 2611 N N . GLY A 1 338 ? 17.098 0.311 -9.674 1.00 89.06 338 GLY A N 1
ATOM 2612 C CA . GLY A 1 338 ? 16.487 -0.516 -8.647 1.00 89.06 338 GLY A CA 1
ATOM 2613 C C . GLY A 1 338 ? 16.136 -1.925 -9.095 1.00 89.06 338 GLY A C 1
ATOM 2614 O O . GLY A 1 338 ? 16.456 -2.346 -10.201 1.00 89.06 338 GLY A O 1
ATOM 2615 N N . LEU A 1 339 ? 15.459 -2.648 -8.214 1.00 92.12 339 LEU A N 1
ATOM 2616 C CA . LEU A 1 339 ? 15.061 -4.034 -8.414 1.00 92.12 339 LEU A CA 1
ATOM 2617 C C . LEU A 1 339 ? 13.590 -4.090 -8.829 1.00 92.12 339 LEU A C 1
ATOM 2619 O O . LEU A 1 339 ? 12.741 -3.509 -8.157 1.00 92.12 339 LEU A O 1
ATOM 2623 N N . ILE A 1 340 ? 13.293 -4.792 -9.918 1.00 94.00 340 ILE A N 1
ATOM 2624 C CA . ILE A 1 340 ? 11.942 -5.141 -10.358 1.00 94.00 340 ILE A CA 1
ATOM 2625 C C . ILE A 1 340 ? 11.879 -6.664 -10.427 1.00 94.00 340 ILE A C 1
ATOM 2627 O O . ILE A 1 340 ? 12.269 -7.271 -11.430 1.00 94.00 340 ILE A O 1
ATOM 2631 N N . THR A 1 341 ? 11.441 -7.289 -9.337 1.00 94.75 341 THR A N 1
ATOM 2632 C CA . THR A 1 341 ? 11.591 -8.730 -9.138 1.00 94.75 341 THR A CA 1
ATOM 2633 C C . THR A 1 341 ? 10.300 -9.453 -8.810 1.00 94.75 341 THR A C 1
ATOM 2635 O O . THR A 1 341 ? 9.466 -8.942 -8.074 1.00 94.75 341 THR A O 1
ATOM 2638 N N . ASN A 1 342 ? 10.145 -10.669 -9.338 1.00 96.19 342 ASN A N 1
ATOM 2639 C CA . ASN A 1 342 ? 9.082 -11.605 -8.944 1.00 96.19 342 ASN A CA 1
ATOM 2640 C C . ASN A 1 342 ? 7.643 -11.059 -9.050 1.00 96.19 342 ASN A C 1
ATOM 2642 O O . ASN A 1 342 ? 6.726 -11.578 -8.423 1.00 96.19 342 ASN A O 1
ATOM 2646 N N . ASN A 1 343 ? 7.411 -10.018 -9.851 1.00 96.69 343 ASN A N 1
ATOM 2647 C CA . ASN A 1 343 ? 6.077 -9.450 -10.003 1.00 96.69 343 ASN A CA 1
ATOM 2648 C C . ASN A 1 343 ? 5.246 -10.287 -10.982 1.00 96.69 343 ASN A C 1
ATOM 2650 O O . ASN A 1 343 ? 5.769 -10.839 -11.957 1.00 96.69 343 ASN A O 1
ATOM 2654 N N . LEU A 1 344 ? 3.936 -10.331 -10.757 1.00 95.44 344 LEU A N 1
ATOM 2655 C CA . LEU A 1 344 ? 2.962 -10.919 -11.666 1.00 95.44 344 LEU A CA 1
ATOM 2656 C C . LEU A 1 344 ? 2.306 -9.813 -12.493 1.00 95.44 344 LEU A C 1
ATOM 2658 O O . LEU A 1 344 ? 1.675 -8.909 -11.951 1.00 95.44 344 LEU A O 1
ATOM 2662 N N . PHE A 1 345 ? 2.403 -9.914 -13.814 1.00 93.00 345 PHE A N 1
ATOM 2663 C CA . PHE A 1 345 ? 1.775 -8.998 -14.761 1.00 93.00 345 PHE A CA 1
ATOM 2664 C C . PHE A 1 345 ? 0.690 -9.732 -15.548 1.00 93.00 345 PHE A C 1
ATOM 2666 O O . PHE A 1 345 ? 0.996 -10.554 -16.408 1.00 93.00 345 PHE A O 1
ATOM 2673 N N . LEU A 1 346 ? -0.576 -9.422 -15.273 1.00 90.62 346 LEU A N 1
ATOM 2674 C CA . LEU A 1 346 ? -1.737 -9.942 -15.994 1.00 90.62 346 LEU A CA 1
ATOM 2675 C C . LEU A 1 346 ? -2.317 -8.859 -16.902 1.00 90.62 346 LEU A C 1
ATOM 2677 O O . LEU A 1 346 ? -2.892 -7.904 -16.390 1.00 90.62 346 LEU A O 1
ATOM 2681 N N . ASN A 1 347 ? -2.202 -9.005 -18.226 1.00 86.56 347 ASN A N 1
ATOM 2682 C CA . ASN A 1 347 ? -2.592 -7.952 -19.186 1.00 86.56 347 ASN A CA 1
ATOM 2683 C C . ASN A 1 347 ? -1.928 -6.600 -18.874 1.00 86.56 347 ASN A C 1
ATOM 2685 O O . ASN A 1 347 ? -2.512 -5.532 -19.047 1.00 86.56 347 ASN A O 1
ATOM 2689 N N . SER A 1 348 ? -0.693 -6.683 -18.388 1.00 89.06 348 SER A N 1
ATOM 2690 C CA . SER A 1 348 ? 0.066 -5.589 -17.794 1.00 89.06 348 SER A CA 1
ATOM 2691 C C . SER A 1 348 ? 1.481 -5.562 -18.365 1.00 89.06 348 SER A C 1
ATOM 2693 O O . SER A 1 348 ? 1.909 -6.523 -19.007 1.00 89.06 348 SER A O 1
ATOM 2695 N N . GLY A 1 349 ? 2.230 -4.485 -18.124 1.00 86.88 349 GLY A N 1
ATOM 2696 C CA . GLY A 1 349 ? 3.617 -4.379 -18.581 1.00 86.88 349 GLY A CA 1
ATOM 2697 C C . GLY A 1 349 ? 4.456 -3.344 -17.844 1.00 86.88 349 GLY A C 1
ATOM 2698 O O . GLY A 1 349 ? 3.976 -2.698 -16.912 1.00 86.88 349 GLY A O 1
ATOM 2699 N N . ILE A 1 350 ? 5.712 -3.217 -18.276 1.00 89.12 350 ILE A N 1
ATOM 2700 C CA . ILE A 1 350 ? 6.728 -2.346 -17.677 1.00 89.12 350 ILE A CA 1
ATOM 2701 C C . ILE A 1 350 ? 7.189 -1.326 -18.716 1.00 89.12 350 ILE A C 1
ATOM 2703 O O . ILE A 1 350 ? 7.951 -1.647 -19.611 1.00 89.12 350 ILE A O 1
ATOM 2707 N N . GLU A 1 351 ? 6.812 -0.070 -18.585 1.00 86.81 351 GLU A N 1
ATOM 2708 C CA . GLU A 1 351 ? 7.289 0.995 -19.457 1.00 86.81 351 GLU A CA 1
ATOM 2709 C C . GLU A 1 351 ? 8.327 1.838 -18.716 1.00 86.81 351 GLU A C 1
ATOM 2711 O O . GLU A 1 351 ? 8.043 2.388 -17.658 1.00 86.81 351 GLU A O 1
ATOM 2716 N N . MET A 1 352 ? 9.546 1.928 -19.248 1.00 83.12 352 MET A N 1
ATOM 2717 C CA . MET A 1 352 ? 10.642 2.666 -18.625 1.00 83.12 352 MET A CA 1
ATOM 2718 C C . MET A 1 352 ? 11.304 3.600 -19.637 1.00 83.12 352 MET A C 1
ATOM 2720 O O . MET A 1 352 ? 11.998 3.171 -20.559 1.00 83.12 352 MET A O 1
ATOM 2724 N N . SER A 1 353 ? 11.145 4.904 -19.442 1.00 74.81 353 SER A N 1
ATOM 2725 C CA . SER A 1 353 ? 11.913 5.906 -20.177 1.00 74.81 353 SER A CA 1
ATOM 2726 C C . SER A 1 353 ? 13.097 6.370 -19.338 1.00 74.81 353 SER A C 1
ATOM 2728 O O . SER A 1 353 ? 12.972 6.594 -18.136 1.00 74.81 353 SER A O 1
ATOM 2730 N N . SER A 1 354 ? 14.248 6.548 -19.990 1.00 71.81 354 SER A N 1
ATOM 2731 C CA . SER A 1 354 ? 15.524 6.906 -19.365 1.00 71.81 354 SER A CA 1
ATOM 2732 C C . SER A 1 354 ? 16.093 5.795 -18.477 1.00 71.81 354 SER A C 1
ATOM 2734 O O . SER A 1 354 ? 15.802 5.703 -17.291 1.00 71.81 354 SER A O 1
ATOM 2736 N N . LEU A 1 355 ? 16.980 4.978 -19.034 1.00 71.81 355 LEU A N 1
ATOM 2737 C CA . LEU A 1 355 ? 17.955 4.182 -18.292 1.00 71.81 355 LEU A CA 1
ATOM 2738 C C . LEU A 1 355 ? 19.358 4.736 -18.517 1.00 71.81 355 LEU A C 1
ATOM 2740 O O . LEU A 1 355 ? 19.602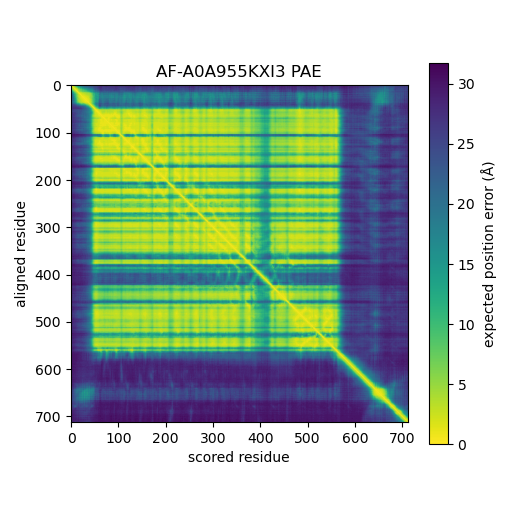 5.473 -19.469 1.00 71.81 355 LEU A O 1
ATOM 2744 N N . TRP A 1 356 ? 20.286 4.388 -17.630 1.00 65.69 356 TRP A N 1
ATOM 2745 C CA . TRP A 1 356 ? 21.664 4.846 -17.754 1.00 65.69 356 TRP A CA 1
ATOM 2746 C C . TRP A 1 356 ? 22.340 4.328 -19.023 1.00 65.69 356 TRP A C 1
ATOM 2748 O O . TRP A 1 356 ? 22.333 3.130 -19.323 1.00 65.69 356 TRP A O 1
ATOM 2758 N N . GLY A 1 357 ? 22.980 5.263 -19.720 1.00 55.91 357 GLY A N 1
ATOM 2759 C CA . GLY A 1 357 ? 23.770 5.000 -20.907 1.00 55.91 357 GLY A CA 1
ATOM 2760 C C . GLY A 1 357 ? 25.234 4.735 -20.649 1.00 55.91 357 GLY A C 1
ATOM 2761 O O . GLY A 1 357 ? 25.768 4.907 -19.559 1.00 55.91 357 GLY A O 1
ATOM 2762 N N . VAL A 1 358 ? 25.885 4.316 -21.723 1.00 52.12 358 VAL A N 1
ATOM 2763 C CA . VAL A 1 358 ? 27.289 3.905 -21.770 1.00 52.12 358 VAL A CA 1
ATOM 2764 C C . VAL A 1 358 ? 28.263 5.008 -21.358 1.00 52.12 358 VAL A C 1
ATOM 2766 O O . VAL A 1 358 ? 29.315 4.739 -20.786 1.00 52.12 358 VAL A O 1
ATOM 2769 N N . ASP A 1 359 ? 27.916 6.252 -21.683 1.00 54.28 359 ASP A N 1
ATOM 2770 C CA . ASP A 1 359 ? 28.833 7.391 -21.595 1.00 54.28 359 ASP A CA 1
ATOM 2771 C C . ASP A 1 359 ? 28.706 8.162 -20.274 1.00 54.28 359 ASP A C 1
ATOM 2773 O O . ASP A 1 359 ? 29.519 9.038 -19.980 1.00 54.28 359 ASP A O 1
ATOM 2777 N N . SER A 1 360 ? 27.674 7.878 -19.483 1.00 57.81 360 SER A N 1
ATOM 2778 C CA . SER A 1 360 ? 27.452 8.528 -18.195 1.00 57.81 360 SER A CA 1
ATOM 2779 C C . SER A 1 360 ? 28.252 7.805 -17.123 1.00 57.81 360 SER A C 1
ATOM 2781 O O . SER A 1 360 ? 27.950 6.653 -16.837 1.00 57.81 360 SER A O 1
ATOM 2783 N N . ASP A 1 361 ? 29.258 8.464 -16.540 1.00 55.31 361 ASP A N 1
ATOM 2784 C CA . ASP A 1 361 ? 30.119 7.893 -15.499 1.00 55.31 361 ASP A CA 1
ATOM 2785 C C . ASP A 1 361 ? 29.292 7.403 -14.289 1.00 55.31 361 ASP A C 1
ATOM 2787 O O . ASP A 1 361 ? 28.902 8.212 -13.439 1.00 55.31 361 ASP A O 1
ATOM 2791 N N . PRO A 1 362 ? 29.061 6.082 -14.133 1.00 51.47 362 PRO A N 1
ATOM 2792 C CA . PRO A 1 362 ? 28.300 5.556 -13.002 1.00 51.47 362 PRO A CA 1
ATOM 2793 C C . PRO A 1 362 ? 29.078 5.735 -11.689 1.00 51.47 362 PRO A C 1
ATOM 2795 O O . PRO A 1 362 ? 28.499 5.723 -10.598 1.00 51.47 362 PRO A O 1
ATOM 2798 N N . ALA A 1 363 ? 30.408 5.900 -11.771 1.00 49.59 363 ALA A N 1
ATOM 2799 C CA . ALA A 1 363 ? 31.272 6.095 -10.614 1.00 49.59 363 ALA A CA 1
ATOM 2800 C C . ALA A 1 363 ? 31.106 7.483 -9.983 1.00 49.59 363 ALA A C 1
ATOM 2802 O O . ALA A 1 363 ? 31.374 7.618 -8.790 1.00 49.59 363 ALA A O 1
ATOM 2803 N N . ALA A 1 364 ? 30.600 8.474 -10.726 1.00 50.97 364 ALA A N 1
ATOM 2804 C CA . ALA A 1 364 ? 30.237 9.772 -10.164 1.00 50.97 364 ALA A CA 1
ATOM 2805 C C . ALA A 1 364 ? 29.043 9.677 -9.199 1.00 50.97 364 ALA A C 1
ATOM 2807 O O . ALA A 1 364 ? 28.871 10.552 -8.351 1.00 50.97 364 ALA A O 1
ATOM 2808 N N . VAL A 1 365 ? 28.235 8.613 -9.301 1.00 53.53 365 VAL A N 1
ATOM 2809 C CA . VAL A 1 365 ? 26.989 8.484 -8.541 1.00 53.53 365 VAL A CA 1
ATOM 2810 C C . VAL A 1 365 ? 26.967 7.333 -7.533 1.00 53.53 365 VAL A C 1
ATOM 2812 O O . VAL A 1 365 ? 26.200 7.429 -6.584 1.00 53.53 365 VAL A O 1
ATOM 2815 N N . GLY A 1 366 ? 27.836 6.319 -7.635 1.00 51.38 366 GLY A N 1
ATOM 2816 C CA . GLY A 1 366 ? 28.004 5.287 -6.593 1.00 51.38 366 GLY A CA 1
ATOM 2817 C C . GLY A 1 366 ? 26.791 4.365 -6.397 1.00 51.38 366 GLY A C 1
ATOM 2818 O O . GLY A 1 366 ? 26.534 3.930 -5.275 1.00 51.38 366 GLY A O 1
ATOM 2819 N N . ARG A 1 367 ? 26.023 4.115 -7.465 1.00 56.75 367 ARG A N 1
ATOM 2820 C CA . ARG A 1 367 ? 24.639 3.620 -7.394 1.00 56.75 367 ARG A CA 1
ATOM 2821 C C . ARG A 1 367 ? 24.433 2.206 -7.933 1.00 56.75 367 ARG A C 1
ATOM 2823 O O . ARG A 1 367 ? 25.184 1.741 -8.786 1.00 56.75 367 ARG A O 1
ATOM 2830 N N . ASP A 1 368 ? 23.391 1.574 -7.394 1.00 62.72 368 ASP A N 1
ATOM 2831 C CA . ASP A 1 368 ? 22.896 0.236 -7.725 1.00 62.72 368 ASP A CA 1
ATOM 2832 C C . ASP A 1 368 ? 22.415 0.139 -9.186 1.00 62.72 368 ASP A C 1
ATOM 2834 O O . ASP A 1 368 ? 22.150 1.147 -9.846 1.00 62.72 368 ASP A O 1
ATOM 2838 N N . PHE A 1 369 ? 22.314 -1.090 -9.692 1.00 76.88 369 PHE A N 1
ATOM 2839 C CA . PHE A 1 369 ? 21.891 -1.395 -11.061 1.00 76.88 369 PHE A CA 1
ATOM 2840 C C . PHE A 1 369 ? 20.367 -1.540 -11.175 1.00 76.88 369 PHE A C 1
ATOM 2842 O O . PHE A 1 369 ? 19.679 -1.681 -10.165 1.00 76.88 369 PHE A O 1
ATOM 2849 N N . THR A 1 370 ? 19.855 -1.510 -12.409 1.00 84.19 370 THR A N 1
ATOM 2850 C CA . THR A 1 370 ? 18.451 -1.831 -12.701 1.00 84.19 370 THR A CA 1
ATOM 2851 C C . THR A 1 370 ? 18.319 -3.295 -13.063 1.00 84.19 370 THR A C 1
ATOM 2853 O O . THR A 1 370 ? 18.639 -3.685 -14.182 1.00 84.19 370 THR A O 1
ATOM 2856 N N . GLU A 1 371 ? 17.819 -4.096 -12.137 1.00 86.44 371 GLU A N 1
ATOM 2857 C CA . GLU A 1 371 ? 17.618 -5.525 -12.346 1.00 86.44 371 GLU A CA 1
ATOM 2858 C C . GLU A 1 371 ? 16.130 -5.816 -12.542 1.00 86.44 371 GLU A C 1
ATOM 2860 O O . GLU A 1 371 ? 15.314 -5.456 -11.696 1.00 86.44 371 GLU A O 1
ATOM 2865 N N . ILE A 1 372 ? 15.774 -6.460 -13.655 1.00 89.25 372 ILE A N 1
ATOM 2866 C CA . ILE A 1 372 ? 14.399 -6.855 -13.973 1.00 89.25 372 ILE A CA 1
ATOM 2867 C C . ILE A 1 372 ? 14.392 -8.374 -14.079 1.00 89.25 372 ILE A C 1
ATOM 2869 O O . ILE A 1 372 ? 14.726 -8.901 -15.125 1.00 89.25 372 ILE A O 1
ATOM 2873 N N . THR A 1 373 ? 14.052 -9.114 -13.027 1.00 91.50 373 THR A N 1
ATOM 2874 C CA . THR A 1 373 ? 14.216 -10.579 -13.058 1.00 91.50 373 THR A CA 1
ATOM 2875 C C . THR A 1 373 ? 13.129 -11.325 -12.296 1.00 91.50 373 THR A C 1
ATOM 2877 O O . THR A 1 373 ? 12.515 -10.799 -11.379 1.00 91.50 373 THR A O 1
ATOM 2880 N N . GLY A 1 374 ? 12.855 -12.570 -12.677 1.00 92.88 374 GLY A N 1
ATOM 2881 C CA . GLY A 1 374 ? 11.868 -13.419 -11.998 1.00 92.88 374 GLY A CA 1
ATOM 2882 C C . GLY A 1 374 ? 10.407 -13.002 -12.202 1.00 92.88 374 GLY A C 1
ATOM 2883 O O . GLY A 1 374 ? 9.516 -13.615 -11.625 1.00 92.88 374 GLY A O 1
ATOM 2884 N N . ASN A 1 375 ? 10.126 -11.985 -13.022 1.00 94.31 375 ASN A N 1
ATOM 2885 C CA . ASN A 1 375 ? 8.757 -11.526 -13.259 1.00 94.31 375 ASN A CA 1
ATOM 2886 C C . ASN A 1 375 ? 7.986 -12.539 -14.119 1.00 94.31 375 ASN A C 1
ATOM 2888 O O . ASN A 1 375 ? 8.540 -13.135 -15.044 1.00 94.31 375 ASN A O 1
ATOM 2892 N N . THR A 1 376 ? 6.698 -12.727 -13.843 1.00 93.56 376 THR A N 1
ATOM 2893 C CA . THR A 1 376 ? 5.827 -13.619 -14.618 1.00 93.56 376 THR A CA 1
ATOM 2894 C C . THR A 1 376 ? 4.804 -12.805 -15.392 1.00 93.56 376 THR A C 1
ATOM 2896 O O . THR A 1 376 ? 4.047 -12.028 -14.811 1.00 93.56 376 THR A O 1
ATOM 2899 N N . TYR A 1 377 ? 4.754 -13.015 -16.704 1.00 89.81 377 TYR A N 1
ATOM 2900 C CA . TYR A 1 377 ? 3.842 -12.314 -17.598 1.00 89.81 377 TYR A CA 1
ATOM 2901 C C . TYR A 1 377 ? 2.756 -13.257 -18.127 1.00 89.81 377 TYR A C 1
ATOM 2903 O O . TYR A 1 377 ? 3.059 -14.214 -18.846 1.00 89.81 377 TYR A O 1
ATOM 2911 N N . TYR A 1 378 ? 1.497 -12.952 -17.807 1.00 87.31 378 TYR A N 1
ATOM 2912 C CA . TYR A 1 378 ? 0.301 -13.586 -18.360 1.00 87.31 378 TYR A CA 1
ATOM 2913 C C . TYR A 1 378 ? -0.401 -12.628 -19.330 1.00 87.31 378 TYR A C 1
ATOM 2915 O O . TYR A 1 378 ? -0.586 -11.445 -19.029 1.00 87.31 378 TYR A O 1
ATOM 2923 N N . ARG A 1 379 ? -0.822 -13.134 -20.494 1.00 70.12 379 ARG A N 1
ATOM 2924 C CA . ARG A 1 379 ? -1.413 -12.316 -21.560 1.00 70.12 379 ARG A CA 1
ATOM 2925 C C . ARG A 1 379 ? -2.683 -12.937 -22.115 1.00 70.12 379 ARG A C 1
ATOM 2927 O O . ARG A 1 379 ? -2.649 -14.082 -22.542 1.00 70.12 379 ARG A O 1
ATOM 2934 N N . ASP A 1 380 ? -3.716 -12.111 -22.205 1.00 62.69 380 ASP A N 1
ATOM 2935 C CA . ASP A 1 380 ? -4.949 -12.294 -22.963 1.00 62.69 380 ASP A CA 1
ATOM 2936 C C . ASP A 1 380 ? -5.195 -11.026 -23.806 1.00 62.69 380 ASP A C 1
ATOM 2938 O O . ASP A 1 380 ? -5.912 -10.111 -23.408 1.00 62.69 380 ASP A O 1
ATOM 2942 N N . GLY A 1 381 ? -4.505 -10.894 -24.943 1.00 50.81 381 GLY A N 1
ATOM 2943 C CA . GLY A 1 381 ? -4.836 -9.864 -25.934 1.00 50.81 381 GLY A CA 1
ATOM 2944 C C . GLY A 1 381 ? -4.159 -8.490 -25.859 1.00 50.81 381 GLY A C 1
ATOM 2945 O O . GLY A 1 381 ? -4.304 -7.726 -26.813 1.00 50.81 381 GLY A O 1
ATOM 2946 N N . TYR A 1 382 ? -3.394 -8.162 -24.810 1.00 46.25 382 TYR A N 1
ATOM 2947 C CA . TYR A 1 382 ? -2.794 -6.823 -24.627 1.00 46.25 382 TYR A CA 1
ATOM 2948 C C . TYR A 1 382 ? -1.271 -6.776 -24.811 1.00 46.25 382 TYR A C 1
ATOM 2950 O O . TYR A 1 382 ? -0.555 -7.699 -24.424 1.00 46.25 382 TYR A O 1
ATOM 2958 N N . ASP A 1 383 ? -0.771 -5.662 -25.360 1.00 47.97 383 ASP A N 1
ATOM 2959 C CA . ASP A 1 383 ? 0.657 -5.391 -25.559 1.00 47.97 383 ASP A CA 1
ATOM 2960 C C . ASP A 1 383 ? 1.393 -5.227 -24.221 1.00 47.97 383 ASP A C 1
ATOM 2962 O O . ASP A 1 383 ? 1.511 -4.130 -23.670 1.00 47.97 383 ASP A O 1
ATOM 2966 N N . LEU A 1 384 ? 1.958 -6.330 -23.727 1.00 50.19 384 LEU A N 1
ATOM 2967 C CA . LEU A 1 384 ? 3.071 -6.284 -22.786 1.00 50.19 384 LEU A CA 1
ATOM 2968 C C . LEU A 1 384 ? 4.212 -5.562 -23.480 1.00 50.19 384 LEU A C 1
ATOM 2970 O O . LEU A 1 384 ? 4.820 -6.117 -24.387 1.00 50.19 384 LEU A O 1
ATOM 2974 N N . THR A 1 385 ? 4.452 -4.330 -23.067 1.00 59.09 385 THR A N 1
ATOM 2975 C CA . THR A 1 385 ? 5.479 -3.470 -23.628 1.00 59.09 385 THR A CA 1
ATOM 2976 C C . THR A 1 385 ? 6.544 -3.315 -22.566 1.00 59.09 385 THR A C 1
ATOM 2978 O O . THR A 1 385 ? 6.272 -2.677 -21.555 1.00 59.09 385 THR A O 1
ATOM 2981 N N . ILE A 1 386 ? 7.717 -3.921 -22.774 1.00 60.94 386 ILE A N 1
ATOM 2982 C CA . ILE A 1 386 ? 8.929 -3.489 -22.077 1.00 60.94 386 ILE A CA 1
ATOM 2983 C C . ILE A 1 386 ? 9.662 -2.524 -22.983 1.00 60.94 386 ILE A C 1
ATOM 2985 O O . ILE A 1 386 ? 10.369 -2.964 -23.886 1.00 60.94 386 ILE A O 1
ATOM 2989 N N . ILE A 1 387 ? 9.444 -1.225 -22.790 1.00 59.50 387 ILE A N 1
ATOM 2990 C CA . ILE A 1 387 ? 10.230 -0.192 -23.466 1.00 59.50 387 ILE A CA 1
ATOM 2991 C C . ILE A 1 387 ? 11.283 0.285 -22.500 1.00 59.50 387 ILE A C 1
ATOM 2993 O O . ILE A 1 387 ? 10.971 0.694 -21.388 1.00 59.50 387 ILE A O 1
ATOM 2997 N N . VAL A 1 388 ? 12.522 0.202 -22.958 1.00 56.62 388 VAL A N 1
ATOM 2998 C CA . VAL A 1 388 ? 13.689 0.736 -22.284 1.00 56.62 388 VAL A CA 1
ATOM 2999 C C . VAL A 1 388 ? 14.326 1.743 -23.224 1.00 56.62 388 VAL A C 1
ATOM 3001 O O . VAL A 1 388 ? 14.864 1.359 -24.263 1.00 56.62 388 VAL A O 1
ATOM 3004 N N . ASP A 1 389 ? 14.257 3.019 -22.860 1.00 54.53 389 ASP A N 1
ATOM 3005 C CA . ASP A 1 389 ? 14.952 4.084 -23.582 1.00 54.53 389 ASP A CA 1
ATOM 3006 C C . ASP A 1 389 ? 16.275 4.424 -22.890 1.00 54.53 389 ASP A C 1
ATOM 3008 O O . ASP A 1 389 ? 16.300 4.835 -21.726 1.00 54.53 389 ASP A O 1
ATOM 3012 N N . ASN A 1 390 ? 17.388 4.223 -23.591 1.00 49.31 390 ASN A N 1
ATOM 3013 C CA . ASN A 1 390 ? 18.714 4.530 -23.088 1.00 49.31 390 ASN A CA 1
ATOM 3014 C C . ASN A 1 390 ? 19.131 5.946 -23.506 1.00 49.31 390 ASN A C 1
ATOM 3016 O O . ASN A 1 390 ? 19.792 6.152 -24.528 1.00 49.31 390 ASN A O 1
ATOM 3020 N N . ILE A 1 391 ? 18.781 6.921 -22.673 1.00 50.50 391 ILE A N 1
ATOM 3021 C CA . ILE A 1 391 ? 19.220 8.302 -22.832 1.00 50.50 391 ILE A CA 1
ATOM 3022 C C . ILE A 1 391 ? 20.508 8.477 -22.025 1.00 50.50 391 ILE A C 1
ATOM 3024 O O . ILE A 1 391 ? 20.517 8.333 -20.802 1.00 50.50 391 ILE A O 1
ATOM 3028 N N . ALA A 1 392 ? 21.616 8.827 -22.686 1.00 49.06 392 ALA A N 1
ATOM 3029 C CA . ALA A 1 392 ? 22.805 9.265 -21.957 1.00 49.06 392 ALA A CA 1
ATOM 3030 C C . ALA A 1 392 ? 22.471 10.543 -21.182 1.00 49.06 392 ALA A C 1
ATOM 3032 O O . ALA A 1 392 ? 22.336 11.619 -21.762 1.00 49.06 392 ALA A O 1
ATOM 3033 N N . TYR A 1 393 ? 22.332 10.400 -19.871 1.00 50.06 393 TYR A N 1
ATOM 3034 C CA . TYR A 1 393 ? 22.067 11.501 -18.966 1.00 50.06 393 TYR A CA 1
ATOM 3035 C C . TYR A 1 393 ? 23.335 12.346 -18.781 1.00 50.06 393 TYR A C 1
ATOM 3037 O O . TYR A 1 393 ? 24.339 11.856 -18.259 1.00 50.06 393 TYR A O 1
ATOM 3045 N N . ASP A 1 394 ? 23.283 13.612 -19.203 1.00 56.56 394 ASP A N 1
ATOM 3046 C CA . ASP A 1 394 ? 24.303 14.623 -18.910 1.00 56.56 394 ASP A CA 1
ATOM 3047 C C . ASP A 1 394 ? 23.810 15.527 -17.760 1.00 56.56 394 ASP A C 1
ATOM 3049 O O . ASP A 1 394 ? 22.987 16.417 -17.991 1.00 56.56 394 ASP A O 1
ATOM 3053 N N . PRO A 1 395 ? 24.296 15.343 -16.515 1.00 53.56 395 PRO A N 1
ATOM 3054 C CA . PRO A 1 395 ? 23.876 16.157 -15.372 1.00 53.56 395 PRO A CA 1
ATOM 3055 C C . PRO A 1 395 ? 24.198 17.654 -15.522 1.00 53.56 395 PRO A C 1
ATOM 3057 O O . PRO A 1 395 ? 23.614 18.468 -14.809 1.00 53.56 395 PRO A O 1
ATOM 3060 N N . GLY A 1 396 ? 25.128 18.031 -16.411 1.00 52.84 396 GLY A N 1
ATOM 3061 C CA . GLY A 1 396 ? 25.505 19.425 -16.668 1.00 52.84 396 GLY A CA 1
ATOM 3062 C C . GLY A 1 396 ? 24.683 20.102 -17.766 1.00 52.84 396 GLY A C 1
ATOM 3063 O O . GLY A 1 396 ? 24.736 21.326 -17.896 1.00 52.84 396 GLY A O 1
ATOM 3064 N N . ASN A 1 397 ? 23.917 19.328 -18.536 1.00 51.62 397 ASN A N 1
ATOM 3065 C CA . ASN A 1 397 ? 23.143 19.804 -19.671 1.00 51.62 397 ASN A CA 1
ATOM 3066 C C . ASN A 1 397 ? 21.694 19.315 -19.545 1.00 51.62 397 ASN A C 1
ATOM 3068 O O . ASN A 1 397 ? 21.217 18.490 -20.314 1.00 51.62 397 ASN A O 1
ATOM 3072 N N . VAL A 1 398 ? 20.982 19.865 -18.553 1.00 48.53 398 VAL A N 1
ATOM 3073 C CA . VAL A 1 398 ? 19.541 19.635 -18.300 1.00 48.53 398 VAL A CA 1
ATOM 3074 C C . VAL A 1 398 ? 18.659 20.187 -19.435 1.00 48.53 398 VAL A C 1
ATOM 3076 O O . VAL A 1 398 ? 17.434 20.121 -19.362 1.00 48.53 398 VAL A O 1
ATOM 3079 N N . ALA A 1 399 ? 19.254 20.734 -20.502 1.00 43.75 399 ALA A N 1
ATOM 3080 C CA . ALA A 1 399 ? 18.550 20.901 -21.758 1.00 43.75 399 ALA A CA 1
ATOM 3081 C C . ALA A 1 399 ? 18.185 19.499 -22.245 1.00 43.75 399 ALA A C 1
ATOM 3083 O O . ALA A 1 399 ? 19.020 18.803 -22.821 1.00 43.75 399 ALA A O 1
ATOM 3084 N N . LEU A 1 400 ? 16.949 19.104 -21.914 1.00 46.25 400 LEU A N 1
ATOM 3085 C CA . LEU A 1 400 ? 16.156 18.064 -22.554 1.00 46.25 400 LEU A CA 1
ATOM 3086 C C . LEU A 1 400 ? 16.765 17.803 -23.925 1.00 46.25 400 LEU A C 1
ATOM 3088 O O . LEU A 1 400 ? 16.786 18.714 -24.758 1.00 46.25 400 LEU A O 1
ATOM 3092 N N . LEU A 1 401 ? 17.345 16.617 -24.129 1.00 44.06 401 LEU A N 1
ATOM 3093 C CA . LEU A 1 401 ? 17.586 16.169 -25.492 1.00 44.06 401 LEU A CA 1
ATOM 3094 C C . LEU A 1 401 ? 16.242 16.347 -26.187 1.00 44.06 401 LEU A C 1
ATOM 3096 O O . LEU A 1 401 ? 15.250 15.781 -25.744 1.00 44.06 401 LEU A O 1
ATOM 3100 N N . ASP A 1 402 ? 16.235 17.293 -27.120 1.00 43.19 402 ASP A N 1
ATOM 3101 C CA . ASP A 1 402 ? 15.066 17.930 -27.701 1.00 43.19 402 ASP A CA 1
ATOM 3102 C C . ASP A 1 402 ? 13.967 16.881 -27.935 1.00 43.19 402 ASP A C 1
ATOM 3104 O O . ASP A 1 402 ? 14.190 15.914 -28.669 1.00 43.19 402 ASP A O 1
ATOM 3108 N N . ASP A 1 403 ? 12.794 17.063 -27.310 1.00 44.22 403 ASP A N 1
ATOM 3109 C CA . ASP A 1 403 ? 11.588 16.215 -27.458 1.00 44.22 403 ASP A CA 1
ATOM 3110 C C . ASP A 1 403 ? 11.188 16.007 -28.940 1.00 44.22 403 ASP A C 1
ATOM 3112 O O . ASP A 1 403 ? 10.287 15.240 -29.268 1.00 44.22 403 ASP A O 1
ATOM 3116 N N . THR A 1 404 ? 11.856 16.694 -29.870 1.00 38.22 404 THR A N 1
ATOM 3117 C CA . THR A 1 404 ? 11.703 16.593 -31.319 1.00 38.22 404 THR A CA 1
ATOM 3118 C C . THR A 1 404 ? 12.265 15.310 -31.937 1.00 38.22 404 THR A C 1
ATOM 3120 O O . THR A 1 404 ? 11.980 15.049 -33.107 1.00 38.22 404 THR A O 1
ATOM 3123 N N . VAL A 1 405 ? 13.051 14.503 -31.212 1.00 41.53 405 VAL A N 1
ATOM 3124 C CA . VAL A 1 405 ? 13.776 13.365 -31.816 1.00 41.53 405 VAL A CA 1
ATOM 3125 C C . VAL A 1 405 ? 13.160 11.993 -31.501 1.00 41.53 405 VAL A C 1
ATOM 3127 O O . VAL A 1 405 ? 13.465 11.027 -32.201 1.00 41.53 405 VAL A O 1
ATOM 3130 N N . ILE A 1 406 ? 12.214 11.896 -30.564 1.00 42.50 406 ILE A N 1
ATOM 3131 C CA . ILE A 1 406 ? 11.394 10.688 -30.373 1.00 42.50 406 ILE A CA 1
ATOM 3132 C C . ILE A 1 406 ? 9.936 11.073 -30.612 1.00 42.50 406 ILE A C 1
ATOM 3134 O O . ILE A 1 406 ? 9.265 11.629 -29.749 1.00 42.50 406 ILE A O 1
ATOM 3138 N N . ASP A 1 407 ? 9.445 10.804 -31.822 1.00 37.88 407 ASP A N 1
ATOM 3139 C CA . ASP A 1 407 ? 8.057 11.070 -32.195 1.00 37.88 407 ASP A CA 1
ATOM 3140 C C . ASP A 1 407 ? 7.115 10.110 -31.444 1.00 37.88 407 ASP A C 1
ATOM 3142 O O . ASP A 1 407 ? 6.728 9.047 -31.948 1.00 37.88 407 ASP A O 1
ATOM 3146 N N . TYR A 1 408 ? 6.733 10.496 -30.222 1.00 38.78 408 TYR A N 1
ATOM 3147 C CA . TYR A 1 408 ? 5.718 9.830 -29.400 1.00 38.78 408 TYR A CA 1
ATOM 3148 C C . TYR A 1 408 ? 4.372 9.665 -30.135 1.00 38.78 408 TYR A C 1
ATOM 3150 O O . TYR A 1 408 ? 3.530 8.883 -29.695 1.00 38.78 408 TYR A O 1
ATOM 3158 N N . ASN A 1 409 ? 4.142 10.309 -31.289 1.00 36.31 409 ASN A N 1
ATOM 3159 C CA . ASN A 1 409 ? 2.935 10.056 -32.080 1.00 36.31 409 ASN A CA 1
ATOM 3160 C C . ASN A 1 409 ? 2.893 8.639 -32.674 1.00 36.31 409 ASN A C 1
ATOM 3162 O O . ASN A 1 409 ? 1.798 8.092 -32.822 1.00 36.31 409 ASN A O 1
ATOM 3166 N N . THR A 1 410 ? 4.041 7.981 -32.894 1.00 41.31 410 THR A N 1
ATOM 3167 C CA . THR A 1 410 ? 4.063 6.544 -33.245 1.00 41.31 410 THR A CA 1
ATOM 3168 C C . THR A 1 410 ? 3.670 5.635 -32.068 1.00 41.31 410 THR A C 1
ATOM 3170 O O . THR A 1 410 ? 3.214 4.514 -32.283 1.00 41.31 410 THR A O 1
ATOM 3173 N N . TYR A 1 411 ? 3.723 6.134 -30.826 1.00 39.28 411 TYR A N 1
ATOM 3174 C CA . TYR A 1 411 ? 3.257 5.441 -29.614 1.00 39.28 411 TYR A CA 1
ATOM 3175 C C . TYR A 1 411 ? 1.734 5.244 -29.587 1.00 39.28 411 TYR A C 1
ATOM 3177 O O . TYR A 1 411 ? 1.226 4.200 -29.166 1.00 39.28 411 TYR A O 1
ATOM 3185 N N . SER A 1 412 ? 0.993 6.231 -30.100 1.00 39.03 412 SER A N 1
ATOM 3186 C CA . SER A 1 412 ? -0.468 6.161 -30.223 1.00 39.03 412 SER A CA 1
ATOM 3187 C C . SER A 1 412 ? -0.939 5.150 -31.279 1.00 39.03 412 SER A C 1
ATOM 3189 O O . SER A 1 412 ? -2.043 4.619 -31.160 1.00 39.03 412 SER A O 1
ATOM 3191 N N . ASP A 1 413 ? -0.080 4.822 -32.252 1.00 37.78 413 ASP A N 1
ATOM 3192 C CA . ASP A 1 413 ? -0.317 3.767 -33.244 1.00 37.78 413 ASP A CA 1
ATOM 3193 C C . ASP A 1 413 ? -0.027 2.363 -32.687 1.00 37.78 413 ASP A C 1
ATOM 3195 O O . ASP A 1 413 ? -0.675 1.391 -33.082 1.00 37.78 413 ASP A O 1
ATOM 3199 N N . PHE A 1 414 ? 0.884 2.236 -31.716 1.00 39.03 414 PHE A N 1
ATOM 3200 C CA . PHE A 1 414 ? 1.233 0.942 -31.124 1.00 39.03 414 PHE A CA 1
ATOM 3201 C C . PHE A 1 414 ? 0.148 0.361 -30.217 1.00 39.03 414 PHE A C 1
ATOM 3203 O O . PHE A 1 414 ? -0.041 -0.847 -30.215 1.00 39.03 414 PHE A O 1
ATOM 3210 N N . THR A 1 415 ? -0.606 1.200 -29.509 1.00 40.84 415 THR A N 1
ATOM 3211 C CA . THR A 1 415 ? -1.691 0.748 -28.618 1.00 40.84 415 THR A CA 1
ATOM 3212 C C . THR A 1 415 ? -3.035 0.556 -29.324 1.00 40.84 415 THR A C 1
ATOM 3214 O O . THR A 1 415 ? -3.955 0.001 -28.727 1.00 40.84 415 THR A O 1
ATOM 3217 N N . LYS A 1 416 ? -3.180 1.011 -30.580 1.00 41.88 416 LYS A N 1
ATOM 3218 C CA . LYS A 1 416 ? -4.482 1.058 -31.271 1.00 41.88 416 LYS A CA 1
ATOM 3219 C C . LYS A 1 416 ? -4.592 0.218 -32.548 1.00 41.88 416 LYS A C 1
ATOM 3221 O O . LYS A 1 416 ? -5.722 -0.050 -32.943 1.00 41.88 416 LYS A O 1
ATOM 3226 N N . ASN A 1 417 ? -3.492 -0.222 -33.176 1.00 37.69 417 ASN A N 1
ATOM 3227 C CA . ASN A 1 417 ? -3.551 -0.774 -34.544 1.00 37.69 417 ASN A CA 1
ATOM 3228 C C . ASN A 1 417 ? -2.930 -2.168 -34.794 1.00 37.69 417 ASN A C 1
ATOM 3230 O O . ASN A 1 417 ? -2.958 -2.624 -35.938 1.00 37.69 417 ASN A O 1
ATOM 3234 N N . ASN A 1 418 ? -2.439 -2.907 -33.791 1.00 40.16 418 ASN A N 1
ATOM 3235 C CA . ASN A 1 418 ? -1.928 -4.269 -34.023 1.00 40.16 418 ASN A CA 1
ATOM 3236 C C . ASN A 1 418 ? -2.969 -5.346 -33.695 1.00 40.16 418 ASN A C 1
ATOM 3238 O O . ASN A 1 418 ? -3.115 -5.785 -32.562 1.00 40.16 418 ASN A O 1
ATOM 3242 N N . GLY A 1 419 ? -3.663 -5.826 -34.730 1.00 40.69 419 GLY A N 1
ATOM 3243 C CA . GLY A 1 419 ? -4.605 -6.949 -34.666 1.00 40.69 419 GLY A CA 1
ATOM 3244 C C . GLY A 1 419 ? -3.963 -8.325 -34.439 1.00 40.69 419 GLY A C 1
ATOM 3245 O O . GLY A 1 419 ? -4.480 -9.307 -34.969 1.00 40.69 419 GLY A O 1
ATOM 3246 N N . ASN A 1 420 ? -2.846 -8.412 -33.706 1.00 43.75 420 ASN A N 1
ATOM 3247 C CA . ASN A 1 420 ? -2.256 -9.688 -33.304 1.00 43.75 420 ASN A CA 1
ATOM 3248 C C . ASN A 1 420 ? -2.157 -9.784 -31.765 1.00 43.75 420 ASN A C 1
ATOM 3250 O O . ASN A 1 420 ? -1.143 -9.388 -31.189 1.00 43.75 420 ASN A O 1
ATOM 3254 N N . PRO A 1 421 ? -3.221 -10.265 -31.101 1.00 47.88 421 PRO A N 1
ATOM 3255 C CA . PRO A 1 421 ? -3.377 -10.239 -29.646 1.00 47.88 421 PRO A CA 1
ATOM 3256 C C . PRO A 1 421 ? -2.387 -11.099 -28.837 1.00 47.88 421 PRO A C 1
ATOM 3258 O O . PRO A 1 421 ? -2.411 -10.998 -27.614 1.00 47.88 421 PRO A O 1
ATOM 3261 N N . ASP A 1 422 ? -1.470 -11.862 -29.445 1.00 50.19 422 ASP A N 1
ATOM 3262 C CA . ASP A 1 422 ? -0.882 -13.043 -28.780 1.00 50.19 422 ASP A CA 1
ATOM 3263 C C . ASP A 1 422 ? 0.639 -13.032 -28.526 1.00 50.19 422 ASP A C 1
ATOM 3265 O O . ASP A 1 422 ? 1.196 -14.066 -28.161 1.00 50.19 422 ASP A O 1
ATOM 3269 N N . VAL A 1 423 ? 1.362 -11.919 -28.706 1.00 57.22 423 VAL A N 1
ATOM 3270 C CA . VAL A 1 423 ? 2.842 -11.981 -28.721 1.00 57.22 423 VAL A CA 1
ATOM 3271 C C . VAL A 1 423 ? 3.488 -10.962 -27.785 1.00 57.22 423 VAL A C 1
ATOM 3273 O O . VAL A 1 423 ? 3.283 -9.771 -27.995 1.00 57.22 423 VAL A O 1
ATOM 3276 N N . PHE A 1 424 ? 4.250 -11.404 -26.761 1.00 66.00 424 PHE A N 1
ATOM 3277 C CA . PHE A 1 424 ? 5.103 -10.553 -25.890 1.00 66.00 424 PHE A CA 1
ATOM 3278 C C . PHE A 1 424 ? 5.741 -9.427 -26.700 1.00 66.00 424 PHE A C 1
ATOM 3280 O O . PHE A 1 424 ? 6.091 -9.679 -27.838 1.00 66.00 424 PHE A O 1
ATOM 3287 N N . ARG A 1 425 ? 5.944 -8.219 -26.164 1.00 67.62 425 ARG A N 1
ATOM 3288 C CA . ARG A 1 425 ? 6.665 -7.179 -26.902 1.00 67.62 425 ARG A CA 1
ATOM 3289 C C . ARG A 1 425 ? 7.732 -6.512 -26.047 1.00 67.62 425 ARG A C 1
ATOM 3291 O O . ARG A 1 425 ? 7.470 -5.794 -25.088 1.00 67.62 425 ARG A O 1
ATOM 3298 N N . GLY A 1 426 ? 8.972 -6.694 -26.462 1.00 73.81 426 GLY A N 1
ATOM 3299 C CA . GLY A 1 426 ? 10.112 -6.017 -25.870 1.00 73.81 426 GL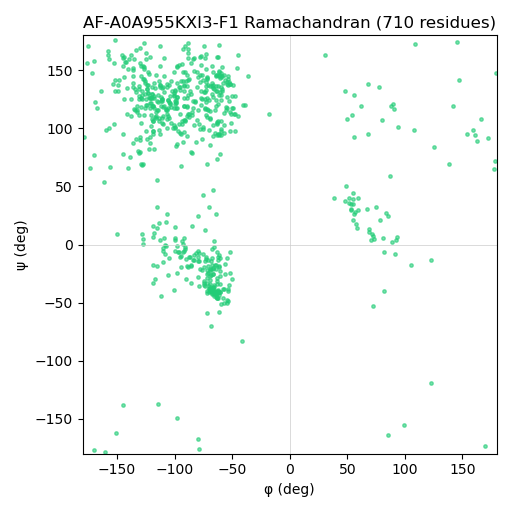Y A CA 1
ATOM 3300 C C . GLY A 1 426 ? 10.703 -5.047 -26.874 1.00 73.81 426 GLY A C 1
ATOM 3301 O O . GLY A 1 426 ? 10.883 -5.400 -28.040 1.00 73.81 426 GLY A O 1
ATOM 3302 N N . ALA A 1 427 ? 11.029 -3.838 -26.441 1.00 74.69 427 ALA A N 1
ATOM 3303 C CA . ALA A 1 427 ? 11.785 -2.883 -27.224 1.00 74.69 427 ALA A CA 1
ATOM 3304 C C . ALA A 1 427 ? 12.886 -2.239 -26.377 1.00 74.69 427 ALA A C 1
ATOM 3306 O O . ALA A 1 427 ? 12.671 -1.803 -25.250 1.00 74.69 427 ALA A O 1
ATOM 3307 N N . ILE A 1 428 ? 14.080 -2.171 -26.951 1.00 69.62 428 ILE A N 1
ATOM 3308 C CA . ILE A 1 428 ? 15.190 -1.384 -26.429 1.00 69.62 428 ILE A CA 1
ATOM 3309 C C . ILE A 1 428 ? 15.470 -0.309 -27.466 1.00 69.62 428 ILE A C 1
ATOM 3311 O O . ILE A 1 428 ? 15.703 -0.616 -28.639 1.00 69.62 428 ILE A O 1
ATOM 3315 N N . ILE A 1 429 ? 15.417 0.943 -27.037 1.00 69.12 429 ILE A N 1
ATOM 3316 C CA . ILE A 1 429 ? 15.732 2.105 -27.856 1.00 69.12 429 ILE A CA 1
ATOM 3317 C C . ILE A 1 429 ? 17.078 2.624 -27.361 1.00 69.12 429 ILE A C 1
ATOM 3319 O O . ILE A 1 429 ? 17.239 2.962 -26.189 1.00 69.12 429 ILE A O 1
ATOM 3323 N N . ALA A 1 430 ? 18.082 2.594 -28.233 1.00 59.84 430 ALA A N 1
ATOM 3324 C CA . ALA A 1 430 ? 19.388 3.159 -27.934 1.00 59.84 430 ALA A CA 1
ATOM 3325 C C . ALA A 1 430 ? 19.404 4.673 -28.203 1.00 59.84 430 ALA A C 1
ATOM 3327 O O . ALA A 1 430 ? 18.616 5.185 -28.994 1.00 59.84 430 ALA A O 1
ATOM 3328 N N . LYS A 1 431 ? 20.376 5.371 -27.601 1.00 60.84 431 LYS A N 1
ATOM 3329 C CA . LYS A 1 431 ? 20.606 6.825 -27.720 1.00 60.84 431 LYS A CA 1
ATOM 3330 C C . LYS A 1 431 ? 20.654 7.359 -29.157 1.00 60.84 431 LYS A C 1
ATOM 3332 O O . LYS A 1 431 ? 20.354 8.523 -29.392 1.00 60.84 431 LYS A O 1
ATOM 3337 N N . ASP A 1 432 ? 21.092 6.548 -30.116 1.00 60.00 432 ASP A N 1
ATOM 3338 C CA . ASP A 1 432 ? 21.161 6.912 -31.537 1.00 60.00 432 ASP A CA 1
ATOM 3339 C C . ASP A 1 432 ? 19.831 6.683 -32.282 1.00 60.00 432 ASP A C 1
ATOM 3341 O O . ASP A 1 432 ? 19.808 6.653 -33.514 1.00 60.00 432 ASP A O 1
ATOM 3345 N N . ASN A 1 433 ? 18.731 6.512 -31.536 1.00 61.75 433 ASN A N 1
ATOM 3346 C CA . ASN A 1 433 ? 17.402 6.127 -32.006 1.00 61.75 433 ASN A CA 1
ATOM 3347 C C . ASN A 1 433 ? 17.353 4.789 -32.751 1.00 61.75 433 ASN A C 1
ATOM 3349 O O . ASN A 1 433 ? 16.345 4.470 -33.395 1.00 61.75 433 ASN A O 1
ATOM 3353 N N . THR A 1 434 ? 18.402 3.967 -32.667 1.00 69.75 434 THR A N 1
ATOM 3354 C CA . THR A 1 434 ? 18.283 2.593 -33.138 1.00 69.75 434 THR A CA 1
ATOM 3355 C C . THR A 1 434 ? 17.416 1.827 -32.147 1.00 69.75 434 THR A C 1
ATOM 3357 O O . THR A 1 434 ? 17.769 1.611 -30.989 1.00 69.75 434 THR A O 1
ATOM 3360 N N . SER A 1 435 ? 16.222 1.452 -32.598 1.00 76.06 435 SER A N 1
ATOM 3361 C CA . SER A 1 435 ? 15.330 0.600 -31.827 1.00 76.06 435 SER A CA 1
ATOM 3362 C C . SER A 1 435 ? 15.510 -0.848 -32.254 1.00 76.06 435 SER A C 1
ATOM 3364 O O . SER A 1 435 ? 15.526 -1.186 -33.442 1.00 76.06 435 SER A O 1
ATOM 3366 N N . ARG A 1 436 ? 15.639 -1.726 -31.265 1.00 79.19 436 ARG A N 1
ATOM 3367 C CA . ARG A 1 436 ? 15.463 -3.162 -31.439 1.00 79.19 436 ARG A CA 1
ATOM 3368 C C . ARG A 1 436 ? 14.171 -3.522 -30.749 1.00 79.19 436 ARG A C 1
ATOM 3370 O O . ARG A 1 436 ? 14.043 -3.318 -29.549 1.00 79.19 436 ARG A O 1
ATOM 3377 N N . SER A 1 437 ? 13.218 -4.042 -31.503 1.00 80.94 437 SER A N 1
ATOM 3378 C CA . SER A 1 437 ? 12.003 -4.603 -30.931 1.00 80.94 437 SER A CA 1
ATOM 3379 C C . SER A 1 437 ? 11.865 -6.050 -31.352 1.00 80.94 437 SER A C 1
ATOM 3381 O O . SER A 1 437 ? 12.298 -6.446 -32.434 1.00 80.94 437 SER A O 1
ATOM 3383 N N . THR A 1 438 ? 11.303 -6.850 -30.466 1.00 81.56 438 THR A N 1
ATOM 3384 C CA . THR A 1 438 ? 11.039 -8.259 -30.701 1.00 81.56 438 THR A CA 1
ATOM 3385 C C . THR A 1 438 ? 9.733 -8.632 -30.042 1.00 81.56 438 THR A C 1
ATOM 3387 O O . THR A 1 438 ? 9.283 -7.973 -29.099 1.00 81.56 438 THR A O 1
ATOM 3390 N N . TRP A 1 439 ? 9.148 -9.704 -30.558 1.00 80.88 439 TRP A N 1
ATOM 3391 C CA . TRP A 1 439 ? 7.947 -10.279 -29.998 1.00 80.88 439 TRP A CA 1
ATOM 3392 C C . TRP A 1 439 ? 8.207 -11.505 -29.101 1.00 80.88 439 TRP A C 1
ATOM 3394 O O . TRP A 1 439 ? 7.297 -12.167 -28.621 1.00 80.88 439 TRP A O 1
ATOM 3404 N N . ASP A 1 440 ? 9.474 -11.843 -28.887 1.00 84.38 440 ASP A N 1
ATOM 3405 C CA . ASP A 1 440 ? 9.898 -13.016 -28.130 1.00 84.38 440 ASP A CA 1
ATOM 3406 C C . ASP A 1 440 ? 10.699 -12.586 -26.896 1.00 84.38 440 ASP A C 1
ATOM 3408 O O . ASP A 1 440 ? 11.670 -11.832 -27.020 1.00 84.38 440 ASP A O 1
ATOM 3412 N N . LEU A 1 441 ? 10.286 -13.060 -25.713 1.00 84.19 441 LEU A N 1
ATOM 3413 C CA . LEU A 1 441 ? 10.935 -12.725 -24.445 1.00 84.19 441 LEU A CA 1
ATOM 3414 C C . LEU A 1 441 ? 12.398 -13.175 -24.447 1.00 84.19 441 LEU A C 1
ATOM 3416 O O . LEU A 1 441 ? 13.255 -12.416 -24.003 1.00 84.19 441 LEU A O 1
ATOM 3420 N N . ASP A 1 442 ? 12.706 -14.357 -24.982 1.00 87.69 442 ASP A N 1
ATOM 3421 C CA . ASP A 1 442 ? 14.080 -14.869 -24.984 1.00 87.69 442 ASP A CA 1
ATOM 3422 C C . ASP A 1 442 ? 14.980 -14.048 -25.915 1.00 87.69 442 ASP A C 1
ATOM 3424 O O . ASP A 1 442 ? 16.101 -13.688 -25.549 1.00 87.69 442 ASP A O 1
ATOM 3428 N N . THR A 1 443 ? 14.471 -13.651 -27.084 1.00 88.19 443 THR A N 1
ATOM 3429 C CA . THR A 1 443 ? 15.161 -12.691 -27.957 1.00 88.19 443 THR A CA 1
ATOM 3430 C C . THR A 1 443 ? 15.374 -11.341 -27.261 1.00 88.19 443 THR A C 1
ATOM 3432 O O . THR A 1 443 ? 16.444 -10.746 -27.396 1.00 88.19 443 THR A O 1
ATOM 3435 N N . TRP A 1 444 ? 14.392 -10.845 -26.500 1.00 84.69 444 TRP A N 1
ATOM 3436 C CA . TRP A 1 444 ? 14.519 -9.571 -25.783 1.00 84.69 444 TRP A CA 1
ATOM 3437 C C . TRP A 1 444 ? 15.553 -9.651 -24.658 1.00 84.69 444 TRP A C 1
ATOM 3439 O O . TRP A 1 444 ? 16.397 -8.762 -24.542 1.00 84.69 444 TRP A O 1
ATOM 3449 N N . LYS A 1 445 ? 15.569 -10.754 -23.902 1.00 85.19 445 LYS A N 1
ATOM 3450 C CA . LYS A 1 445 ? 16.640 -11.058 -22.945 1.00 85.19 445 LYS A CA 1
ATOM 3451 C C . LYS A 1 445 ? 17.998 -11.119 -23.632 1.00 85.19 445 LYS A C 1
ATOM 3453 O O . LYS A 1 445 ? 18.972 -10.619 -23.083 1.00 85.19 445 LYS A O 1
ATOM 3458 N N . GLY A 1 446 ? 18.058 -11.667 -24.847 1.00 86.38 446 GLY A N 1
ATOM 3459 C CA . GLY A 1 446 ? 19.241 -11.621 -25.703 1.00 86.38 446 GLY A CA 1
ATOM 3460 C C . GLY A 1 446 ? 19.695 -10.188 -25.991 1.00 86.38 446 GLY A C 1
ATOM 3461 O O . GLY A 1 446 ? 20.870 -9.880 -25.820 1.00 86.38 446 GLY A O 1
ATOM 3462 N N . TYR A 1 447 ? 18.774 -9.282 -26.338 1.00 83.94 447 TYR A N 1
ATOM 3463 C CA . TYR A 1 447 ? 19.104 -7.865 -26.529 1.00 83.94 447 TYR A CA 1
ATOM 3464 C C . TYR A 1 447 ? 19.619 -7.204 -25.247 1.00 83.94 447 TYR A C 1
ATOM 3466 O O . TYR A 1 447 ? 20.599 -6.463 -25.307 1.00 83.94 447 TYR A O 1
ATOM 3474 N N . ILE A 1 448 ? 19.013 -7.493 -24.093 1.00 80.69 448 ILE A N 1
ATOM 3475 C CA . ILE A 1 448 ? 19.507 -7.012 -22.796 1.00 80.69 448 ILE A CA 1
ATOM 3476 C C . ILE A 1 448 ? 20.896 -7.572 -22.489 1.00 80.69 448 ILE A C 1
ATOM 3478 O O . ILE A 1 448 ? 21.778 -6.820 -22.084 1.00 80.69 448 ILE A O 1
ATOM 3482 N N . ALA A 1 449 ? 21.109 -8.870 -22.699 1.00 83.06 449 ALA A N 1
ATOM 3483 C CA . ALA A 1 449 ? 22.388 -9.522 -22.459 1.00 83.06 449 ALA A CA 1
ATOM 3484 C C . ALA A 1 449 ? 23.483 -8.962 -23.377 1.00 83.06 449 ALA A C 1
ATOM 3486 O O . ALA A 1 449 ? 24.585 -8.713 -22.909 1.00 83.06 449 ALA A O 1
ATOM 3487 N N . GLU A 1 450 ? 23.184 -8.688 -24.650 1.00 80.56 450 GLU A N 1
ATOM 3488 C CA . GLU A 1 450 ? 24.118 -8.023 -25.566 1.00 80.56 450 GLU A CA 1
ATOM 3489 C C . GLU A 1 450 ? 24.487 -6.613 -25.091 1.00 80.56 450 GLU A C 1
ATOM 3491 O O . GLU A 1 450 ? 25.662 -6.245 -25.124 1.00 80.56 450 GLU A O 1
ATOM 3496 N N . VAL A 1 451 ? 23.500 -5.836 -24.628 1.00 75.25 451 VAL A N 1
ATOM 3497 C CA . VAL A 1 451 ? 23.736 -4.521 -24.013 1.00 75.25 451 VAL A CA 1
ATOM 3498 C C . VAL A 1 451 ? 24.638 -4.689 -22.788 1.00 75.25 451 VAL A C 1
ATOM 3500 O O . VAL A 1 451 ? 25.681 -4.051 -22.711 1.00 75.25 451 VAL A O 1
ATOM 3503 N N . ARG A 1 452 ? 24.309 -5.599 -21.869 1.00 76.00 452 ARG A N 1
ATOM 3504 C CA . ARG A 1 452 ? 25.099 -5.887 -20.663 1.00 76.00 452 ARG A CA 1
ATOM 3505 C C . ARG A 1 452 ? 26.539 -6.303 -20.983 1.00 76.00 452 ARG A C 1
ATOM 3507 O O . ARG A 1 452 ? 27.479 -5.751 -20.416 1.00 76.00 452 ARG A O 1
ATOM 3514 N N . ASP A 1 453 ? 26.726 -7.261 -21.886 1.00 78.19 453 ASP A N 1
ATOM 3515 C CA . ASP A 1 453 ? 28.030 -7.846 -22.219 1.00 78.19 453 ASP A CA 1
ATOM 3516 C C . ASP A 1 453 ? 28.905 -6.863 -23.018 1.00 78.19 453 ASP A C 1
ATOM 3518 O O . ASP A 1 453 ? 30.134 -6.869 -22.893 1.00 78.19 453 ASP A O 1
ATOM 3522 N N . GLY A 1 454 ? 28.278 -5.967 -23.790 1.00 71.75 454 GLY A N 1
ATOM 3523 C CA . GLY A 1 454 ? 28.938 -4.820 -24.414 1.00 71.75 454 GLY A CA 1
ATOM 3524 C C . GLY A 1 454 ? 29.502 -3.812 -23.404 1.00 71.75 454 GLY A C 1
ATOM 3525 O O . GLY A 1 454 ? 30.385 -3.028 -23.764 1.00 71.75 454 GLY A O 1
ATOM 3526 N N . TYR A 1 455 ? 29.054 -3.863 -22.141 1.00 66.75 455 TYR A N 1
ATOM 3527 C CA . TYR A 1 455 ? 29.394 -2.916 -21.075 1.00 66.75 455 TYR A CA 1
ATOM 3528 C C . TYR A 1 455 ? 29.920 -3.629 -19.811 1.00 66.75 455 TYR A C 1
ATOM 3530 O O . TYR A 1 455 ? 29.293 -3.584 -18.749 1.00 66.75 455 TYR A O 1
ATOM 3538 N N . PRO A 1 456 ? 31.133 -4.229 -19.871 1.00 57.25 456 PRO A N 1
ATOM 3539 C CA . PRO A 1 456 ? 31.700 -5.089 -18.819 1.00 57.25 456 PRO A CA 1
ATOM 3540 C C . PRO A 1 456 ? 31.959 -4.385 -17.477 1.00 57.25 456 PRO A C 1
ATOM 3542 O O . PRO A 1 456 ? 32.322 -5.027 -16.492 1.00 57.25 456 PRO A O 1
ATOM 3545 N N . SER A 1 457 ? 31.777 -3.066 -17.411 1.00 53.75 457 SER A N 1
ATOM 3546 C CA . SER A 1 457 ? 31.792 -2.308 -16.171 1.00 53.75 457 SER A CA 1
ATOM 3547 C C . SER A 1 457 ? 30.459 -1.586 -15.969 1.00 53.75 457 SER A C 1
ATOM 3549 O O . SER A 1 457 ? 30.286 -0.479 -16.467 1.00 53.75 457 SER A O 1
ATOM 3551 N N . LYS A 1 458 ? 29.605 -2.148 -15.104 1.00 54.06 458 LYS A N 1
ATOM 3552 C CA . LYS A 1 458 ? 28.630 -1.395 -14.289 1.00 54.06 458 LYS A CA 1
ATOM 3553 C C . LYS A 1 458 ? 27.280 -1.013 -14.929 1.00 54.06 458 LYS A C 1
ATOM 3555 O O . LYS A 1 458 ? 26.642 -0.086 -14.438 1.00 54.06 458 LYS A O 1
ATOM 3560 N N . THR A 1 459 ? 26.779 -1.760 -15.909 1.00 52.88 459 THR A N 1
ATOM 3561 C CA . THR A 1 459 ? 25.374 -1.627 -16.342 1.00 52.88 459 THR A CA 1
ATOM 3562 C C . THR A 1 459 ? 24.738 -3.007 -16.433 1.00 52.88 459 THR A C 1
ATOM 3564 O O . THR A 1 459 ? 24.661 -3.602 -17.501 1.00 52.88 459 THR A O 1
ATOM 3567 N N . VAL A 1 460 ? 24.311 -3.560 -15.295 1.00 56.09 460 VAL A N 1
ATOM 3568 C CA . VAL A 1 460 ? 23.502 -4.784 -15.308 1.00 56.09 460 VAL A CA 1
ATOM 3569 C C . VAL A 1 460 ? 22.061 -4.356 -15.506 1.00 56.09 460 VAL A C 1
ATOM 3571 O O . VAL A 1 460 ? 21.315 -4.256 -14.546 1.00 56.09 460 VAL A O 1
ATOM 3574 N N . LEU A 1 461 ? 21.700 -4.040 -16.749 1.00 66.88 461 LEU A N 1
ATOM 3575 C CA . LEU A 1 461 ? 20.357 -4.384 -17.183 1.00 66.88 461 LEU A CA 1
ATOM 3576 C C . LEU A 1 461 ? 20.378 -5.887 -17.383 1.00 66.88 461 LEU A C 1
ATOM 3578 O O . LEU A 1 461 ? 21.191 -6.402 -18.149 1.00 66.88 461 LEU A O 1
ATOM 3582 N N . GLY A 1 462 ? 19.567 -6.588 -16.611 1.00 72.38 462 GLY A N 1
ATOM 3583 C CA . GLY A 1 462 ? 19.518 -8.036 -16.632 1.00 72.38 462 GLY A CA 1
ATOM 3584 C C . GLY A 1 462 ? 18.086 -8.486 -16.482 1.00 72.38 462 GLY A C 1
ATOM 3585 O O . GLY A 1 462 ? 17.378 -7.971 -15.623 1.00 72.38 462 GLY A O 1
ATOM 3586 N N . ASP A 1 463 ? 17.710 -9.446 -17.318 1.00 81.31 463 ASP A N 1
ATOM 3587 C CA . ASP A 1 463 ? 16.548 -10.289 -17.101 1.00 81.31 463 ASP A CA 1
ATOM 3588 C C . ASP A 1 463 ? 16.942 -11.739 -17.355 1.00 81.31 463 ASP A C 1
ATOM 3590 O O . ASP A 1 463 ? 16.923 -12.236 -18.482 1.00 81.31 463 ASP A O 1
ATOM 3594 N N . GLU A 1 464 ? 17.377 -12.407 -16.290 1.00 80.25 464 GLU A N 1
ATOM 3595 C CA . GLU A 1 464 ? 17.816 -13.800 -16.373 1.00 80.25 464 GLU A CA 1
ATOM 3596 C C . GLU A 1 464 ? 16.659 -14.775 -16.139 1.00 80.25 464 GLU A C 1
ATOM 3598 O O . GLU A 1 464 ? 16.657 -15.881 -16.689 1.00 80.25 464 GLU A O 1
ATOM 3603 N N . HIS A 1 465 ? 15.657 -14.381 -15.346 1.00 89.56 465 HIS A N 1
ATOM 3604 C CA . HIS A 1 465 ? 14.678 -15.318 -14.793 1.00 89.56 465 HIS A CA 1
ATOM 3605 C C . HIS A 1 465 ? 13.213 -14.952 -15.026 1.00 89.56 465 HIS A C 1
ATOM 3607 O O . HIS A 1 465 ? 12.354 -15.720 -14.598 1.00 89.56 465 HIS A O 1
ATOM 3613 N N . SER A 1 466 ? 12.878 -13.844 -15.698 1.00 91.38 466 SER A N 1
ATOM 3614 C CA . SER A 1 466 ? 11.467 -13.583 -16.005 1.00 91.38 466 SER A CA 1
ATOM 3615 C C . SER A 1 466 ? 10.928 -14.597 -17.011 1.00 91.38 466 SER A C 1
ATOM 3617 O O . SER A 1 466 ? 11.673 -15.160 -17.816 1.00 91.38 466 SER A O 1
ATOM 3619 N N . THR A 1 467 ? 9.627 -14.849 -17.002 1.00 91.69 467 THR A N 1
ATOM 3620 C CA . THR A 1 467 ? 9.000 -15.835 -17.886 1.00 91.69 467 THR A CA 1
ATOM 3621 C C . THR A 1 467 ? 7.712 -15.291 -18.482 1.00 91.69 467 THR A C 1
ATOM 3623 O O . THR A 1 467 ? 6.974 -14.545 -17.840 1.00 91.69 467 THR A O 1
ATOM 3626 N N . THR A 1 468 ? 7.431 -15.670 -19.729 1.00 88.25 468 THR A N 1
ATOM 3627 C CA . THR A 1 468 ? 6.059 -15.636 -20.236 1.00 88.25 468 THR A CA 1
ATOM 3628 C C . THR A 1 468 ? 5.410 -16.959 -19.865 1.00 88.25 468 THR A C 1
ATOM 3630 O O . THR A 1 468 ? 6.003 -18.024 -20.046 1.00 88.25 468 THR A O 1
ATOM 3633 N N . ALA A 1 469 ? 4.206 -16.897 -19.314 1.00 87.19 469 ALA A N 1
ATOM 3634 C CA . ALA A 1 469 ? 3.432 -18.078 -18.979 1.00 87.19 469 ALA A CA 1
ATOM 3635 C C . ALA A 1 469 ? 2.199 -18.138 -19.883 1.00 87.19 469 ALA A C 1
ATOM 3637 O O . ALA A 1 469 ? 1.532 -17.130 -20.126 1.00 87.19 469 ALA A O 1
ATOM 3638 N N . SER A 1 470 ? 1.885 -19.330 -20.392 1.00 86.00 470 SER A N 1
ATOM 3639 C CA . SER A 1 470 ? 0.593 -19.564 -21.038 1.00 86.00 470 SER A CA 1
ATOM 3640 C C . SER A 1 470 ? -0.525 -19.320 -20.030 1.00 86.00 470 SER A C 1
ATOM 3642 O O . SER A 1 470 ? -0.372 -19.717 -18.872 1.00 86.00 470 SER A O 1
ATOM 3644 N N . ILE A 1 471 ? -1.650 -18.754 -20.478 1.00 84.69 471 ILE A N 1
ATOM 3645 C CA . ILE A 1 471 ? -2.856 -18.627 -19.652 1.00 84.69 471 ILE A CA 1
ATOM 3646 C C . ILE A 1 471 ? -3.178 -19.995 -19.015 1.00 84.69 471 ILE A C 1
ATOM 3648 O O . ILE A 1 471 ? -3.424 -20.967 -19.746 1.00 84.69 471 ILE A O 1
ATOM 3652 N N . PRO A 1 472 ? -3.151 -20.104 -17.673 1.00 89.94 472 PRO A N 1
ATOM 3653 C CA . PRO A 1 472 ? -3.560 -21.310 -16.975 1.00 89.94 472 PRO A CA 1
ATOM 3654 C C . PRO A 1 472 ? -4.989 -21.692 -17.360 1.00 89.94 472 PRO A C 1
ATOM 3656 O O . PRO A 1 472 ? -5.850 -20.838 -17.508 1.00 89.94 472 PRO A O 1
ATOM 3659 N N . GLN A 1 473 ? -5.255 -22.988 -17.512 1.00 89.75 473 GLN A N 1
ATOM 3660 C CA . GLN A 1 473 ? -6.612 -23.472 -17.806 1.00 89.75 473 GLN A CA 1
ATOM 3661 C C . GLN A 1 473 ? -7.502 -23.529 -16.561 1.00 89.75 473 GLN A C 1
ATOM 3663 O O . GLN A 1 473 ? -8.695 -23.764 -16.682 1.00 89.75 473 GLN A O 1
ATOM 3668 N N . THR A 1 474 ? -6.912 -23.356 -15.378 1.00 94.94 474 THR A N 1
ATOM 3669 C CA . THR A 1 474 ? -7.599 -23.377 -14.089 1.00 94.94 474 THR A CA 1
ATOM 3670 C C . THR A 1 474 ? -7.351 -22.070 -13.363 1.00 94.94 474 THR A C 1
ATOM 3672 O O . THR A 1 474 ? -6.260 -21.490 -13.464 1.00 94.94 474 THR A O 1
ATOM 3675 N N . ASN A 1 475 ? -8.329 -21.655 -12.567 1.00 95.44 475 ASN A N 1
ATOM 3676 C CA . ASN A 1 475 ? -8.205 -20.493 -11.699 1.00 95.44 475 ASN A CA 1
ATOM 3677 C C . ASN A 1 475 ? -6.939 -20.578 -10.829 1.00 95.44 475 ASN A C 1
ATOM 3679 O O . ASN A 1 475 ? -6.588 -21.646 -10.321 1.00 95.44 475 ASN A O 1
ATOM 3683 N N . GLN A 1 476 ? -6.234 -19.455 -10.691 1.00 95.75 476 GLN A N 1
ATOM 3684 C CA . GLN A 1 476 ? -5.063 -19.339 -9.819 1.00 95.75 476 GLN A CA 1
ATOM 3685 C C . GLN A 1 476 ? -5.454 -18.605 -8.543 1.00 95.75 476 GLN A C 1
ATOM 3687 O O . GLN A 1 476 ? -6.227 -17.649 -8.588 1.00 95.75 476 GLN A O 1
ATOM 3692 N N . VAL A 1 477 ? -4.911 -19.056 -7.419 1.00 95.81 477 VAL A N 1
ATOM 3693 C CA . VAL A 1 477 ? -5.197 -18.511 -6.094 1.00 95.81 477 VAL A CA 1
ATOM 3694 C C . VAL A 1 477 ? -3.893 -18.055 -5.459 1.00 95.81 477 VAL A C 1
ATOM 3696 O O . VAL A 1 477 ? -2.960 -18.847 -5.339 1.00 95.81 477 VAL A O 1
ATOM 3699 N N . TYR A 1 478 ? -3.861 -16.803 -5.014 1.00 96.00 478 TYR A N 1
ATOM 3700 C CA . TYR A 1 478 ? -2.766 -16.232 -4.235 1.00 96.00 478 TYR A CA 1
ATOM 3701 C C . TYR A 1 478 ? -3.320 -15.778 -2.892 1.00 96.00 478 TYR A C 1
ATOM 3703 O O . TYR A 1 478 ? -4.342 -15.096 -2.846 1.00 96.00 478 TYR A O 1
ATOM 3711 N N . LEU A 1 479 ? -2.677 -16.186 -1.803 1.00 95.69 479 LEU A N 1
ATOM 3712 C CA . LEU A 1 479 ? -3.136 -15.913 -0.448 1.00 95.69 479 LEU A CA 1
ATOM 3713 C C . LEU A 1 479 ? -1.958 -15.435 0.393 1.00 95.69 479 LEU A C 1
ATOM 3715 O O . LEU A 1 479 ? -1.022 -16.194 0.632 1.00 95.69 479 LEU A O 1
ATOM 3719 N N . GLU A 1 480 ? -2.033 -14.192 0.857 1.00 94.88 480 GLU A N 1
ATOM 3720 C CA . GLU A 1 480 ? -0.951 -13.524 1.579 1.00 94.88 480 GLU A CA 1
ATOM 3721 C C . GLU A 1 480 ? -1.403 -13.131 2.982 1.00 94.88 480 GLU A C 1
ATOM 3723 O O . GLU A 1 480 ? -2.341 -12.347 3.155 1.00 94.88 480 GLU A O 1
ATOM 3728 N N . ARG A 1 481 ? -0.730 -13.670 4.003 1.00 94.75 481 ARG A N 1
ATOM 3729 C CA . ARG A 1 481 ? -1.025 -13.343 5.402 1.00 94.75 481 ARG A CA 1
ATOM 3730 C C . ARG A 1 481 ? -0.588 -11.915 5.719 1.00 94.75 481 ARG A C 1
ATOM 3732 O O . ARG A 1 481 ? 0.511 -11.499 5.360 1.00 94.75 481 ARG A O 1
ATOM 3739 N N . ASN A 1 482 ? -1.423 -11.186 6.449 1.00 94.88 482 ASN A N 1
ATOM 3740 C CA . ASN A 1 482 ? -1.094 -9.855 6.933 1.00 94.88 482 ASN A CA 1
ATOM 3741 C C . ASN A 1 482 ? -0.142 -9.949 8.143 1.00 94.88 482 ASN A C 1
ATOM 3743 O O . ASN A 1 482 ? -0.409 -10.655 9.113 1.00 94.88 482 ASN A O 1
ATOM 3747 N N . GLU A 1 483 ? 0.996 -9.261 8.069 1.00 94.38 483 GLU A N 1
ATOM 3748 C CA . GLU A 1 483 ? 2.051 -9.315 9.091 1.00 94.38 483 GLU A CA 1
ATOM 3749 C C . GLU A 1 483 ? 1.670 -8.534 10.351 1.00 94.38 483 GLU A C 1
ATOM 3751 O O . GLU A 1 483 ? 2.031 -8.937 11.453 1.00 94.38 483 GLU A O 1
ATOM 3756 N N . TYR A 1 484 ? 0.923 -7.437 10.195 1.00 93.50 484 TYR A N 1
ATOM 3757 C CA . TYR A 1 484 ? 0.447 -6.608 11.303 1.00 93.50 484 TYR A CA 1
ATOM 3758 C C . TYR A 1 484 ? -0.762 -7.217 12.011 1.00 93.50 484 TYR A C 1
ATOM 3760 O O . TYR A 1 484 ? -0.882 -7.108 13.230 1.00 93.50 484 TYR A O 1
ATOM 3768 N N . ASP A 1 485 ? -1.641 -7.878 11.262 1.00 92.81 485 ASP A N 1
ATOM 3769 C CA . ASP A 1 485 ? -2.805 -8.579 11.790 1.00 92.81 485 ASP A CA 1
ATOM 3770 C C . ASP A 1 485 ? -2.868 -10.009 11.231 1.00 92.81 485 ASP A C 1
ATOM 3772 O O . ASP A 1 485 ? -3.511 -10.246 10.209 1.00 92.81 485 ASP A O 1
ATOM 3776 N N . PRO A 1 486 ? -2.248 -10.995 11.904 1.00 92.19 486 PRO A N 1
ATOM 3777 C CA . PRO A 1 486 ? -2.232 -12.382 11.440 1.00 92.19 486 PRO A CA 1
ATOM 3778 C C . PRO A 1 486 ? -3.613 -13.045 11.334 1.00 92.19 486 PRO A C 1
ATOM 3780 O O . PRO A 1 486 ? -3.694 -14.159 10.806 1.00 92.19 486 PRO A O 1
ATOM 3783 N N . SER A 1 487 ? -4.679 -12.405 11.834 1.00 91.69 487 SER A N 1
ATOM 3784 C CA . SER A 1 487 ? -6.060 -12.853 11.634 1.00 91.69 487 SER A CA 1
ATOM 3785 C C . SER A 1 487 ? -6.612 -12.474 10.255 1.00 91.69 487 SER A C 1
ATOM 3787 O O . SER A 1 487 ? -7.690 -12.931 9.891 1.00 91.69 487 SER A O 1
ATOM 3789 N N . ILE A 1 488 ? -5.884 -11.675 9.471 1.00 93.69 488 ILE A N 1
ATOM 3790 C CA . ILE A 1 488 ? -6.284 -11.192 8.150 1.00 93.69 488 ILE A CA 1
ATOM 3791 C C . ILE A 1 488 ? -5.325 -11.728 7.077 1.00 93.69 488 ILE A C 1
ATOM 3793 O O . ILE A 1 488 ? -4.121 -11.880 7.295 1.00 93.69 488 ILE A O 1
ATOM 3797 N N . ALA A 1 489 ? -5.859 -12.002 5.891 1.00 95.81 489 ALA A N 1
ATOM 3798 C CA . ALA A 1 489 ? -5.090 -12.272 4.686 1.00 95.81 489 ALA A CA 1
ATOM 3799 C C . ALA A 1 489 ? -5.747 -11.630 3.464 1.00 95.81 489 ALA A C 1
ATOM 3801 O O . ALA A 1 489 ? -6.973 -11.506 3.394 1.00 95.81 489 ALA A O 1
ATOM 3802 N N . THR A 1 490 ? -4.926 -11.277 2.483 1.00 96.38 490 THR A N 1
ATOM 3803 C CA . THR A 1 490 ? -5.380 -10.837 1.165 1.00 96.38 490 THR A CA 1
ATOM 3804 C C . THR A 1 490 ? -5.451 -12.056 0.251 1.00 96.38 490 THR A C 1
ATOM 3806 O O . THR A 1 490 ? -4.474 -12.792 0.120 1.00 96.38 490 THR A O 1
ATOM 3809 N N . LEU A 1 491 ? -6.608 -12.285 -0.367 1.00 96.38 491 LEU A N 1
ATOM 3810 C CA . LEU A 1 491 ? -6.847 -13.362 -1.322 1.00 96.38 491 LEU A CA 1
ATOM 3811 C C . LEU A 1 491 ? -7.062 -12.771 -2.717 1.00 96.38 491 LEU A C 1
ATOM 3813 O O . LEU A 1 491 ? -7.952 -11.948 -2.910 1.00 96.38 491 LEU A O 1
ATOM 3817 N N . ILE A 1 492 ? -6.303 -13.253 -3.695 1.00 96.38 492 ILE A N 1
ATOM 3818 C CA . ILE A 1 492 ? -6.465 -12.938 -5.116 1.00 96.38 492 ILE A CA 1
ATOM 3819 C C . ILE A 1 492 ? -6.871 -14.215 -5.833 1.00 96.38 492 ILE A C 1
ATOM 3821 O O . ILE A 1 492 ? -6.196 -15.241 -5.717 1.00 96.38 492 ILE A O 1
ATOM 3825 N N . VAL A 1 493 ? -7.942 -14.144 -6.613 1.00 96.06 493 VAL A N 1
ATOM 3826 C CA . VAL A 1 493 ? -8.333 -15.217 -7.524 1.00 96.06 493 VAL A CA 1
ATOM 3827 C C . VAL A 1 493 ? -8.240 -14.702 -8.944 1.00 96.06 493 VAL A C 1
ATOM 3829 O O . VAL A 1 493 ? -9.008 -13.828 -9.324 1.00 96.06 493 VAL A O 1
ATOM 3832 N N . ILE A 1 494 ? -7.314 -15.248 -9.733 1.00 95.00 494 ILE A N 1
ATOM 3833 C CA . ILE A 1 494 ? -7.275 -15.017 -11.180 1.00 95.00 494 ILE A CA 1
ATOM 3834 C C . ILE A 1 494 ? -8.172 -16.071 -11.833 1.00 95.00 494 ILE A C 1
ATOM 3836 O O . ILE A 1 494 ? -7.862 -17.266 -11.816 1.00 95.00 494 ILE A O 1
ATOM 3840 N N . ASN A 1 495 ? -9.310 -15.627 -12.357 1.00 93.94 495 ASN A N 1
ATOM 3841 C CA . ASN A 1 495 ? -10.437 -16.448 -12.784 1.00 93.94 495 ASN A CA 1
ATOM 3842 C C . ASN A 1 495 ? -10.371 -16.784 -14.282 1.00 93.94 495 ASN A C 1
ATOM 3844 O O . ASN A 1 495 ? -11.179 -16.329 -15.093 1.00 93.94 495 ASN A O 1
ATOM 3848 N N . TRP A 1 496 ? -9.380 -17.585 -14.651 1.00 92.44 496 TRP A N 1
ATOM 3849 C CA . TRP A 1 496 ? -9.142 -17.998 -16.033 1.00 92.44 496 TRP A CA 1
ATOM 3850 C C . TRP A 1 496 ? -10.262 -18.833 -16.651 1.00 92.44 496 TRP A C 1
ATOM 3852 O O . TRP A 1 496 ? -10.471 -18.791 -17.860 1.00 92.44 496 TRP A O 1
ATOM 3862 N N . GLU A 1 497 ? -11.000 -19.580 -15.832 1.00 92.38 497 GLU A N 1
ATOM 3863 C CA . GLU A 1 497 ? -12.109 -20.419 -16.292 1.00 92.38 497 GLU A CA 1
ATOM 3864 C C . GLU A 1 497 ? -13.364 -19.596 -16.630 1.00 92.38 497 GLU A C 1
ATOM 3866 O O . GLU A 1 497 ? -14.341 -20.147 -17.144 1.00 92.38 497 GLU A O 1
ATOM 3871 N N . GLY A 1 498 ? -13.367 -18.289 -16.326 1.00 92.50 498 GLY A N 1
ATOM 3872 C CA . GLY A 1 498 ? -14.568 -17.458 -16.401 1.00 92.50 498 GLY A CA 1
ATOM 3873 C C . GLY A 1 498 ? -15.668 -17.984 -15.477 1.00 92.50 498 GLY A C 1
ATOM 3874 O O . GLY A 1 498 ? -16.857 -17.866 -15.782 1.00 92.50 498 GLY A O 1
ATOM 3875 N N . THR A 1 499 ? -15.276 -18.619 -14.368 1.00 94.56 499 THR A N 1
ATOM 3876 C CA . THR A 1 499 ? -16.195 -19.251 -13.427 1.00 94.56 499 THR A CA 1
ATOM 3877 C C . THR A 1 499 ? -17.119 -18.195 -12.835 1.00 94.56 499 THR A C 1
ATOM 3879 O O . THR A 1 499 ? -16.673 -17.171 -12.318 1.00 94.56 499 THR A O 1
ATOM 3882 N N . THR A 1 500 ? -18.419 -18.469 -12.891 1.00 95.00 500 THR A N 1
ATOM 3883 C CA . THR A 1 500 ? -19.466 -17.696 -12.218 1.00 95.00 500 THR A CA 1
ATOM 3884 C C . THR A 1 500 ? -20.102 -18.550 -11.127 1.00 95.00 500 THR A C 1
ATOM 3886 O O . THR A 1 500 ? -20.429 -19.714 -11.376 1.00 95.00 500 THR A O 1
ATOM 3889 N N . GLY A 1 501 ? -20.355 -17.978 -9.954 1.00 93.19 501 GLY A N 1
ATOM 3890 C CA . GLY A 1 501 ? -20.957 -18.678 -8.819 1.00 93.19 501 GLY A CA 1
ATOM 3891 C C . GLY A 1 501 ? -19.930 -19.126 -7.780 1.00 93.19 501 GLY A C 1
ATOM 3892 O O . GLY A 1 501 ? -18.874 -18.520 -7.634 1.00 93.19 501 GLY A O 1
ATOM 3893 N N . ILE A 1 502 ? -20.270 -20.158 -7.006 1.00 94.69 502 ILE A N 1
ATOM 3894 C CA . ILE A 1 502 ? -19.464 -20.591 -5.857 1.00 94.69 502 ILE A CA 1
ATOM 3895 C C . ILE A 1 502 ? -18.173 -21.271 -6.329 1.00 94.69 502 ILE A C 1
ATOM 3897 O O . ILE A 1 502 ? -18.227 -22.263 -7.055 1.00 94.69 502 ILE A O 1
ATOM 3901 N N . TYR A 1 503 ? -17.034 -20.786 -5.841 1.00 95.31 503 TYR A N 1
ATOM 3902 C CA . TYR A 1 503 ? -15.705 -21.335 -6.071 1.00 95.31 503 TYR A CA 1
ATOM 3903 C C . TYR A 1 503 ? -15.022 -21.646 -4.724 1.00 95.31 503 TYR A C 1
ATOM 3905 O O . TYR A 1 503 ? -14.866 -20.744 -3.894 1.00 95.31 503 TYR A O 1
ATOM 3913 N N . PRO A 1 504 ? -14.646 -22.911 -4.455 1.00 95.50 504 PRO A N 1
ATOM 3914 C CA . PRO A 1 504 ? -13.964 -23.278 -3.221 1.00 95.50 504 PRO A CA 1
ATOM 3915 C C . PRO A 1 504 ? -12.486 -22.879 -3.278 1.00 95.50 504 PRO A C 1
ATOM 3917 O O . PRO A 1 504 ? -11.783 -23.191 -4.237 1.00 95.50 504 PRO A O 1
ATOM 3920 N N . VAL A 1 505 ? -12.004 -22.237 -2.219 1.00 95.88 505 VAL A N 1
ATOM 3921 C CA . VAL A 1 505 ? -10.608 -21.825 -2.059 1.00 95.88 505 VAL A CA 1
ATOM 3922 C C . VAL A 1 505 ? -10.034 -22.451 -0.798 1.00 95.88 505 VAL A C 1
ATOM 3924 O O . VAL A 1 505 ? -10.597 -22.271 0.279 1.00 95.88 505 VAL A O 1
ATOM 3927 N N . ASP A 1 506 ? -8.909 -23.150 -0.929 1.00 95.56 506 ASP A N 1
ATOM 3928 C CA . ASP A 1 506 ? -8.131 -23.642 0.209 1.00 95.56 506 ASP A CA 1
ATOM 3929 C C . ASP A 1 506 ? -7.317 -22.498 0.822 1.00 95.56 506 ASP A C 1
ATOM 3931 O O . ASP A 1 506 ? -6.492 -21.872 0.157 1.00 95.56 506 ASP A O 1
ATOM 3935 N N . VAL A 1 507 ? -7.577 -22.223 2.095 1.00 96.12 507 VAL A N 1
ATOM 3936 C CA . VAL A 1 507 ? -6.906 -21.200 2.903 1.00 96.12 507 VAL A CA 1
ATOM 3937 C C . VAL A 1 507 ? -6.055 -21.797 4.023 1.00 96.12 507 VAL A C 1
ATOM 3939 O O . VAL A 1 507 ? -5.485 -21.055 4.825 1.00 96.12 507 VAL A O 1
ATOM 3942 N N . SER A 1 508 ? -5.946 -23.127 4.091 1.00 94.38 508 SER A N 1
ATOM 3943 C CA . SER A 1 508 ? -5.266 -23.837 5.183 1.00 94.38 508 SER A CA 1
ATOM 3944 C C . SER A 1 508 ? -3.760 -23.560 5.264 1.00 94.38 508 SER A C 1
ATOM 3946 O O . SER A 1 508 ? -3.156 -23.771 6.316 1.00 94.38 508 SER A O 1
ATOM 3948 N N . SER A 1 509 ? -3.150 -23.035 4.194 1.00 93.56 509 SER A N 1
ATOM 3949 C CA . SER A 1 509 ? -1.750 -22.586 4.192 1.00 93.56 509 SER A CA 1
ATOM 3950 C C . SER A 1 509 ? -1.507 -21.367 5.089 1.00 93.56 509 SER A C 1
ATOM 3952 O O . SER A 1 509 ? -0.390 -21.188 5.575 1.00 93.56 509 SER A O 1
ATOM 3954 N N . VAL A 1 510 ? -2.542 -20.554 5.330 1.00 93.38 510 VAL A N 1
ATOM 3955 C CA . VAL A 1 510 ? -2.483 -19.352 6.176 1.00 93.38 510 VAL A CA 1
ATOM 3956 C C . VAL A 1 510 ? -3.294 -19.526 7.458 1.00 93.38 510 VAL A C 1
ATOM 3958 O O . VAL A 1 510 ? -2.804 -19.202 8.541 1.00 93.38 510 VAL A O 1
ATOM 3961 N N . PHE A 1 511 ? -4.502 -20.078 7.341 1.00 92.25 511 PHE A N 1
ATOM 3962 C CA . PHE A 1 511 ? -5.451 -20.283 8.433 1.00 92.25 511 PHE A CA 1
ATOM 3963 C C . PHE A 1 511 ? -5.708 -21.776 8.605 1.00 92.25 511 PHE A C 1
ATOM 3965 O O . PHE A 1 511 ? -6.681 -22.304 8.077 1.00 92.25 511 PHE A O 1
ATOM 3972 N N . ALA A 1 512 ? -4.806 -22.460 9.312 1.00 88.75 512 ALA A N 1
ATOM 3973 C CA . ALA A 1 512 ? -4.744 -23.921 9.401 1.00 88.75 512 ALA A CA 1
ATOM 3974 C C . ALA A 1 512 ? -6.121 -24.607 9.551 1.00 88.75 512 ALA A C 1
ATOM 3976 O O . ALA A 1 512 ? -6.699 -25.077 8.575 1.00 88.75 512 ALA A O 1
ATOM 3977 N N . SER A 1 513 ? -6.649 -24.688 10.773 1.00 83.94 513 SER A N 1
ATOM 3978 C CA . SER A 1 513 ? -7.990 -25.224 11.058 1.00 83.94 513 SER A CA 1
ATOM 3979 C C . SER A 1 513 ? -8.980 -24.141 11.477 1.00 83.94 513 SER A C 1
ATOM 3981 O O . SER A 1 513 ? -10.105 -24.455 11.867 1.00 83.94 513 SER A O 1
ATOM 3983 N N . GLU A 1 514 ? -8.558 -22.882 11.420 1.00 88.44 514 GLU A N 1
ATOM 3984 C CA . GLU A 1 514 ? -9.343 -21.754 11.900 1.00 88.44 514 GLU A CA 1
ATOM 3985 C C . GLU A 1 514 ? -10.617 -21.612 11.065 1.00 88.44 514 GLU A C 1
ATOM 3987 O O . GLU A 1 514 ? -10.636 -21.883 9.859 1.00 88.44 514 GLU A O 1
ATOM 3992 N N . SER A 1 515 ? -11.712 -21.204 11.708 1.00 91.00 515 SER A N 1
ATOM 3993 C CA . SER A 1 515 ? -12.878 -20.779 10.943 1.00 91.00 515 SER A CA 1
ATOM 3994 C C . SER A 1 515 ? -12.578 -19.418 10.330 1.00 91.00 515 SER A C 1
ATOM 3996 O O . SER A 1 515 ? -12.144 -18.529 11.047 1.00 91.00 515 SER A O 1
ATOM 3998 N N . VAL A 1 516 ? -12.833 -19.233 9.039 1.00 93.75 516 VAL A N 1
ATOM 3999 C CA . VAL A 1 516 ? -12.612 -17.964 8.337 1.00 93.75 516 VAL A CA 1
ATOM 4000 C C . VAL A 1 516 ? -13.896 -17.439 7.710 1.00 93.75 516 VAL A C 1
ATOM 4002 O O . VAL A 1 516 ? -14.839 -18.201 7.480 1.00 93.75 516 VAL A O 1
ATOM 4005 N N . SER A 1 517 ? -13.901 -16.149 7.395 1.00 93.31 517 SER A N 1
ATOM 4006 C CA . SER A 1 517 ? -14.904 -15.460 6.589 1.00 93.31 517 SER A CA 1
ATOM 4007 C C . SER A 1 517 ? -14.230 -14.733 5.424 1.00 93.31 517 SER A C 1
ATOM 4009 O O . SER A 1 517 ? -13.158 -14.154 5.598 1.00 93.31 517 SER A O 1
ATOM 4011 N N . ALA A 1 518 ? -14.853 -14.753 4.244 1.00 93.38 518 ALA A N 1
ATOM 4012 C CA . ALA A 1 518 ? -14.369 -14.042 3.059 1.00 93.38 518 ALA A CA 1
ATOM 4013 C C . ALA A 1 518 ? -15.228 -12.813 2.751 1.00 93.38 518 ALA A C 1
ATOM 4015 O O . ALA A 1 518 ? -16.459 -12.895 2.765 1.00 93.38 518 ALA A O 1
ATOM 4016 N N . TYR A 1 519 ? -14.584 -11.704 2.398 1.00 93.25 519 TYR A N 1
ATOM 4017 C CA . TYR A 1 519 ? -15.227 -10.431 2.078 1.00 93.25 519 TYR A CA 1
ATOM 4018 C C . TYR A 1 519 ? -14.711 -9.925 0.732 1.00 93.25 519 TYR A C 1
ATOM 4020 O O . TYR A 1 519 ? -13.493 -9.851 0.569 1.00 93.25 519 TYR A O 1
ATOM 4028 N N . PRO A 1 520 ? -15.572 -9.553 -0.233 1.00 92.06 520 PRO A N 1
ATOM 4029 C CA . PRO A 1 520 ? -15.122 -8.758 -1.376 1.00 92.06 520 PRO A CA 1
ATOM 4030 C C . PRO A 1 520 ? -14.425 -7.493 -0.872 1.00 92.06 520 PRO A C 1
ATOM 4032 O O . PRO A 1 520 ? -14.931 -6.877 0.064 1.00 92.06 520 PRO A O 1
ATOM 4035 N N . VAL A 1 521 ? -13.308 -7.085 -1.480 1.00 89.94 521 VAL A N 1
ATOM 4036 C CA . VAL A 1 521 ? -12.505 -5.948 -0.983 1.00 89.94 521 VAL A CA 1
ATOM 4037 C C . VAL A 1 521 ? -13.325 -4.665 -0.804 1.00 89.94 521 VAL A C 1
ATOM 4039 O O . VAL A 1 521 ? -13.288 -4.079 0.274 1.00 89.94 521 VAL A O 1
ATOM 4042 N N . LYS A 1 522 ? -14.136 -4.271 -1.799 1.00 86.25 522 LYS A N 1
ATOM 4043 C CA . LYS A 1 522 ? -15.015 -3.084 -1.695 1.00 86.25 522 LYS A CA 1
ATOM 4044 C C . LYS A 1 522 ? -16.102 -3.218 -0.619 1.00 86.25 522 LYS A C 1
ATOM 4046 O O . LYS A 1 522 ? -16.620 -2.226 -0.130 1.00 86.25 522 LYS A O 1
ATOM 4051 N N . ASN A 1 523 ? -16.428 -4.448 -0.224 1.00 80.94 523 ASN A N 1
ATOM 4052 C CA . ASN A 1 523 ? -17.425 -4.752 0.797 1.00 80.94 523 ASN A CA 1
ATOM 4053 C C . ASN A 1 523 ? -16.779 -5.240 2.098 1.00 80.94 523 ASN A C 1
ATOM 4055 O O . ASN A 1 523 ? -17.455 -5.920 2.858 1.00 80.94 523 ASN A O 1
ATOM 4059 N N . PHE A 1 524 ? -15.496 -5.000 2.370 1.00 77.88 524 PHE A N 1
ATOM 4060 C CA . PHE A 1 524 ? -14.862 -5.409 3.629 1.00 77.88 524 PHE A CA 1
ATOM 4061 C C . PHE A 1 524 ? -14.978 -4.299 4.682 1.00 77.88 524 PHE A C 1
ATOM 4063 O O . PHE A 1 524 ? -14.786 -3.153 4.294 1.00 77.88 524 PHE A O 1
ATOM 4070 N N . PRO A 1 525 ? -15.229 -4.589 5.982 1.00 60.47 525 PRO A N 1
ATOM 4071 C CA . PRO A 1 525 ? -15.947 -5.743 6.542 1.00 60.47 525 PRO A CA 1
ATOM 4072 C C . PRO A 1 525 ? -17.478 -5.548 6.493 1.00 60.47 525 PRO A C 1
ATOM 4074 O O . PRO A 1 525 ? -18.099 -5.040 7.420 1.00 60.47 525 PRO A O 1
ATOM 4077 N N . GLY A 1 526 ? -18.099 -5.941 5.394 1.00 70.38 526 GLY A N 1
ATOM 4078 C CA . GLY A 1 526 ? -19.537 -5.891 5.135 1.00 70.38 526 GLY A CA 1
ATOM 4079 C C . GLY A 1 526 ? -20.117 -7.298 5.002 1.00 70.38 526 GLY A C 1
ATOM 4080 O O . GLY A 1 526 ? -19.785 -8.194 5.778 1.00 70.38 526 GLY A O 1
ATOM 4081 N N . ILE A 1 527 ? -21.002 -7.512 4.025 1.00 65.50 527 ILE A N 1
ATOM 4082 C CA . ILE A 1 527 ? -21.649 -8.815 3.812 1.00 65.50 527 ILE A CA 1
ATOM 4083 C C . ILE A 1 527 ? -20.586 -9.863 3.470 1.00 65.50 527 ILE A C 1
ATOM 4085 O O . ILE A 1 527 ? -19.857 -9.729 2.485 1.00 65.50 527 ILE A O 1
ATOM 4089 N N . THR A 1 528 ? -20.509 -10.911 4.291 1.00 67.06 528 THR A N 1
ATOM 4090 C CA . THR A 1 528 ? -19.615 -12.037 4.030 1.00 67.06 528 THR A CA 1
ATOM 4091 C C . THR A 1 528 ? -20.078 -12.780 2.782 1.00 67.06 528 THR A C 1
ATOM 4093 O O . THR A 1 528 ? -21.266 -13.047 2.595 1.00 67.06 528 THR A O 1
ATOM 4096 N N . ASN A 1 529 ? -19.128 -13.149 1.929 1.00 62.75 529 ASN A N 1
ATOM 4097 C CA . ASN A 1 529 ? -19.395 -14.042 0.808 1.00 62.75 529 ASN A CA 1
ATOM 4098 C C . ASN A 1 529 ? -19.569 -15.491 1.278 1.00 62.75 529 ASN A C 1
ATOM 4100 O O . ASN A 1 529 ? -20.323 -16.246 0.667 1.00 62.75 529 ASN A O 1
ATOM 4104 N N . SER A 1 530 ? -18.875 -15.885 2.351 1.00 77.50 530 SER A N 1
ATOM 4105 C CA . SER A 1 530 ? -18.987 -17.208 2.977 1.00 77.50 530 SER A CA 1
ATOM 4106 C C . SER A 1 530 ? -18.162 -17.323 4.256 1.00 77.50 530 SER A C 1
ATOM 4108 O O . SER A 1 530 ? -17.343 -16.453 4.561 1.00 77.50 530 SER A O 1
ATOM 4110 N N . SER A 1 531 ? -18.361 -18.432 4.973 1.00 79.44 531 SER A N 1
ATOM 4111 C CA . SER A 1 531 ? -17.483 -18.908 6.038 1.00 79.44 531 SER A CA 1
ATOM 4112 C C . SER A 1 531 ? -17.114 -20.385 5.849 1.00 79.44 531 SER A C 1
ATOM 4114 O O . SER A 1 531 ? -17.829 -21.135 5.177 1.00 79.44 531 SER A O 1
ATOM 4116 N N . GLY A 1 532 ? -15.984 -20.806 6.417 1.00 81.25 532 GLY A N 1
ATOM 4117 C CA . GLY A 1 532 ? -15.490 -22.183 6.323 1.00 81.25 532 GLY A CA 1
ATOM 4118 C C . GLY A 1 532 ? -14.312 -22.461 7.257 1.00 81.25 532 GLY A C 1
ATOM 4119 O O . GLY A 1 532 ? -13.956 -21.598 8.049 1.00 81.25 532 GLY A O 1
ATOM 4120 N N . SER A 1 533 ? -13.742 -23.666 7.204 1.00 82.31 533 SER A N 1
ATOM 4121 C CA . SER A 1 533 ? -12.510 -24.064 7.909 1.00 82.31 533 SER A CA 1
ATOM 4122 C C . SER A 1 533 ? -11.678 -24.900 6.941 1.00 82.31 533 SER A C 1
ATOM 4124 O O . SER A 1 533 ? -12.203 -25.837 6.329 1.00 82.31 533 SER A O 1
ATOM 4126 N N . GLY A 1 534 ? -10.426 -24.505 6.715 1.00 85.44 534 GLY A N 1
ATOM 4127 C CA . GLY A 1 534 ? -9.577 -25.033 5.644 1.00 85.44 534 GLY A CA 1
ATOM 4128 C C . GLY A 1 534 ? -9.985 -24.551 4.248 1.00 85.44 534 GLY A C 1
ATOM 4129 O O . GLY A 1 534 ? -9.165 -23.963 3.563 1.00 85.44 534 GLY A O 1
ATOM 4130 N N . ASN A 1 535 ? -11.253 -24.708 3.851 1.00 91.31 535 ASN A N 1
ATOM 4131 C CA . ASN A 1 535 ? -11.791 -24.179 2.592 1.00 91.31 535 ASN A CA 1
ATOM 4132 C C . ASN A 1 535 ? -12.829 -23.078 2.831 1.00 91.31 535 ASN A C 1
ATOM 4134 O O . ASN A 1 535 ? -13.695 -23.223 3.696 1.00 91.31 535 ASN A O 1
ATOM 4138 N N . VAL A 1 536 ? -12.807 -22.031 2.006 1.00 93.50 536 VAL A N 1
ATOM 4139 C CA . VAL A 1 536 ? -13.805 -20.954 1.969 1.00 93.50 536 VAL A CA 1
ATOM 4140 C C . VAL A 1 536 ? -14.467 -20.889 0.588 1.00 93.50 536 VAL A C 1
ATOM 4142 O O . VAL A 1 536 ? -13.808 -21.015 -0.438 1.00 93.50 536 VAL A O 1
ATOM 4145 N N . ASN A 1 537 ? -15.791 -20.741 0.547 1.00 93.38 537 ASN A N 1
ATOM 4146 C CA . ASN A 1 537 ? -16.585 -20.785 -0.687 1.00 93.38 537 ASN A CA 1
ATOM 4147 C C . ASN A 1 537 ? -16.870 -19.367 -1.188 1.00 93.38 537 ASN A C 1
ATOM 4149 O O . ASN A 1 537 ? -17.890 -18.781 -0.835 1.00 93.38 537 ASN A O 1
ATOM 4153 N N . ILE A 1 538 ? -15.979 -18.766 -1.963 1.00 94.62 538 ILE A N 1
ATOM 4154 C CA . ILE A 1 538 ? -16.213 -17.412 -2.487 1.00 94.62 538 ILE A CA 1
ATOM 4155 C C . ILE A 1 538 ? -17.199 -17.448 -3.659 1.00 94.62 538 ILE A C 1
ATOM 4157 O O . ILE A 1 538 ? -17.330 -18.468 -4.330 1.00 94.62 538 ILE A O 1
ATOM 4161 N N . THR A 1 539 ? -17.906 -16.349 -3.914 1.00 93.81 539 THR A N 1
ATOM 4162 C CA . THR A 1 539 ? -18.738 -16.220 -5.118 1.00 93.81 539 THR A CA 1
ATOM 4163 C C . THR A 1 539 ? -17.986 -15.390 -6.140 1.00 93.81 539 THR A C 1
ATOM 4165 O O . THR A 1 539 ? -17.723 -14.223 -5.872 1.00 93.81 539 THR A O 1
ATOM 4168 N N . LEU A 1 540 ? -17.676 -15.992 -7.286 1.00 94.50 540 LEU A N 1
ATOM 4169 C CA . LEU A 1 540 ? -17.083 -15.313 -8.428 1.00 94.50 540 LEU A CA 1
ATOM 4170 C C . LEU A 1 540 ? -18.178 -14.749 -9.341 1.00 94.50 540 LEU A C 1
ATOM 4172 O O . LEU A 1 540 ? -19.178 -15.404 -9.652 1.00 94.50 540 LEU A O 1
ATOM 4176 N N . SER A 1 541 ? -17.963 -13.523 -9.784 1.00 92.44 541 SER A N 1
ATOM 4177 C CA . SER A 1 541 ? -18.769 -12.758 -10.734 1.00 92.44 541 SER A CA 1
ATOM 4178 C C . SER A 1 541 ? -18.531 -13.141 -12.199 1.00 92.44 541 SER A C 1
ATOM 4180 O O . SER A 1 541 ? -19.322 -12.760 -13.060 1.00 92.44 541 SER A O 1
ATOM 4182 N N . GLY A 1 542 ? -17.458 -13.885 -12.492 1.00 92.12 542 GLY A N 1
ATOM 4183 C CA . GLY A 1 542 ? -16.969 -14.109 -13.857 1.00 92.12 542 GLY A CA 1
ATOM 4184 C C . GLY A 1 542 ? -15.962 -13.056 -14.332 1.00 92.12 542 GLY A C 1
ATOM 4185 O O . GLY A 1 542 ? -15.507 -13.132 -15.470 1.00 92.12 542 GLY A O 1
ATOM 4186 N N . SER A 1 543 ? -15.598 -12.091 -13.479 1.00 90.69 543 SER A N 1
ATOM 4187 C CA . SER A 1 543 ? -14.506 -11.150 -13.761 1.00 90.69 543 SER A CA 1
ATOM 4188 C C . SER A 1 543 ? -13.178 -11.904 -13.920 1.00 90.69 543 SER A C 1
ATOM 4190 O O . SER A 1 543 ? -13.017 -12.925 -13.253 1.00 90.69 543 SER A O 1
ATOM 4192 N N . PRO A 1 544 ? -12.220 -11.430 -14.748 1.00 89.06 544 PRO A N 1
ATOM 4193 C CA . PRO A 1 544 ? -10.937 -12.113 -14.982 1.00 89.06 544 PRO A CA 1
ATOM 4194 C C . PRO A 1 544 ? -10.084 -12.296 -13.724 1.00 89.06 544 PRO A C 1
ATOM 4196 O O . PRO A 1 544 ? -9.214 -13.163 -13.670 1.00 89.06 544 PRO A O 1
ATOM 4199 N N . TYR A 1 545 ? -10.320 -11.474 -12.711 1.00 92.56 545 TYR A N 1
ATOM 4200 C CA . TYR A 1 545 ? -9.723 -11.590 -11.396 1.00 92.56 545 TYR A CA 1
ATOM 4201 C C . TYR A 1 545 ? -10.665 -10.982 -10.354 1.00 92.56 545 TYR A C 1
ATOM 4203 O O . TYR A 1 545 ? -11.492 -10.130 -10.682 1.00 92.56 545 TYR A O 1
ATOM 4211 N N . GLU A 1 546 ? -10.535 -11.421 -9.105 1.00 93.62 546 GLU A N 1
ATOM 4212 C CA . GLU A 1 546 ? -11.276 -10.898 -7.958 1.00 93.62 546 GLU A CA 1
ATOM 4213 C C . GLU A 1 546 ? -10.386 -10.887 -6.717 1.00 93.62 546 GLU A C 1
ATOM 4215 O O . GLU A 1 546 ? -9.570 -11.791 -6.515 1.00 93.62 546 GLU A O 1
ATOM 4220 N N . VAL A 1 547 ? -10.554 -9.864 -5.880 1.00 94.25 547 VAL A N 1
ATOM 4221 C CA . VAL A 1 547 ? -9.785 -9.695 -4.646 1.00 94.25 547 VAL A CA 1
ATOM 4222 C C . VAL A 1 547 ? -10.724 -9.752 -3.447 1.00 94.25 547 VAL A C 1
ATOM 4224 O O . VAL A 1 547 ? -11.782 -9.113 -3.418 1.00 94.25 547 VAL A O 1
ATOM 4227 N N . PHE A 1 548 ? -10.310 -10.505 -2.433 1.00 95.06 548 PHE A N 1
ATOM 4228 C CA . PHE A 1 548 ? -11.026 -10.686 -1.182 1.00 95.06 548 PHE A CA 1
ATOM 4229 C C . PHE A 1 548 ? -10.111 -10.429 0.008 1.00 95.06 548 PHE A C 1
ATOM 4231 O O . PHE A 1 548 ? -8.906 -10.669 -0.044 1.00 95.06 548 PHE A O 1
ATOM 4238 N N . ILE A 1 549 ? -10.715 -10.023 1.117 1.00 95.62 549 ILE A N 1
ATOM 4239 C CA . ILE A 1 549 ? -10.098 -10.105 2.434 1.00 95.62 549 ILE A CA 1
ATOM 4240 C C . ILE A 1 549 ? -10.623 -11.362 3.117 1.00 95.62 549 ILE A C 1
ATOM 4242 O O . ILE A 1 549 ? -11.836 -11.569 3.209 1.00 95.62 549 ILE A O 1
ATOM 4246 N N . ILE A 1 550 ? -9.714 -12.210 3.585 1.00 95.31 550 ILE A N 1
ATOM 4247 C CA . ILE A 1 550 ? -10.030 -13.367 4.417 1.00 95.31 550 ILE A CA 1
ATOM 4248 C C . ILE A 1 550 ? -9.722 -13.001 5.857 1.00 95.31 550 ILE A C 1
ATOM 4250 O O . ILE A 1 550 ? -8.624 -12.540 6.162 1.00 95.31 550 ILE A O 1
ATOM 4254 N N . LYS A 1 551 ? -10.691 -13.213 6.741 1.00 93.62 551 LYS A N 1
ATOM 4255 C CA . LYS A 1 551 ? -10.555 -12.940 8.167 1.00 93.62 551 LYS A CA 1
ATOM 4256 C C . LYS A 1 551 ? -10.826 -14.203 8.965 1.00 93.62 551 LYS A C 1
ATOM 4258 O O . LYS A 1 551 ? -11.854 -14.845 8.761 1.00 93.62 551 LYS A O 1
ATOM 4263 N N . SER A 1 552 ? -9.935 -14.536 9.884 1.00 92.56 552 SER A N 1
ATOM 4264 C CA . SER A 1 552 ? -10.173 -15.557 10.892 1.00 92.56 552 SER A CA 1
ATOM 4265 C C . SER A 1 552 ? -11.282 -15.113 11.846 1.00 92.56 552 SER A C 1
ATOM 4267 O O . SER A 1 552 ? -11.319 -13.979 12.322 1.00 92.56 552 SER A O 1
ATOM 4269 N N . ASN A 1 553 ? -12.206 -16.026 12.108 1.00 88.06 553 ASN A N 1
ATOM 4270 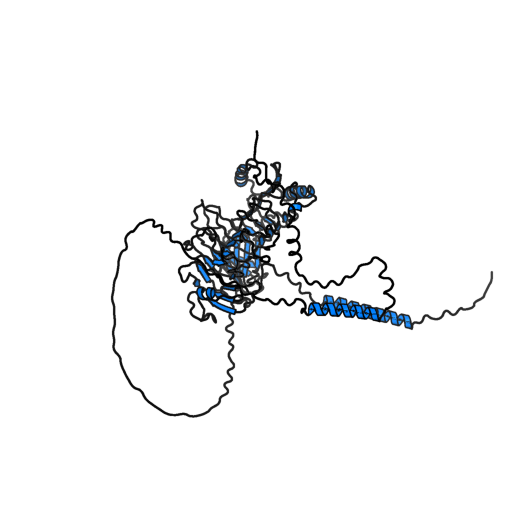C CA . ASN A 1 553 ? -13.255 -15.897 13.109 1.00 88.06 553 ASN A CA 1
ATOM 4271 C C . ASN A 1 553 ? -12.738 -16.279 14.503 1.00 88.06 553 ASN A C 1
ATOM 4273 O O . ASN A 1 553 ? -13.463 -16.112 15.485 1.00 88.06 553 ASN A O 1
ATOM 4277 N N . GLU A 1 554 ? -11.522 -16.827 14.603 1.00 84.12 554 GLU A N 1
ATOM 4278 C CA . GLU A 1 554 ? -10.893 -17.054 15.894 1.00 84.12 554 GLU A CA 1
ATOM 4279 C C . GLU A 1 554 ? -10.443 -15.725 16.491 1.00 84.12 554 GLU A C 1
ATOM 4281 O O . GLU A 1 554 ? -9.874 -14.858 15.825 1.00 84.12 554 GLU A O 1
ATOM 4286 N N . THR A 1 555 ? -10.704 -15.562 17.783 1.00 72.94 555 THR A N 1
ATOM 4287 C CA . THR A 1 555 ? -10.237 -14.399 18.519 1.00 72.94 555 THR A CA 1
ATOM 4288 C C . THR A 1 555 ? -8.720 -14.440 18.611 1.00 72.94 555 THR A C 1
ATOM 4290 O O . THR A 1 555 ? -8.146 -15.168 19.423 1.00 72.94 555 THR A O 1
ATOM 4293 N N . TYR A 1 556 ? -8.058 -13.631 17.796 1.00 70.50 556 TYR A N 1
ATOM 4294 C CA . TYR A 1 556 ? -6.613 -13.527 17.841 1.00 70.50 556 TYR A CA 1
ATOM 4295 C C . TYR A 1 556 ? -6.200 -12.596 18.991 1.00 70.50 556 TYR A C 1
ATOM 4297 O O . TYR A 1 556 ? -6.352 -11.376 18.919 1.00 70.50 556 TYR A O 1
ATOM 4305 N N . ILE A 1 557 ? -5.664 -13.183 20.067 1.00 63.66 557 ILE A N 1
ATOM 4306 C CA . ILE A 1 557 ? -5.240 -12.470 21.292 1.00 63.66 557 ILE A CA 1
ATOM 4307 C C . ILE A 1 557 ? -4.110 -11.458 21.008 1.00 63.66 557 ILE A C 1
ATOM 4309 O O . ILE A 1 557 ? -3.834 -10.589 21.829 1.00 63.66 557 ILE A O 1
ATOM 4313 N N . ALA A 1 558 ? -3.470 -11.516 19.834 1.00 69.50 558 ALA A N 1
ATOM 4314 C CA . ALA A 1 558 ? -2.398 -10.584 19.495 1.00 69.50 558 ALA A CA 1
ATOM 4315 C C . ALA A 1 558 ? -2.876 -9.157 19.180 1.00 69.50 558 ALA A C 1
ATOM 4317 O O . ALA A 1 558 ? -2.034 -8.266 19.105 1.00 69.50 558 ALA A O 1
ATOM 4318 N N . ASN A 1 559 ? -4.182 -8.903 19.013 1.00 81.62 559 ASN A N 1
ATOM 4319 C CA . ASN A 1 559 ? -4.645 -7.522 18.894 1.00 81.62 559 ASN A CA 1
ATOM 4320 C C . ASN A 1 559 ? -4.540 -6.834 20.274 1.00 81.62 559 ASN A C 1
ATOM 4322 O O . ASN A 1 559 ? -5.239 -7.229 21.210 1.00 81.62 559 ASN A O 1
ATOM 4326 N N . PRO A 1 560 ? -3.714 -5.784 20.433 1.00 87.12 560 PRO A N 1
ATOM 4327 C CA . PRO A 1 560 ? -3.474 -5.170 21.738 1.00 87.12 560 PRO A CA 1
ATOM 4328 C C . PRO A 1 560 ? -4.690 -4.392 22.268 1.00 87.12 560 PRO A C 1
ATOM 4330 O O . PRO A 1 560 ? -4.761 -4.081 23.462 1.00 87.12 560 PRO A O 1
ATOM 4333 N N . CYS A 1 561 ? -5.685 -4.120 21.420 1.00 89.25 561 CYS A N 1
ATOM 4334 C CA . CYS A 1 561 ? -6.984 -3.604 21.835 1.00 89.25 561 CYS A CA 1
ATOM 4335 C C . CYS A 1 561 ? -7.927 -4.680 22.386 1.00 89.25 561 CYS A C 1
ATOM 4337 O O . CYS A 1 561 ? -8.987 -4.332 22.907 1.00 89.25 561 CYS A O 1
ATOM 4339 N N . TYR A 1 562 ? -7.554 -5.963 22.341 1.00 84.25 562 TYR A N 1
ATOM 4340 C CA . TYR A 1 562 ? -8.338 -7.014 22.971 1.00 84.25 562 TYR A CA 1
ATOM 4341 C C . TYR A 1 562 ? -8.358 -6.822 24.495 1.00 84.25 562 TYR A C 1
ATOM 4343 O O . TYR A 1 562 ? -7.331 -6.845 25.185 1.00 84.25 562 TYR A O 1
ATOM 4351 N N . TYR A 1 563 ? -9.554 -6.569 25.020 1.00 64.19 563 TYR A N 1
ATOM 4352 C CA . TYR A 1 563 ? -9.813 -6.444 26.444 1.00 64.19 563 TYR A CA 1
ATOM 4353 C C . TYR A 1 563 ? -10.393 -7.761 26.936 1.00 64.19 563 TYR A C 1
ATOM 4355 O O . TYR A 1 563 ? -11.588 -8.016 26.785 1.00 64.19 563 TYR A O 1
ATOM 4363 N N . GLU A 1 564 ? -9.570 -8.600 27.561 1.00 62.78 564 GLU A N 1
ATOM 4364 C CA . GLU A 1 564 ? -10.149 -9.599 28.443 1.00 62.78 564 GLU A CA 1
ATOM 4365 C C . GLU A 1 564 ? -10.705 -8.854 29.651 1.00 62.78 564 GLU A C 1
ATOM 4367 O O . GLU A 1 564 ? -9.968 -8.393 30.522 1.00 62.78 564 GLU A O 1
ATOM 4372 N N . ALA A 1 565 ? -12.032 -8.794 29.742 1.00 51.47 565 ALA A N 1
ATOM 4373 C CA . ALA A 1 565 ? -12.718 -8.626 31.014 1.00 51.47 565 ALA A CA 1
ATOM 4374 C C . ALA A 1 565 ? -12.494 -9.884 31.881 1.00 51.47 565 ALA A C 1
ATOM 4376 O O . ALA A 1 565 ? -13.434 -10.469 32.417 1.00 51.47 565 ALA A O 1
ATOM 4377 N N . SER A 1 566 ? -11.254 -10.371 31.980 1.00 47.44 566 SER A N 1
ATOM 4378 C CA . SER A 1 566 ? -10.887 -11.417 32.909 1.00 47.44 566 SER A CA 1
ATOM 4379 C C . SER A 1 566 ? -10.952 -10.768 34.275 1.00 47.44 566 SER A C 1
ATOM 4381 O O . SER A 1 566 ? -10.055 -10.027 34.685 1.00 47.44 566 SER A O 1
ATOM 4383 N N . GLY A 1 567 ? -12.080 -10.999 34.939 1.00 46.16 567 GLY A N 1
ATOM 4384 C CA . GLY A 1 567 ? -12.276 -10.648 36.320 1.00 46.16 567 GLY A CA 1
ATOM 4385 C C . GLY A 1 567 ? -11.043 -11.052 37.112 1.00 46.16 567 GLY A C 1
ATOM 4386 O O . GLY A 1 567 ? -10.836 -12.223 37.424 1.00 46.16 567 GLY A O 1
ATOM 4387 N N . ILE A 1 568 ? -10.306 -10.043 37.565 1.00 46.00 568 ILE A N 1
ATOM 4388 C CA . ILE A 1 568 ? -9.823 -10.052 38.935 1.00 46.00 568 ILE A CA 1
ATOM 4389 C C . ILE A 1 568 ? -11.101 -10.010 39.779 1.00 46.00 568 ILE A C 1
ATOM 4391 O O . ILE A 1 568 ? -11.501 -8.978 40.311 1.00 46.00 568 ILE A O 1
ATOM 4395 N N . GLY A 1 569 ? -11.807 -11.144 39.825 1.00 44.78 569 GLY A N 1
ATOM 4396 C CA . GLY A 1 569 ? -12.686 -11.457 40.922 1.00 44.78 569 GLY A CA 1
ATOM 4397 C C . GLY A 1 569 ? -11.757 -11.465 42.110 1.00 44.78 569 GLY A C 1
ATOM 4398 O O . GLY A 1 569 ? -11.050 -12.445 42.340 1.00 44.78 569 GLY A O 1
ATOM 4399 N N . GLY A 1 570 ? -11.670 -10.317 42.781 1.00 44.38 570 GLY A N 1
ATOM 4400 C CA . GLY A 1 570 ? -11.066 -10.239 44.086 1.00 44.38 570 GLY A CA 1
ATOM 4401 C C . GLY A 1 570 ? -11.690 -11.370 44.877 1.00 44.38 570 GLY A C 1
ATOM 4402 O O . GLY A 1 570 ? -12.897 -11.362 45.125 1.00 44.38 570 GLY A O 1
ATOM 4403 N N . GLY A 1 571 ? -10.876 -12.367 45.216 1.00 43.22 571 GLY A N 1
ATOM 4404 C CA . GLY A 1 571 ? -11.132 -13.218 46.358 1.00 43.22 571 GLY A CA 1
ATOM 4405 C C . GLY A 1 571 ? -11.141 -12.294 47.564 1.00 43.22 571 GLY A C 1
ATOM 4406 O O . GLY A 1 571 ? -10.135 -12.156 48.252 1.00 43.22 571 GLY A O 1
ATOM 4407 N N . GLY A 1 572 ? -12.251 -11.575 47.732 1.00 44.66 572 GLY A N 1
ATOM 4408 C CA . GLY A 1 572 ? -12.629 -10.928 48.961 1.00 44.66 572 GLY A CA 1
ATOM 4409 C C . GLY A 1 572 ? -12.823 -12.062 49.934 1.00 44.66 572 GLY A C 1
ATOM 4410 O O . GLY A 1 572 ? -13.859 -12.723 49.940 1.00 44.66 572 GLY A O 1
ATOM 4411 N N . ASP A 1 573 ? -11.757 -12.330 50.670 1.00 46.84 573 ASP A N 1
ATOM 4412 C CA . ASP A 1 573 ? -11.786 -13.059 51.913 1.00 46.84 573 ASP A CA 1
ATOM 4413 C C . ASP A 1 573 ? -12.840 -12.367 52.783 1.00 46.84 573 ASP A C 1
ATOM 4415 O O . ASP A 1 573 ? -12.610 -11.295 53.347 1.00 46.84 573 ASP A O 1
ATOM 4419 N N . THR A 1 574 ? -14.056 -12.916 52.803 1.00 44.38 574 THR A N 1
ATOM 4420 C CA . THR A 1 574 ? -15.082 -12.551 53.775 1.00 44.38 574 THR A CA 1
ATOM 4421 C C . THR A 1 574 ? -14.652 -13.140 55.112 1.00 44.38 574 THR A C 1
ATOM 4423 O O . THR A 1 574 ? -15.240 -14.105 55.604 1.00 44.38 574 THR A O 1
ATOM 4426 N N . GLY A 1 575 ? -13.583 -12.573 55.673 1.00 44.94 575 GLY A N 1
ATOM 4427 C CA . GLY A 1 575 ? -13.290 -12.642 57.089 1.00 44.94 575 GLY A CA 1
ATOM 4428 C C . GLY A 1 575 ? -14.404 -11.891 57.796 1.00 44.94 575 GLY A C 1
ATOM 4429 O O . GLY A 1 575 ? -14.413 -10.663 57.835 1.00 44.94 575 GLY A O 1
ATOM 4430 N N . GLY A 1 576 ? -15.400 -12.648 58.247 1.00 52.47 576 GLY A N 1
ATOM 4431 C CA . GLY A 1 576 ? -16.418 -12.147 59.145 1.00 52.47 576 GLY A CA 1
ATOM 4432 C C . GLY A 1 576 ? -15.772 -11.760 60.465 1.00 52.47 576 GLY A C 1
ATOM 4433 O O . GLY A 1 576 ? -15.142 -12.598 61.100 1.00 52.47 576 GLY A O 1
ATOM 4434 N N . ASP A 1 577 ? -15.986 -10.515 60.863 1.00 45.88 577 ASP A N 1
ATOM 4435 C CA . ASP A 1 577 ? -16.061 -10.151 62.266 1.00 45.88 577 ASP A CA 1
ATOM 4436 C C . ASP A 1 577 ? -17.464 -9.587 62.491 1.00 45.88 577 ASP A C 1
ATOM 4438 O O . ASP A 1 577 ? -17.824 -8.500 62.031 1.00 45.88 577 ASP A O 1
ATOM 4442 N N . ASP A 1 578 ? -18.274 -10.414 63.152 1.00 51.75 578 ASP A N 1
ATOM 4443 C CA . ASP A 1 578 ? -19.383 -9.967 63.976 1.00 51.75 578 ASP A CA 1
ATOM 4444 C C . ASP A 1 578 ? -18.819 -8.979 65.000 1.00 51.75 578 ASP A C 1
ATOM 4446 O O . ASP A 1 578 ? -18.032 -9.377 65.856 1.00 51.75 578 ASP A O 1
ATOM 4450 N N . ASP A 1 579 ? -19.259 -7.721 64.979 1.00 47.62 579 ASP A N 1
ATOM 4451 C CA . ASP A 1 579 ? -19.444 -7.039 66.250 1.00 47.62 579 ASP A CA 1
ATOM 4452 C C . ASP A 1 579 ? -20.571 -6.006 66.238 1.00 47.62 579 ASP A C 1
ATOM 4454 O O . ASP A 1 579 ? -20.824 -5.244 65.305 1.00 47.62 579 ASP A O 1
ATOM 4458 N N . THR A 1 580 ? -21.284 -6.089 67.345 1.00 43.28 580 THR A N 1
ATOM 4459 C CA . THR A 1 580 ? -22.579 -5.537 67.705 1.00 43.28 580 THR A CA 1
ATOM 4460 C C . THR A 1 580 ? -22.651 -4.011 67.823 1.00 43.28 580 THR A C 1
ATOM 4462 O O . THR A 1 580 ? -21.768 -3.391 68.403 1.00 43.28 580 THR A O 1
ATOM 4465 N N . GLY A 1 581 ? -23.828 -3.465 67.493 1.00 40.47 581 GLY A N 1
ATOM 4466 C CA . GLY A 1 581 ? -24.579 -2.605 68.420 1.00 40.47 581 GLY A CA 1
ATOM 4467 C C . GLY A 1 581 ? -24.321 -1.095 68.369 1.00 40.47 581 GLY A C 1
ATOM 4468 O O . GLY A 1 581 ? -23.268 -0.611 68.768 1.00 40.47 581 GLY A O 1
ATOM 4469 N N . GLY A 1 582 ? -25.356 -0.332 68.012 1.00 37.34 582 GLY A N 1
ATOM 4470 C CA . GLY A 1 582 ? -25.375 1.120 68.184 1.00 37.34 582 GLY A CA 1
ATOM 4471 C C . GLY A 1 582 ? -26.685 1.738 67.712 1.00 37.34 582 GLY A C 1
ATOM 4472 O O . GLY A 1 582 ? -26.847 2.014 66.532 1.00 37.34 582 GLY A O 1
ATOM 4473 N N . ASP A 1 583 ? -27.601 1.881 68.660 1.00 41.38 583 ASP A N 1
ATOM 4474 C CA . ASP A 1 583 ? -28.948 2.444 68.571 1.00 41.38 583 ASP A CA 1
ATOM 4475 C C . ASP A 1 583 ? -28.948 3.989 68.463 1.00 41.38 583 ASP A C 1
ATOM 4477 O O . ASP A 1 583 ? -27.932 4.638 68.720 1.00 41.38 583 ASP A O 1
ATOM 4481 N N . ASP A 1 584 ? -30.142 4.530 68.194 1.00 37.03 584 ASP A N 1
ATOM 4482 C CA . ASP A 1 584 ? -30.654 5.876 68.516 1.00 37.03 584 ASP A CA 1
ATOM 4483 C C . ASP A 1 584 ? -30.578 7.081 67.526 1.00 37.03 584 ASP A C 1
ATOM 4485 O O . ASP A 1 584 ? -29.657 7.892 67.503 1.00 37.03 584 ASP A O 1
ATOM 4489 N N . THR A 1 585 ? -31.752 7.320 66.909 1.00 38.78 585 THR A N 1
ATOM 4490 C CA . THR A 1 585 ? -32.625 8.530 66.999 1.00 38.78 585 THR A CA 1
ATOM 4491 C C . THR A 1 585 ? -32.524 9.777 66.078 1.00 38.78 585 THR A C 1
ATOM 4493 O O . THR A 1 585 ? -31.556 10.521 66.122 1.00 38.78 585 THR A O 1
ATOM 4496 N N . ILE A 1 586 ? -33.665 10.034 65.381 1.00 38.66 586 ILE A N 1
ATOM 4497 C CA . ILE A 1 586 ? -34.543 11.254 65.273 1.00 38.66 586 ILE A CA 1
ATOM 4498 C C . ILE A 1 586 ? -33.858 12.589 64.830 1.00 38.66 586 ILE A C 1
ATOM 4500 O O . ILE A 1 586 ? -32.863 12.985 65.412 1.00 38.66 586 ILE A O 1
ATOM 4504 N N . VAL A 1 587 ? -34.288 13.382 63.825 1.00 36.41 587 VAL A N 1
ATOM 4505 C CA . VAL A 1 587 ? -35.485 14.263 63.667 1.00 36.41 587 VAL A CA 1
ATOM 4506 C C . VAL A 1 587 ? -35.405 14.942 62.278 1.00 36.41 587 VAL A C 1
ATOM 4508 O O . VAL A 1 587 ? -34.306 15.331 61.887 1.00 36.41 587 VAL A O 1
ATOM 4511 N N . GLY A 1 588 ? -36.536 15.221 61.605 1.00 34.19 588 GLY A N 1
ATOM 4512 C CA . GLY A 1 588 ? -36.621 16.369 60.677 1.00 34.19 588 GLY A CA 1
ATOM 4513 C C . GLY A 1 588 ? -37.645 16.281 59.542 1.00 34.19 588 GLY A C 1
ATOM 4514 O O . GLY A 1 588 ? -37.323 15.751 58.488 1.00 34.19 588 GLY A O 1
ATOM 4515 N N . ASP A 1 589 ? -38.829 16.853 59.764 1.00 37.19 589 ASP A N 1
ATOM 4516 C CA . ASP A 1 589 ? -40.002 16.924 58.876 1.00 37.19 589 ASP A CA 1
ATOM 4517 C C . ASP A 1 589 ? -39.901 17.904 57.677 1.00 37.19 589 ASP A C 1
ATOM 4519 O O . ASP A 1 589 ? -39.167 18.891 57.715 1.00 37.19 589 ASP A O 1
ATOM 4523 N N . ASP A 1 590 ? -40.776 17.636 56.694 1.00 39.91 590 ASP A N 1
ATOM 4524 C CA . ASP A 1 590 ? -41.661 18.543 55.929 1.00 39.91 590 ASP A CA 1
ATOM 4525 C C . ASP A 1 590 ? -41.125 19.691 55.042 1.00 39.91 590 ASP A C 1
ATOM 4527 O O . ASP A 1 590 ? -40.622 20.706 55.516 1.00 39.91 590 ASP A O 1
ATOM 4531 N N . ASN A 1 591 ? -41.442 19.619 53.735 1.00 36.59 591 ASN A N 1
ATOM 4532 C CA . ASN A 1 591 ? -42.581 20.301 53.064 1.00 36.59 591 ASN A CA 1
ATOM 4533 C C . ASN A 1 591 ? -42.287 20.721 51.606 1.00 36.59 591 ASN A C 1
ATOM 4535 O O . ASN A 1 591 ? -41.249 21.309 51.317 1.00 36.59 591 ASN A O 1
ATOM 4539 N N . GLY A 1 592 ? -43.299 20.588 50.732 1.00 32.34 592 GLY A N 1
ATOM 4540 C CA . GLY A 1 592 ? -43.580 21.621 49.718 1.00 32.34 592 GLY A CA 1
ATOM 4541 C C . GLY A 1 592 ? -43.649 21.206 48.244 1.00 32.34 592 GLY A C 1
ATOM 4542 O O . GLY A 1 592 ? -42.713 21.426 47.485 1.00 32.34 592 GLY A O 1
ATOM 4543 N N . THR A 1 593 ? -44.809 20.715 47.811 1.00 51.22 593 THR A N 1
ATOM 4544 C CA . THR A 1 593 ? -45.285 20.667 46.412 1.00 51.22 593 THR A CA 1
ATOM 4545 C C . THR A 1 593 ? -45.841 22.023 45.936 1.00 51.22 593 THR A C 1
ATOM 4547 O O . THR A 1 593 ? -46.524 22.646 46.745 1.00 51.22 593 THR A O 1
ATOM 4550 N N . THR A 1 594 ? -45.646 22.401 44.652 1.00 38.31 594 THR A N 1
ATOM 4551 C CA . THR A 1 594 ? -46.633 22.968 43.669 1.00 38.31 594 THR A CA 1
ATOM 4552 C C . THR A 1 594 ? -45.944 23.592 42.420 1.00 38.31 594 THR A C 1
ATOM 4554 O O . THR A 1 594 ? -45.320 24.637 42.565 1.00 38.31 594 THR A O 1
ATOM 4557 N N . ASP A 1 595 ? -46.046 22.938 41.243 1.00 37.84 595 ASP A N 1
ATOM 4558 C CA . ASP A 1 595 ? -46.550 23.377 39.899 1.00 37.84 595 ASP A CA 1
ATOM 4559 C C . ASP A 1 595 ? -46.441 24.851 39.380 1.00 37.84 595 ASP A C 1
ATOM 4561 O O . ASP A 1 595 ? -46.458 25.763 40.204 1.00 37.84 595 ASP A O 1
ATOM 4565 N N . PRO A 1 596 ? -46.579 25.178 38.050 1.00 54.41 596 PRO A N 1
ATOM 4566 C CA . PRO A 1 596 ? -46.519 24.394 36.787 1.00 54.41 596 PRO A CA 1
ATOM 4567 C C . PRO A 1 596 ? -45.870 25.192 35.575 1.00 54.41 596 PRO A C 1
ATOM 4569 O O . PRO A 1 596 ? -44.828 25.803 35.802 1.00 54.41 596 PRO A O 1
ATOM 4572 N N . PRO A 1 597 ? -46.339 25.190 34.285 1.00 59.84 597 PRO A N 1
ATOM 4573 C CA . PRO A 1 597 ? -45.482 24.987 33.099 1.00 59.84 597 PRO A CA 1
ATOM 4574 C C . PRO A 1 597 ? -45.332 26.220 32.169 1.00 59.84 597 PRO A C 1
ATOM 4576 O O . PRO A 1 597 ? -46.090 27.183 32.265 1.00 59.84 597 PRO A O 1
ATOM 4579 N N . LEU A 1 598 ? -44.424 26.170 31.184 1.00 39.06 598 LEU A N 1
ATOM 4580 C CA . LEU A 1 598 ? -44.411 27.130 30.069 1.00 39.06 598 LEU A CA 1
ATOM 4581 C C . LEU A 1 598 ? -44.203 26.453 28.707 1.00 39.06 598 LEU A C 1
ATOM 4583 O O . LEU A 1 598 ? -43.167 25.863 28.420 1.00 39.06 598 LEU A O 1
ATOM 4587 N N . THR A 1 599 ? -45.234 26.597 27.879 1.00 43.81 599 THR A N 1
ATOM 4588 C CA . THR A 1 599 ? -45.268 26.497 26.416 1.00 43.81 599 THR A CA 1
ATOM 4589 C C . THR A 1 599 ? -45.058 27.885 25.793 1.00 43.81 599 THR A C 1
ATOM 4591 O O . THR A 1 599 ? -45.564 28.863 26.343 1.00 43.81 599 THR A O 1
ATOM 4594 N N . GLY A 1 600 ? -44.432 27.967 24.617 1.00 34.88 600 GLY A N 1
ATOM 4595 C CA . GLY A 1 600 ? -44.386 29.164 23.754 1.00 34.88 600 GLY A CA 1
ATOM 4596 C C . GLY A 1 600 ? -43.191 29.073 22.793 1.00 34.88 600 GLY A C 1
ATOM 4597 O O . GLY A 1 600 ? -42.066 29.114 23.267 1.00 34.88 600 GLY A O 1
ATOM 4598 N N . ASP A 1 601 ? -43.315 28.668 21.529 1.00 33.38 601 ASP A N 1
ATOM 4599 C CA . ASP A 1 601 ? -43.985 29.265 20.355 1.00 33.38 601 ASP A CA 1
ATOM 4600 C C . ASP A 1 601 ? -43.090 30.243 19.554 1.00 33.38 601 ASP A C 1
ATOM 4602 O O . ASP A 1 601 ? -42.635 31.254 20.075 1.00 33.38 601 ASP A O 1
ATOM 4606 N N . ASN A 1 602 ? -42.887 29.869 18.282 1.00 36.16 602 ASN A N 1
ATOM 4607 C CA . ASN A 1 602 ? -42.626 30.626 17.046 1.00 36.16 602 ASN A CA 1
ATOM 4608 C C . ASN A 1 602 ? -41.568 31.745 16.950 1.00 36.16 602 ASN A C 1
ATOM 4610 O O . ASN A 1 602 ? -41.603 32.758 17.640 1.00 36.16 602 ASN A O 1
ATOM 4614 N N . GLY A 1 603 ? -40.755 31.647 15.889 1.00 32.44 603 GLY A N 1
ATOM 4615 C CA . GLY A 1 603 ? -39.977 32.761 15.345 1.00 32.44 603 GLY A CA 1
ATOM 4616 C C . GLY A 1 603 ? -39.324 32.436 14.003 1.00 32.44 603 GLY A C 1
ATOM 4617 O O . GLY A 1 603 ? -38.132 32.166 13.950 1.00 32.44 603 GLY A O 1
ATOM 4618 N N . ALA A 1 604 ? -40.118 32.451 12.929 1.00 35.50 604 ALA A N 1
ATOM 4619 C CA . ALA A 1 604 ? -39.635 32.522 11.552 1.00 35.50 604 ALA A CA 1
ATOM 4620 C C . ALA A 1 604 ? -39.076 33.927 11.239 1.00 35.50 604 ALA A C 1
ATOM 4622 O O . ALA A 1 604 ? -39.635 34.927 11.687 1.00 35.50 604 ALA A O 1
ATOM 4623 N N . GLY A 1 605 ? -38.015 33.978 10.436 1.00 32.84 605 GLY A N 1
ATOM 4624 C CA . GLY A 1 605 ? -37.413 35.177 9.839 1.00 32.84 605 GLY A CA 1
ATOM 4625 C C . GLY A 1 605 ? -36.116 34.743 9.154 1.00 32.84 605 GLY A C 1
ATOM 4626 O O . GLY A 1 605 ? -35.155 34.415 9.835 1.00 32.84 605 GLY A O 1
ATOM 4627 N N . ASP A 1 606 ? -36.127 34.400 7.869 1.00 34.31 606 ASP A N 1
ATOM 4628 C CA . ASP A 1 606 ? -36.084 35.334 6.734 1.00 34.31 606 ASP A CA 1
ATOM 4629 C C . ASP A 1 606 ? -34.852 36.250 6.827 1.00 34.31 606 ASP A C 1
ATOM 4631 O O . ASP A 1 606 ? -34.870 37.277 7.507 1.00 34.31 606 ASP A O 1
ATOM 4635 N N . LEU A 1 607 ? -33.759 35.831 6.180 1.00 34.94 607 LEU A N 1
ATOM 4636 C CA . LEU A 1 607 ? -32.644 36.705 5.836 1.00 34.94 607 LEU A CA 1
ATOM 4637 C C . LEU A 1 607 ? -32.319 36.534 4.357 1.00 34.94 607 LEU A C 1
ATOM 4639 O O . LEU A 1 607 ? -31.770 35.529 3.904 1.00 34.94 607 LEU A O 1
ATOM 4643 N N . ASP A 1 608 ? -32.761 37.575 3.672 1.00 36.03 608 ASP A N 1
ATOM 4644 C CA . ASP A 1 608 ? -32.462 38.017 2.331 1.00 36.03 608 ASP A CA 1
ATOM 4645 C C . ASP A 1 608 ? -30.974 38.362 2.155 1.00 36.03 608 ASP A C 1
ATOM 4647 O O . ASP A 1 608 ? -30.181 38.408 3.102 1.00 36.03 608 ASP A O 1
ATOM 4651 N N . ASP A 1 609 ? -30.663 38.593 0.889 1.00 34.69 609 ASP A N 1
ATOM 4652 C CA . ASP A 1 609 ? -29.400 38.912 0.255 1.00 34.69 609 ASP A CA 1
ATOM 4653 C C . ASP A 1 609 ? -28.511 39.977 0.933 1.00 34.69 609 ASP A C 1
ATOM 4655 O O . ASP A 1 609 ? -28.908 40.774 1.782 1.00 34.69 609 ASP A O 1
ATOM 4659 N N . GLY A 1 610 ? -27.236 39.989 0.532 1.00 32.12 610 GLY A N 1
ATOM 4660 C CA . GLY A 1 610 ? -26.302 41.001 1.012 1.00 32.12 610 GLY A CA 1
ATOM 4661 C C . GLY A 1 610 ? -24.879 40.844 0.508 1.00 32.12 610 GLY A C 1
ATOM 4662 O O . GLY A 1 610 ? -23.952 40.614 1.276 1.00 32.12 610 GLY A O 1
ATOM 4663 N N . THR A 1 611 ? -24.702 40.989 -0.800 1.00 34.75 611 THR A N 1
ATOM 4664 C CA . THR A 1 611 ? -23.416 41.212 -1.473 1.00 34.75 611 THR A CA 1
ATOM 4665 C C . THR A 1 611 ? -22.651 42.420 -0.909 1.00 34.75 611 THR A C 1
ATOM 4667 O O . THR A 1 611 ? -23.241 43.486 -0.738 1.00 34.75 611 THR A O 1
ATOM 4670 N N . GLY A 1 612 ? -21.325 42.316 -0.758 1.00 31.44 612 GLY A N 1
ATOM 4671 C CA . GLY A 1 612 ? -20.437 43.483 -0.611 1.00 31.44 612 GLY A CA 1
ATOM 4672 C C . GLY A 1 612 ? -19.056 43.136 -0.041 1.00 31.44 612 GLY A C 1
ATOM 4673 O O . GLY A 1 612 ? -18.892 43.001 1.161 1.00 31.44 612 GLY A O 1
ATOM 4674 N N . THR A 1 613 ? -18.075 42.797 -0.881 1.00 31.67 613 THR A N 1
ATOM 4675 C CA . THR A 1 613 ? -16.964 43.673 -1.325 1.00 31.67 613 THR A CA 1
ATOM 4676 C C . THR A 1 613 ? -16.118 44.349 -0.233 1.00 31.67 613 THR A C 1
ATOM 4678 O O . THR A 1 613 ? -16.529 45.326 0.380 1.00 31.67 613 THR A O 1
ATOM 4681 N N . THR A 1 614 ? -14.865 43.879 -0.161 1.00 37.38 614 THR A N 1
ATOM 4682 C CA . THR A 1 614 ? -13.595 44.623 -0.015 1.00 37.38 614 THR A CA 1
ATOM 4683 C C . THR A 1 614 ? -13.473 45.679 1.089 1.00 37.38 614 THR A C 1
ATOM 4685 O O . THR A 1 614 ? -13.912 46.817 0.936 1.00 37.38 614 THR A O 1
ATOM 4688 N N . GLY A 1 615 ? -12.686 45.348 2.114 1.00 30.70 615 GLY A N 1
ATOM 4689 C CA . GLY A 1 615 ? -12.149 46.298 3.086 1.00 30.70 615 GLY A CA 1
ATOM 4690 C C . GLY A 1 615 ? -10.747 45.893 3.526 1.00 30.70 615 GLY A C 1
ATOM 4691 O O . GLY A 1 615 ? -10.584 45.075 4.420 1.00 30.70 615 GLY A O 1
ATOM 4692 N N . SER A 1 616 ? -9.740 46.465 2.869 1.00 34.56 616 SER A N 1
ATOM 4693 C CA . SER A 1 616 ? -8.340 46.450 3.293 1.00 34.56 616 SER A CA 1
ATOM 4694 C C . SER A 1 616 ? -8.191 47.258 4.586 1.00 34.56 616 SER A C 1
ATOM 4696 O O . SER A 1 616 ? -8.521 48.445 4.586 1.00 34.56 616 SER A O 1
ATOM 4698 N N . THR A 1 617 ? -7.591 46.677 5.623 1.00 33.44 617 THR A N 1
ATOM 4699 C CA . THR A 1 617 ? -6.985 47.438 6.722 1.00 33.44 617 THR A CA 1
ATOM 4700 C C . THR A 1 617 ? -5.645 46.828 7.106 1.00 33.44 617 THR A C 1
ATOM 4702 O O . THR A 1 617 ? -5.562 45.737 7.660 1.00 33.44 617 THR A O 1
ATOM 4705 N N . THR A 1 618 ? -4.595 47.575 6.794 1.00 34.81 618 THR A N 1
ATOM 4706 C CA . THR A 1 618 ? -3.300 47.551 7.468 1.00 34.81 618 THR A CA 1
ATOM 4707 C C . THR A 1 618 ? -3.466 47.879 8.951 1.00 34.81 618 THR A C 1
ATOM 4709 O O . THR A 1 618 ? -4.068 48.907 9.258 1.00 34.81 618 THR A O 1
ATOM 4712 N N . ASP A 1 619 ? -2.838 47.108 9.838 1.00 30.08 619 ASP A N 1
ATOM 4713 C CA . ASP A 1 619 ? -2.263 47.664 11.067 1.00 30.08 619 ASP A CA 1
ATOM 4714 C C . ASP A 1 619 ? -1.016 46.851 11.483 1.00 30.08 619 ASP A C 1
ATOM 4716 O O . ASP A 1 619 ? -1.060 45.617 11.455 1.00 30.08 619 ASP A O 1
ATOM 4720 N N . PRO A 1 620 ? 0.119 47.502 11.806 1.00 46.53 620 PRO A N 1
ATOM 4721 C CA . PRO A 1 620 ? 1.347 46.857 12.237 1.00 46.53 620 PRO A CA 1
ATOM 4722 C C . PRO A 1 620 ? 1.463 46.862 13.766 1.00 46.53 620 PRO A C 1
ATOM 4724 O O . PRO A 1 620 ? 0.971 47.769 14.428 1.00 46.53 620 PRO A O 1
ATOM 4727 N N . ASN A 1 621 ? 2.196 45.884 14.301 1.00 31.72 621 ASN A N 1
ATOM 4728 C CA . ASN A 1 621 ? 2.991 45.905 15.540 1.00 31.72 621 ASN A CA 1
ATOM 4729 C C . ASN A 1 621 ? 2.858 44.564 16.250 1.00 31.72 621 ASN A C 1
ATOM 4731 O O . ASN A 1 621 ? 1.780 44.246 16.725 1.00 31.72 621 ASN A O 1
ATOM 4735 N N . LEU A 1 622 ? 3.977 43.863 16.437 1.00 30.97 622 LEU A N 1
ATOM 4736 C CA . LEU A 1 622 ? 4.300 43.222 17.711 1.00 30.97 622 LEU A CA 1
ATOM 4737 C C . LEU A 1 622 ? 5.822 43.030 17.781 1.00 30.97 622 LEU A C 1
ATOM 4739 O O . LEU A 1 622 ? 6.408 42.139 17.173 1.00 30.97 622 LEU A O 1
ATOM 4743 N N . ASN A 1 623 ? 6.458 43.938 18.519 1.00 30.78 623 ASN A N 1
ATOM 4744 C CA . ASN A 1 623 ? 7.807 43.773 19.035 1.00 30.78 623 ASN A CA 1
ATOM 4745 C C . ASN A 1 623 ? 7.780 42.790 20.213 1.00 30.78 623 ASN A C 1
ATOM 4747 O O . ASN A 1 623 ? 7.051 43.014 21.174 1.00 30.78 623 ASN A O 1
ATOM 4751 N N . GLY A 1 624 ? 8.686 41.814 20.174 1.00 28.66 624 GLY A N 1
ATOM 4752 C CA . GLY A 1 624 ? 9.581 41.509 21.290 1.00 28.66 624 GLY A CA 1
ATOM 4753 C C . GLY A 1 624 ? 9.041 40.679 22.457 1.00 28.66 624 GLY A C 1
ATOM 4754 O O . GLY A 1 624 ? 8.436 41.210 23.380 1.00 28.66 624 GLY A O 1
ATOM 4755 N N . ALA A 1 625 ? 9.482 39.422 22.523 1.00 29.56 625 ALA A N 1
ATOM 4756 C CA . ALA A 1 625 ? 9.845 38.781 23.786 1.00 29.56 625 ALA A CA 1
ATOM 4757 C C . ALA A 1 625 ? 10.907 37.696 23.538 1.00 29.56 625 ALA A C 1
ATOM 4759 O O . ALA A 1 625 ? 10.612 36.611 23.048 1.00 29.56 625 ALA A O 1
ATOM 4760 N N . SER A 1 626 ? 12.164 38.002 23.877 1.00 30.61 626 SER A N 1
ATOM 4761 C CA . SER A 1 626 ? 13.221 37.001 24.029 1.00 30.61 626 SER A CA 1
ATOM 4762 C C . 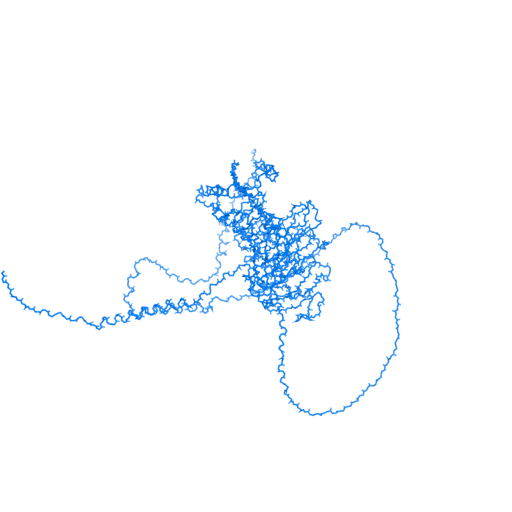SER A 1 626 ? 13.030 36.267 25.357 1.00 30.61 626 SER A C 1
ATOM 4764 O O . SER A 1 626 ? 13.019 36.914 26.407 1.00 30.61 626 SER A O 1
ATOM 4766 N N . ALA A 1 627 ? 12.950 34.938 25.327 1.00 30.95 627 ALA A N 1
ATOM 4767 C CA . ALA A 1 627 ? 13.019 34.103 26.519 1.00 30.95 627 ALA A CA 1
ATOM 4768 C C . ALA A 1 627 ? 14.331 33.309 26.540 1.00 30.95 627 ALA A C 1
ATOM 4770 O O . ALA A 1 627 ? 14.804 32.795 25.530 1.00 30.95 627 ALA A O 1
ATOM 4771 N N . ASN A 1 628 ? 14.927 33.299 27.728 1.00 29.27 628 ASN A N 1
ATOM 4772 C CA . ASN A 1 628 ? 16.261 32.828 28.056 1.00 29.27 628 ASN A CA 1
ATOM 4773 C C . ASN A 1 628 ? 16.463 31.326 27.837 1.00 29.27 628 ASN A C 1
ATOM 4775 O O . ASN A 1 628 ? 15.588 30.513 28.120 1.00 29.27 628 ASN A O 1
ATOM 4779 N N . GLY A 1 629 ? 17.687 30.980 27.435 1.00 27.86 629 GLY A N 1
ATOM 4780 C CA . GLY A 1 629 ? 18.158 29.608 27.337 1.00 27.86 629 GLY A CA 1
ATOM 4781 C C . GLY A 1 629 ? 18.337 28.934 28.698 1.00 27.86 629 GLY A C 1
ATOM 4782 O O . GLY A 1 629 ? 18.938 29.485 29.621 1.00 27.86 629 GLY A O 1
ATOM 4783 N N . SER A 1 630 ? 17.873 27.691 28.772 1.00 27.81 630 SER A N 1
ATOM 4784 C CA . SER A 1 630 ? 18.215 26.723 29.808 1.00 27.81 630 SER A CA 1
ATOM 4785 C C . SER A 1 630 ? 18.985 25.569 29.170 1.00 27.81 630 SER A C 1
ATOM 4787 O O . SER A 1 630 ? 18.467 24.843 28.325 1.00 27.81 630 SER A O 1
ATOM 4789 N N . SER A 1 631 ? 20.244 25.414 29.572 1.00 26.53 631 SER A N 1
ATOM 4790 C CA . SER A 1 631 ? 21.117 24.299 29.213 1.00 26.53 631 SER A CA 1
ATOM 4791 C C . SER A 1 631 ? 20.639 23.003 29.874 1.00 26.53 631 SER A C 1
ATOM 4793 O O . SER A 1 631 ? 20.705 22.886 31.100 1.00 26.53 631 SER A O 1
ATOM 4795 N N . LEU A 1 632 ? 20.206 22.027 29.074 1.00 24.83 632 LEU A N 1
ATOM 4796 C CA . LEU A 1 632 ? 19.895 20.674 29.534 1.00 24.83 632 LEU A CA 1
ATOM 4797 C C . LEU A 1 632 ? 21.143 19.781 29.394 1.00 24.83 632 LEU A C 1
ATOM 4799 O O . LEU A 1 632 ? 21.674 19.605 28.299 1.00 24.83 632 LEU A O 1
ATOM 4803 N N . ASN A 1 633 ? 21.625 19.239 30.514 1.00 26.83 633 ASN A N 1
ATOM 4804 C CA . ASN A 1 633 ? 22.660 18.202 30.556 1.00 26.83 633 ASN A CA 1
ATOM 4805 C C . ASN A 1 633 ? 22.008 16.829 30.326 1.00 26.83 633 ASN A C 1
ATOM 4807 O O . ASN A 1 633 ? 21.159 16.429 31.119 1.00 26.83 633 ASN A O 1
ATOM 4811 N N . LEU A 1 634 ? 22.446 16.088 29.306 1.00 27.14 634 LEU A N 1
ATOM 4812 C CA . LEU A 1 634 ? 22.103 14.673 29.109 1.00 27.14 634 LEU A CA 1
ATOM 4813 C C . LEU A 1 634 ? 23.282 13.778 29.545 1.00 27.14 634 LEU A C 1
ATOM 4815 O O . LEU A 1 634 ? 24.417 14.051 29.138 1.00 27.14 634 LEU A O 1
ATOM 4819 N N . PRO A 1 635 ? 23.068 12.713 30.343 1.00 34.28 635 PRO A N 1
ATOM 4820 C CA . PRO A 1 635 ? 24.096 11.720 30.623 1.00 34.28 635 PRO A CA 1
ATOM 4821 C C . PRO A 1 635 ? 24.115 10.639 29.530 1.00 34.28 635 PRO A C 1
ATOM 4823 O O . PRO A 1 635 ? 23.092 10.046 29.208 1.00 34.28 635 PRO A O 1
ATOM 4826 N N . TYR A 1 636 ? 25.303 10.364 28.987 1.00 27.17 636 TYR A N 1
ATOM 4827 C CA . TYR A 1 636 ? 25.574 9.250 28.073 1.00 27.17 636 TYR A CA 1
ATOM 4828 C C . TYR A 1 636 ? 26.342 8.154 28.836 1.00 27.17 636 TYR A C 1
ATOM 4830 O O . TYR A 1 636 ? 27.517 8.328 29.163 1.00 27.17 636 TYR A O 1
ATOM 4838 N N . THR A 1 637 ? 25.681 7.031 29.113 1.00 32.19 637 THR A N 1
ATOM 4839 C CA . THR A 1 637 ? 26.232 5.742 29.591 1.00 32.19 637 THR A CA 1
ATOM 4840 C C . THR A 1 637 ? 25.269 4.659 29.088 1.00 32.19 637 THR A C 1
ATOM 4842 O O . THR A 1 637 ? 24.075 4.846 29.259 1.00 32.19 637 THR A O 1
ATOM 4845 N N . GLY A 1 638 ? 25.612 3.528 28.476 1.00 33.06 638 GLY A N 1
ATOM 4846 C CA . GLY A 1 638 ? 26.859 2.889 28.075 1.00 33.06 638 GLY A CA 1
ATOM 4847 C C . GLY A 1 638 ? 26.497 1.596 27.309 1.00 33.06 638 GLY A C 1
ATOM 4848 O O . GLY A 1 638 ? 25.414 1.055 27.490 1.00 33.06 638 GLY A O 1
ATOM 4849 N N . ILE A 1 639 ? 27.392 1.104 26.444 1.00 37.50 639 ILE A N 1
ATOM 4850 C CA . ILE A 1 639 ? 27.247 -0.167 25.687 1.00 37.50 639 ILE A CA 1
ATOM 4851 C C . ILE A 1 639 ? 28.052 -1.315 26.351 1.00 37.50 639 ILE A C 1
ATOM 4853 O O . ILE A 1 639 ? 28.131 -2.429 25.846 1.00 37.50 639 ILE A O 1
ATOM 4857 N N . LEU A 1 640 ? 28.653 -1.079 27.522 1.00 38.34 640 LEU A N 1
ATOM 4858 C CA . LEU A 1 640 ? 29.564 -2.039 28.165 1.00 38.34 640 LEU A CA 1
ATOM 4859 C C . LEU A 1 640 ? 28.907 -3.027 29.144 1.00 38.34 640 LEU A C 1
ATOM 4861 O O . LEU A 1 640 ? 29.601 -3.918 29.621 1.00 38.34 640 LEU A O 1
ATOM 4865 N N . ASP A 1 641 ? 27.596 -2.944 29.380 1.00 37.69 641 ASP A N 1
ATOM 4866 C CA . ASP A 1 641 ? 26.903 -3.792 30.367 1.00 37.69 641 ASP A CA 1
ATOM 4867 C C . ASP A 1 641 ? 26.169 -5.000 29.753 1.00 37.69 641 ASP A C 1
ATOM 4869 O O . ASP A 1 641 ? 25.355 -5.643 30.412 1.00 37.69 641 ASP A O 1
ATOM 4873 N N . SER A 1 642 ? 26.461 -5.360 28.497 1.00 46.06 642 SER A N 1
ATOM 4874 C CA . SER A 1 642 ? 25.893 -6.572 27.894 1.00 46.06 642 SER A CA 1
ATOM 4875 C C . SER A 1 642 ? 26.538 -7.842 28.486 1.00 46.06 642 SER A C 1
ATOM 4877 O O . SER A 1 642 ? 27.753 -8.034 28.336 1.00 46.06 642 SER A O 1
ATOM 4879 N N . PRO A 1 643 ? 25.753 -8.770 29.079 1.00 43.34 643 PRO A N 1
ATOM 4880 C CA . PRO A 1 643 ? 26.248 -10.049 29.608 1.00 43.34 643 PRO A CA 1
ATOM 4881 C C . PRO A 1 643 ? 26.991 -10.899 28.562 1.00 43.34 643 PRO A C 1
ATOM 4883 O O . PRO A 1 643 ? 27.872 -11.696 28.897 1.00 43.34 643 PRO A O 1
ATOM 4886 N N . VAL A 1 644 ? 26.669 -10.697 27.281 1.00 45.06 644 VAL A N 1
ATOM 4887 C CA . VAL A 1 644 ? 27.279 -11.396 26.142 1.00 45.06 644 VAL A CA 1
ATOM 4888 C C . VAL A 1 644 ? 28.718 -10.926 25.913 1.00 45.06 644 VAL A C 1
ATOM 4890 O O . VAL A 1 644 ? 29.618 -11.743 25.726 1.00 45.06 644 VAL A O 1
ATOM 4893 N N . VAL A 1 645 ? 28.970 -9.617 26.012 1.00 46.31 645 VAL A N 1
ATOM 4894 C CA . VAL A 1 645 ? 30.307 -9.031 25.804 1.00 46.31 645 VAL A CA 1
ATOM 4895 C C . VAL A 1 645 ? 31.265 -9.440 26.929 1.00 46.31 645 VAL A C 1
ATOM 4897 O O . VAL A 1 645 ? 32.423 -9.771 26.672 1.00 46.31 645 VAL A O 1
ATOM 4900 N N . ILE A 1 646 ? 30.769 -9.509 28.169 1.00 47.72 646 ILE A N 1
ATOM 4901 C CA . ILE A 1 646 ? 31.543 -9.967 29.334 1.00 47.72 646 ILE A CA 1
ATOM 4902 C C . ILE A 1 646 ? 31.921 -11.453 29.198 1.00 47.72 646 ILE A C 1
ATOM 4904 O O . ILE A 1 646 ? 33.053 -11.837 29.506 1.00 47.72 646 ILE A O 1
ATOM 4908 N N . SER A 1 647 ? 31.013 -12.280 28.672 1.00 50.56 647 SER A N 1
ATOM 4909 C CA . SER A 1 647 ? 31.235 -13.723 28.499 1.00 50.56 647 SER A CA 1
ATOM 4910 C C . SER A 1 647 ? 32.295 -14.035 27.435 1.00 50.56 647 SER A C 1
ATOM 4912 O O . SER A 1 647 ? 33.162 -14.885 27.653 1.00 50.56 647 SER A O 1
ATOM 4914 N N . ILE A 1 648 ? 32.299 -13.294 26.321 1.00 52.03 648 ILE A N 1
ATOM 4915 C CA . ILE A 1 648 ? 33.289 -13.455 25.241 1.00 52.03 648 ILE A CA 1
ATOM 4916 C C . ILE A 1 648 ? 34.698 -13.078 25.723 1.00 52.03 648 ILE A C 1
ATOM 4918 O O . ILE A 1 648 ? 35.664 -13.801 25.471 1.00 52.03 648 ILE A O 1
ATOM 4922 N N . ILE A 1 649 ? 34.822 -11.982 26.478 1.00 55.06 649 ILE A N 1
ATOM 4923 C CA . ILE A 1 649 ? 36.111 -11.542 27.033 1.00 55.06 649 ILE A CA 1
ATOM 4924 C C . ILE A 1 649 ? 36.646 -12.562 28.053 1.00 55.06 649 ILE A C 1
ATOM 4926 O O . ILE A 1 649 ? 37.837 -12.885 28.031 1.00 55.06 649 ILE A O 1
ATOM 4930 N N . GLY A 1 650 ? 35.781 -13.122 28.906 1.00 60.25 650 GLY A N 1
ATOM 4931 C CA . GLY A 1 650 ? 36.169 -14.154 29.875 1.00 60.25 650 GLY A CA 1
ATOM 4932 C C . GLY A 1 650 ? 36.682 -15.442 29.218 1.00 60.25 650 GLY A C 1
ATOM 4933 O O . GLY A 1 650 ? 37.668 -16.026 29.673 1.00 60.25 650 GLY A O 1
ATOM 4934 N N . MET A 1 651 ? 36.064 -15.853 28.110 1.00 55.09 651 MET A N 1
ATOM 4935 C CA . MET A 1 651 ? 36.442 -17.062 27.378 1.00 55.09 651 MET A CA 1
ATOM 4936 C C . MET A 1 651 ? 37.800 -16.914 26.670 1.00 55.09 651 MET A C 1
ATOM 4938 O O . MET A 1 651 ? 38.642 -17.811 26.755 1.00 55.09 651 MET A O 1
ATOM 4942 N N . ILE A 1 652 ? 38.067 -15.753 26.059 1.00 52.50 652 ILE A N 1
ATOM 4943 C CA . ILE A 1 652 ? 39.362 -15.450 25.421 1.00 52.50 652 ILE A CA 1
ATOM 4944 C C . ILE A 1 652 ? 40.502 -15.469 26.454 1.00 52.50 652 ILE A C 1
ATOM 4946 O O . ILE A 1 652 ? 41.575 -16.016 26.191 1.00 52.50 652 ILE A O 1
ATOM 4950 N N . LEU A 1 653 ? 40.266 -14.934 27.656 1.00 54.16 653 LEU A N 1
ATOM 4951 C CA . LEU A 1 653 ? 41.266 -14.912 28.728 1.00 54.16 653 LEU A CA 1
ATOM 4952 C C . LEU A 1 653 ? 41.567 -16.308 29.298 1.00 54.16 653 LEU A C 1
ATOM 4954 O O . LEU A 1 653 ? 42.721 -16.590 29.623 1.00 54.16 653 LEU A O 1
ATOM 4958 N N . MET A 1 654 ? 40.577 -17.204 29.368 1.00 55.12 654 MET A N 1
ATOM 4959 C CA . MET A 1 654 ? 40.801 -18.592 29.797 1.00 55.12 654 MET A CA 1
ATOM 4960 C C . MET A 1 654 ? 41.614 -19.399 28.780 1.00 55.12 654 MET A C 1
ATOM 4962 O O . MET A 1 654 ? 42.513 -20.147 29.172 1.00 55.12 654 MET A O 1
ATOM 4966 N N . ILE A 1 655 ? 41.356 -19.212 27.482 1.00 51.75 655 ILE A N 1
ATOM 4967 C CA . ILE A 1 655 ? 42.111 -19.883 26.413 1.00 51.75 655 ILE A CA 1
ATOM 4968 C C . ILE A 1 655 ? 43.576 -19.429 26.436 1.00 51.75 655 ILE A C 1
ATOM 4970 O O . ILE A 1 655 ? 44.487 -20.257 26.413 1.00 51.75 655 ILE A O 1
ATOM 4974 N N . LEU A 1 656 ? 43.814 -18.122 26.571 1.00 46.88 656 LEU A N 1
ATOM 4975 C CA . LEU A 1 656 ? 45.169 -17.574 26.654 1.00 46.88 656 LEU A CA 1
ATOM 4976 C C . LEU A 1 656 ? 45.897 -18.012 27.937 1.00 46.88 656 LEU A C 1
ATOM 4978 O O . LEU A 1 656 ? 47.084 -18.329 27.887 1.00 46.88 656 LEU A O 1
ATOM 4982 N N . GLY A 1 657 ? 45.194 -18.108 29.071 1.00 52.06 657 GLY A N 1
ATOM 4983 C CA . GLY A 1 657 ? 45.763 -18.600 30.331 1.00 52.06 657 GLY A CA 1
ATOM 4984 C C . GLY A 1 657 ? 46.179 -20.077 30.291 1.00 52.06 657 GLY A C 1
ATOM 4985 O O . GLY A 1 657 ? 47.218 -20.437 30.847 1.00 52.06 657 GLY A O 1
ATOM 4986 N N . GLY A 1 658 ? 45.416 -20.929 29.596 1.00 50.25 658 GLY A N 1
ATOM 4987 C CA . GLY A 1 658 ? 45.718 -22.361 29.458 1.00 50.25 658 GLY A CA 1
ATOM 4988 C C . GLY A 1 658 ? 46.939 -22.659 28.579 1.00 50.25 658 GLY A C 1
ATOM 4989 O O . GLY A 1 658 ? 47.727 -23.558 28.889 1.00 50.25 658 GLY A O 1
ATOM 4990 N N . VAL A 1 659 ? 47.142 -21.869 27.520 1.00 46.75 659 VAL A N 1
ATOM 4991 C CA . VAL A 1 659 ? 48.290 -22.008 26.604 1.00 46.75 659 VAL A CA 1
ATOM 4992 C C . VAL A 1 659 ? 49.603 -21.604 27.287 1.00 46.75 659 VAL A C 1
ATOM 4994 O O . VAL A 1 659 ? 50.622 -22.275 27.123 1.00 46.75 659 VAL A O 1
ATOM 4997 N N . VAL A 1 660 ? 49.574 -20.571 28.134 1.00 45.91 660 VAL A N 1
ATOM 4998 C CA . VAL A 1 660 ? 50.765 -20.077 28.852 1.00 45.91 660 VAL A CA 1
ATOM 4999 C C . VAL A 1 660 ? 51.269 -21.066 29.914 1.00 45.91 660 VAL A C 1
ATOM 5001 O O . VAL A 1 660 ? 52.458 -21.075 30.224 1.00 45.91 660 VAL A O 1
ATOM 5004 N N . HIS A 1 661 ? 50.405 -21.927 30.460 1.00 42.31 661 HIS A N 1
ATOM 5005 C CA . HIS A 1 661 ? 50.792 -22.857 31.530 1.00 42.31 661 HIS A CA 1
ATOM 5006 C C . HIS A 1 661 ? 51.333 -24.209 31.046 1.00 42.31 661 HIS A C 1
ATOM 5008 O O . HIS A 1 661 ? 51.986 -24.910 31.816 1.00 42.31 661 HIS A O 1
ATOM 5014 N N . THR A 1 662 ? 51.070 -24.594 29.795 1.00 45.12 662 THR A N 1
ATOM 5015 C CA . THR A 1 662 ? 51.372 -25.950 29.306 1.00 45.12 662 THR A CA 1
ATOM 5016 C C . THR A 1 662 ? 52.578 -26.017 28.370 1.00 45.12 662 THR A C 1
ATOM 5018 O O . THR A 1 662 ? 53.258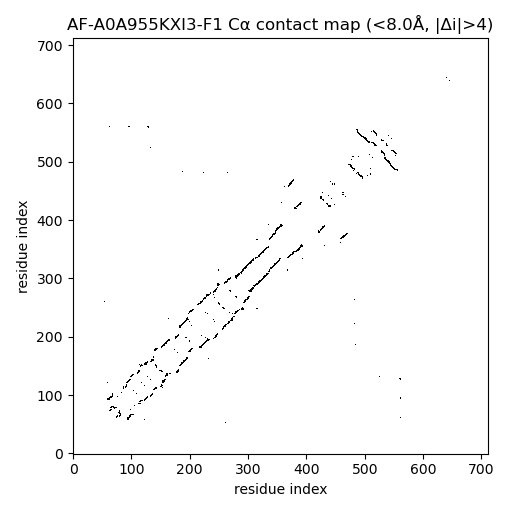 -27.042 28.360 1.00 45.12 662 THR A O 1
ATOM 5021 N N . HIS A 1 663 ? 52.914 -24.935 27.654 1.00 44.88 663 HIS A N 1
ATOM 5022 C CA . HIS A 1 663 ? 54.023 -24.929 26.690 1.00 44.88 663 HIS A CA 1
ATOM 5023 C C . HIS A 1 663 ? 54.769 -23.578 26.633 1.00 44.88 663 HIS A C 1
ATOM 5025 O O . HIS A 1 663 ? 54.594 -22.815 25.683 1.00 44.88 663 HIS A O 1
ATOM 5031 N N . PRO A 1 664 ? 55.650 -23.268 27.606 1.00 41.88 664 PRO A N 1
ATOM 5032 C CA . PRO A 1 664 ? 56.400 -22.004 27.626 1.00 41.88 664 PRO A CA 1
ATOM 5033 C C . PRO A 1 664 ? 57.441 -21.863 26.493 1.00 41.88 664 PRO A C 1
ATOM 5035 O O . PRO A 1 664 ? 57.954 -20.773 26.261 1.00 41.88 664 PRO A O 1
ATOM 5038 N N . GLU A 1 665 ? 57.733 -22.941 25.761 1.00 43.03 665 GLU A N 1
ATOM 5039 C CA . GLU A 1 665 ? 58.816 -23.027 24.766 1.00 43.03 665 GLU A CA 1
ATOM 5040 C C . GLU A 1 665 ? 58.363 -22.661 23.331 1.00 43.03 665 GLU A C 1
ATOM 5042 O O . GLU A 1 665 ? 59.187 -22.578 22.430 1.00 43.03 665 GLU A O 1
ATOM 5047 N N . MET A 1 666 ? 57.065 -22.425 23.084 1.00 40.53 666 MET A N 1
ATOM 5048 C CA . MET A 1 666 ? 56.524 -22.164 21.731 1.00 40.53 666 MET A CA 1
ATOM 5049 C C . MET A 1 666 ? 56.422 -20.676 21.342 1.00 40.53 666 MET A C 1
ATOM 5051 O O . MET A 1 666 ? 55.942 -20.356 20.258 1.00 40.53 666 MET A O 1
ATOM 5055 N N . ILE A 1 667 ? 56.879 -19.749 22.191 1.00 41.97 667 ILE A N 1
ATOM 5056 C CA . ILE A 1 667 ? 56.716 -18.299 21.961 1.00 41.97 667 ILE A CA 1
ATOM 5057 C C . ILE A 1 667 ? 57.934 -17.652 21.264 1.00 41.97 667 ILE A C 1
ATOM 5059 O O . ILE A 1 667 ? 57.828 -16.525 20.784 1.00 41.97 667 ILE A O 1
ATOM 5063 N N . SER A 1 668 ? 59.072 -18.344 21.107 1.00 36.78 668 SER A N 1
ATOM 5064 C CA . SER A 1 668 ? 60.260 -17.739 20.472 1.00 36.78 668 SER A CA 1
ATOM 5065 C C . SER A 1 668 ? 60.207 -17.649 18.943 1.00 36.78 668 SER A C 1
ATOM 5067 O O . SER A 1 668 ? 60.899 -16.806 18.377 1.00 36.78 668 SER A O 1
ATOM 5069 N N . ASP A 1 669 ? 59.375 -18.450 18.271 1.00 36.81 669 ASP A N 1
ATOM 5070 C CA . ASP A 1 669 ? 59.489 -18.643 16.813 1.00 36.81 669 ASP A CA 1
ATOM 5071 C C . ASP A 1 669 ? 58.372 -17.970 15.994 1.00 36.81 669 ASP A C 1
ATOM 5073 O O . ASP A 1 669 ? 58.396 -18.010 14.765 1.00 36.81 669 ASP A O 1
ATOM 5077 N N . MET A 1 670 ? 57.412 -17.295 16.640 1.00 32.88 670 MET A N 1
ATOM 5078 C CA . MET A 1 670 ? 56.266 -16.677 15.948 1.00 32.88 670 MET A CA 1
ATOM 5079 C C . MET A 1 670 ? 56.397 -15.171 15.661 1.00 32.88 670 MET A C 1
ATOM 5081 O O . MET A 1 670 ? 55.507 -14.602 15.036 1.00 32.88 670 MET A O 1
ATOM 5085 N N . PHE A 1 671 ? 57.494 -14.512 16.057 1.00 35.28 671 PHE A N 1
ATOM 5086 C CA . PHE A 1 671 ? 57.683 -13.071 15.824 1.00 35.28 671 PHE A CA 1
ATOM 5087 C C . PHE A 1 671 ? 59.111 -12.711 15.395 1.00 35.28 671 PHE A C 1
ATOM 5089 O O . PHE A 1 671 ? 59.880 -12.112 16.144 1.00 35.28 671 PHE A O 1
ATOM 5096 N N . ILE A 1 672 ? 59.448 -13.001 14.137 1.00 36.81 672 ILE A N 1
ATOM 5097 C CA . ILE A 1 672 ? 60.513 -12.291 13.416 1.00 36.81 672 ILE A CA 1
ATOM 5098 C C . ILE A 1 672 ? 59.909 -11.746 12.116 1.00 36.81 672 ILE A C 1
ATOM 5100 O O . ILE A 1 672 ? 59.784 -12.464 11.130 1.00 36.81 672 ILE A O 1
ATOM 5104 N N . GLY A 1 673 ? 59.514 -10.468 12.123 1.00 29.27 673 GLY A N 1
ATOM 5105 C CA . GLY A 1 673 ? 59.062 -9.759 10.922 1.00 29.27 673 GLY A CA 1
ATOM 5106 C C . GLY A 1 673 ? 58.243 -8.490 11.192 1.00 29.27 673 GLY A C 1
ATOM 5107 O O . GLY A 1 673 ? 57.026 -8.560 11.285 1.00 29.27 673 GLY A O 1
ATOM 5108 N N . SER A 1 674 ? 58.927 -7.340 11.212 1.00 26.42 674 SER A N 1
ATOM 5109 C CA . SER A 1 674 ? 58.421 -5.947 11.162 1.00 26.42 674 SER A CA 1
ATOM 5110 C C . SER A 1 674 ? 57.817 -5.315 12.439 1.00 26.42 674 SER A C 1
ATOM 5112 O O . SER A 1 674 ? 57.015 -5.934 13.133 1.00 26.42 674 SER A O 1
ATOM 5114 N N . PRO A 1 675 ? 58.173 -4.050 12.766 1.00 33.00 675 PRO A N 1
ATOM 5115 C CA . PRO A 1 675 ? 57.751 -3.395 13.999 1.00 33.00 675 PRO A CA 1
ATOM 5116 C C . PRO A 1 675 ? 56.363 -2.761 13.844 1.00 33.00 675 PRO A C 1
ATOM 5118 O O . PRO A 1 675 ? 56.204 -1.750 13.163 1.00 33.00 675 PRO A O 1
ATOM 5121 N N . ALA A 1 676 ? 55.362 -3.304 14.534 1.00 26.81 676 ALA A N 1
ATOM 5122 C CA . ALA A 1 676 ? 54.141 -2.570 14.845 1.00 26.81 676 ALA A CA 1
ATOM 5123 C C . ALA A 1 676 ? 54.313 -1.896 16.214 1.00 26.81 676 ALA A C 1
ATOM 5125 O O . ALA A 1 676 ? 54.320 -2.545 17.259 1.00 26.81 676 ALA A O 1
ATOM 5126 N N . THR A 1 677 ? 54.484 -0.575 16.219 1.00 26.84 677 THR A N 1
ATOM 5127 C CA . THR A 1 677 ? 54.396 0.233 17.438 1.00 26.84 677 THR A CA 1
ATOM 5128 C C . THR A 1 677 ? 52.942 0.256 17.908 1.00 26.84 677 THR A C 1
ATOM 5130 O O . THR A 1 677 ? 52.101 0.915 17.302 1.00 26.84 677 THR A O 1
ATOM 5133 N N . ILE A 1 678 ? 52.636 -0.437 19.006 1.00 24.64 678 ILE A N 1
ATOM 5134 C CA . ILE A 1 678 ? 51.366 -0.271 19.721 1.00 24.64 678 ILE A CA 1
ATOM 5135 C C . ILE A 1 678 ? 51.449 1.046 20.502 1.00 24.64 678 ILE A C 1
ATOM 5137 O O . ILE A 1 678 ? 52.051 1.116 21.572 1.00 24.64 678 ILE A O 1
ATOM 5141 N N . VAL A 1 679 ? 50.858 2.111 19.957 1.00 23.58 679 VAL A N 1
ATOM 5142 C CA . VAL A 1 679 ? 50.601 3.344 20.708 1.00 23.58 679 VAL A CA 1
ATOM 5143 C C . VAL A 1 679 ? 49.234 3.217 21.375 1.00 23.58 679 VAL A C 1
ATOM 5145 O O . VAL A 1 679 ? 48.200 3.275 20.715 1.00 23.58 679 VAL A O 1
ATOM 5148 N N . VAL A 1 680 ? 49.215 3.094 22.701 1.00 25.89 680 VAL A N 1
ATOM 5149 C CA . VAL A 1 680 ? 47.992 3.269 23.493 1.00 25.89 680 VAL A CA 1
ATOM 5150 C C . VAL A 1 680 ? 47.706 4.771 23.589 1.00 25.89 680 VAL A C 1
ATOM 5152 O O . VAL A 1 680 ? 48.193 5.454 24.488 1.00 25.89 680 VAL A O 1
ATOM 5155 N N . MET A 1 681 ? 46.928 5.313 22.648 1.00 22.14 681 MET A N 1
ATOM 5156 C CA . MET A 1 681 ? 46.361 6.657 22.782 1.00 22.14 681 MET A CA 1
ATOM 5157 C C . MET A 1 681 ? 45.017 6.589 23.512 1.00 22.14 681 MET A C 1
ATOM 5159 O O . MET A 1 681 ? 44.013 6.129 22.973 1.00 22.14 681 MET A O 1
ATOM 5163 N N . ARG A 1 682 ? 44.976 7.133 24.735 1.00 26.56 682 ARG A N 1
ATOM 5164 C CA . ARG A 1 682 ? 43.729 7.599 25.358 1.00 26.56 682 ARG A CA 1
ATOM 5165 C C . ARG A 1 682 ? 43.164 8.747 24.518 1.00 26.56 682 ARG A C 1
ATOM 5167 O O . ARG A 1 682 ? 43.662 9.869 24.582 1.00 26.56 682 ARG A O 1
ATOM 5174 N N . SER A 1 683 ? 42.103 8.487 23.763 1.00 25.20 683 SER A N 1
ATOM 5175 C CA . SER A 1 683 ? 41.353 9.522 23.049 1.00 25.20 683 SER A CA 1
ATOM 5176 C C . SER A 1 683 ? 40.402 10.257 24.005 1.00 25.20 683 SER A C 1
ATOM 5178 O O . SER A 1 683 ? 39.327 9.761 24.332 1.00 25.20 683 SER A O 1
ATOM 5180 N N . ARG A 1 684 ? 40.775 11.478 24.413 1.00 32.62 684 ARG A N 1
ATOM 5181 C CA . ARG A 1 684 ? 39.815 12.545 24.748 1.00 32.62 684 ARG A CA 1
ATOM 5182 C C . ARG A 1 684 ? 39.559 13.344 23.467 1.00 32.62 684 ARG A C 1
ATOM 5184 O O . ARG A 1 684 ? 40.417 14.125 23.063 1.00 32.62 684 ARG A O 1
ATOM 5191 N N . LYS A 1 685 ? 38.393 13.187 22.833 1.00 30.09 685 LYS A N 1
ATOM 5192 C CA . LYS A 1 685 ? 37.979 14.055 21.719 1.00 30.09 685 LYS A CA 1
ATOM 5193 C C . LYS A 1 685 ? 37.472 15.396 22.270 1.00 30.09 685 LYS A C 1
ATOM 5195 O O . LYS A 1 685 ? 36.331 15.509 22.697 1.00 30.09 685 LYS A O 1
ATOM 5200 N N . LYS A 1 686 ? 38.328 16.422 22.233 1.00 31.02 686 LYS A N 1
ATOM 5201 C CA . LYS A 1 686 ? 37.915 17.814 21.984 1.00 31.02 686 LYS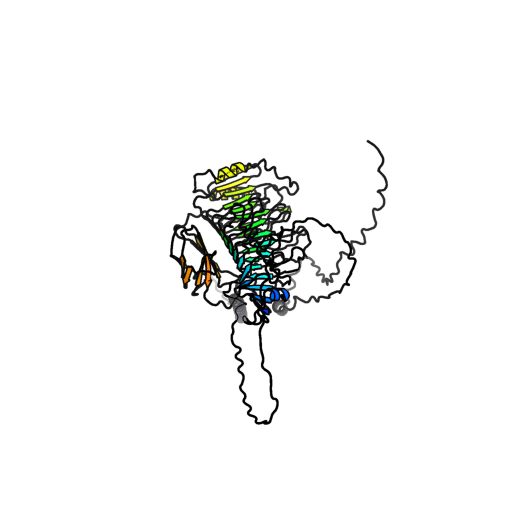 A CA 1
ATOM 5202 C C . LYS A 1 686 ? 38.201 18.108 20.511 1.00 31.02 686 LYS A C 1
ATOM 5204 O O . LYS A 1 686 ? 39.267 17.768 20.008 1.00 31.02 686 LYS A O 1
ATOM 5209 N N . SER A 1 687 ? 37.230 18.695 19.822 1.00 32.91 687 SER A N 1
ATOM 5210 C CA . SER A 1 687 ? 37.246 18.960 18.383 1.00 32.91 687 SER A CA 1
ATOM 5211 C C . SER A 1 687 ? 38.412 19.860 17.949 1.00 32.91 687 SER A C 1
ATOM 5213 O O . SER A 1 687 ? 38.514 21.009 18.377 1.00 32.91 687 SER A O 1
ATOM 5215 N N . LEU A 1 688 ? 39.212 19.376 17.001 1.00 30.33 688 LEU A N 1
ATOM 5216 C CA . LEU A 1 688 ? 40.272 20.098 16.282 1.00 30.33 688 LEU A CA 1
ATOM 5217 C C . LEU A 1 688 ? 39.739 20.989 15.133 1.00 30.33 688 LEU A C 1
ATOM 5219 O O . LEU A 1 688 ? 40.473 21.312 14.206 1.00 30.33 688 LEU A O 1
ATOM 5223 N N . ARG A 1 689 ? 38.469 21.427 15.188 1.00 35.31 689 ARG A N 1
ATOM 5224 C CA . ARG A 1 689 ? 37.864 22.356 14.204 1.00 35.31 689 ARG A CA 1
ATOM 5225 C C . ARG A 1 689 ? 37.884 23.835 14.625 1.00 35.31 689 ARG A C 1
ATOM 5227 O O . ARG A 1 689 ? 37.596 24.692 13.800 1.00 35.31 689 ARG A O 1
ATOM 5234 N N . SER A 1 690 ? 38.297 24.173 15.851 1.00 35.97 690 SER A N 1
ATOM 5235 C CA . SER A 1 690 ? 38.374 25.571 16.325 1.00 35.97 690 SER A CA 1
ATOM 5236 C C . SER A 1 690 ? 39.766 26.216 16.233 1.00 35.97 690 SER A C 1
ATOM 5238 O O . SER A 1 690 ? 39.891 27.419 16.448 1.00 35.97 690 SER A O 1
ATOM 5240 N N . VAL A 1 691 ? 40.810 25.463 15.864 1.00 35.44 691 VAL A N 1
ATOM 5241 C CA . VAL A 1 691 ? 42.187 25.991 15.746 1.00 35.44 691 VAL A CA 1
ATOM 5242 C C . VAL A 1 691 ? 42.554 26.350 14.301 1.00 35.44 691 VAL A C 1
ATOM 5244 O O . VAL A 1 691 ? 43.346 27.260 14.079 1.00 35.44 691 VAL A O 1
ATOM 5247 N N . TRP A 1 692 ? 41.905 25.748 13.300 1.00 31.17 692 TRP A N 1
ATOM 5248 C CA . TRP A 1 692 ? 42.189 26.055 11.891 1.00 31.17 692 TRP A CA 1
ATOM 5249 C C . TRP A 1 692 ? 41.465 27.306 11.360 1.00 31.17 692 TRP A C 1
ATOM 5251 O O . TRP A 1 692 ? 41.869 27.870 10.353 1.00 31.17 692 TRP A O 1
ATOM 5261 N N . LYS A 1 693 ? 40.464 27.825 12.089 1.00 36.59 693 LYS A N 1
ATOM 5262 C CA . LYS A 1 693 ? 39.761 29.084 11.758 1.00 36.59 693 LYS A CA 1
ATOM 5263 C C . LYS A 1 693 ? 40.370 30.338 12.413 1.00 36.59 693 LYS A C 1
ATOM 5265 O O . LYS A 1 693 ? 39.809 31.420 12.290 1.00 36.59 693 LYS A O 1
ATOM 5270 N N . ARG A 1 694 ? 41.511 30.213 13.109 1.00 35.38 694 ARG A N 1
ATOM 5271 C CA . ARG A 1 694 ? 42.234 31.338 13.745 1.00 35.38 694 ARG A CA 1
ATOM 5272 C C . ARG A 1 694 ? 43.661 31.570 13.231 1.00 35.38 694 ARG A C 1
ATOM 5274 O O . ARG A 1 694 ? 44.341 32.435 13.766 1.00 35.38 694 ARG A O 1
ATOM 5281 N N . LEU A 1 695 ? 44.103 30.861 12.187 1.00 32.84 695 LEU A N 1
ATOM 5282 C CA . LEU A 1 695 ? 45.438 31.051 11.590 1.00 32.84 695 LEU A CA 1
ATOM 5283 C C . LEU A 1 695 ? 45.446 31.262 10.064 1.00 32.84 695 LEU A C 1
ATOM 5285 O O . LEU A 1 695 ? 46.516 31.330 9.474 1.00 32.84 695 LEU A O 1
ATOM 5289 N N . SER A 1 696 ? 44.289 31.446 9.424 1.00 37.62 696 SER A N 1
ATOM 5290 C CA . SER A 1 696 ? 44.193 31.829 8.002 1.00 37.62 696 SER A CA 1
ATOM 5291 C C . SER A 1 696 ? 43.594 33.227 7.784 1.00 37.62 696 SER A C 1
ATOM 5293 O O . SER A 1 696 ? 43.136 33.544 6.693 1.00 37.62 696 SER A O 1
ATOM 5295 N N . GLY A 1 697 ? 43.584 34.067 8.822 1.00 38.72 697 GLY A N 1
ATOM 5296 C CA . GLY A 1 697 ? 43.041 35.426 8.793 1.00 38.72 697 GLY A CA 1
ATOM 5297 C C . GLY A 1 697 ? 44.113 36.488 9.009 1.00 38.72 697 GLY A C 1
ATOM 5298 O O . GLY A 1 697 ? 44.002 37.254 9.955 1.00 38.72 697 GLY A O 1
ATOM 5299 N N . SER A 1 698 ? 45.168 36.494 8.190 1.00 41.47 698 SER A N 1
ATOM 5300 C CA . SER A 1 698 ? 46.066 37.649 8.020 1.00 41.47 698 SER A CA 1
ATOM 5301 C C . SER A 1 698 ? 47.070 37.395 6.891 1.00 41.47 698 SER A C 1
ATOM 5303 O O . SER A 1 698 ? 48.262 37.258 7.141 1.00 41.47 698 SER A O 1
ATOM 5305 N N . PHE A 1 699 ? 46.615 37.283 5.648 1.00 35.66 699 PHE A N 1
ATOM 5306 C CA . PHE A 1 699 ? 47.452 37.588 4.485 1.00 35.66 699 PHE A CA 1
ATOM 5307 C C . PHE A 1 699 ? 46.526 37.751 3.279 1.00 35.66 699 PHE A C 1
ATOM 5309 O O . PHE A 1 699 ? 45.671 36.904 3.051 1.00 35.66 699 PHE A O 1
ATOM 5316 N N . ILE A 1 700 ? 46.731 38.823 2.513 1.00 34.06 700 ILE A N 1
ATOM 5317 C CA . ILE A 1 700 ? 45.925 39.281 1.365 1.00 34.06 700 ILE A CA 1
ATOM 5318 C C . ILE A 1 700 ? 44.736 40.184 1.753 1.00 34.06 700 ILE A C 1
ATOM 5320 O O . ILE A 1 700 ? 43.587 39.955 1.403 1.00 34.06 700 ILE A O 1
ATOM 5324 N N . GLU A 1 701 ? 45.062 41.301 2.408 1.00 31.44 701 GLU A N 1
ATOM 5325 C CA . GLU A 1 701 ? 44.361 42.576 2.204 1.00 31.44 701 GLU A CA 1
ATOM 5326 C C . GLU A 1 701 ? 45.405 43.669 1.921 1.00 31.44 701 GLU A C 1
ATOM 5328 O O . GLU A 1 701 ? 45.721 44.537 2.732 1.00 31.44 701 GLU A O 1
ATOM 5333 N N . HIS A 1 702 ? 46.033 43.554 0.752 1.00 34.56 702 HIS A N 1
ATOM 5334 C CA . HIS A 1 702 ? 46.728 44.648 0.079 1.00 34.56 702 HIS A CA 1
ATOM 5335 C C . HIS A 1 702 ? 46.850 44.269 -1.393 1.00 34.56 702 HIS A C 1
ATOM 5337 O O . HIS A 1 702 ? 47.717 43.472 -1.731 1.00 34.56 702 HIS A O 1
ATOM 5343 N N . GLN A 1 703 ? 45.935 44.807 -2.210 1.00 34.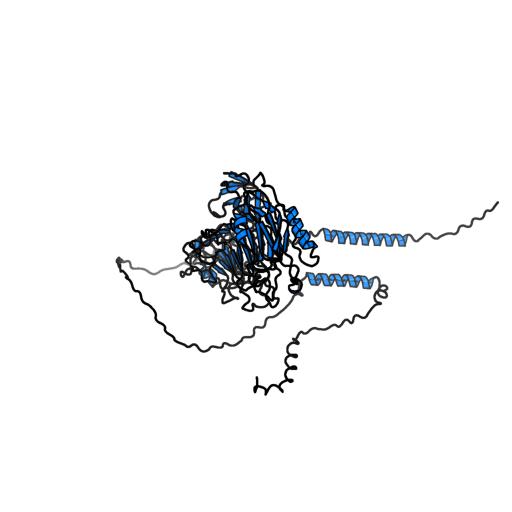75 703 GLN A N 1
ATOM 5344 C CA . GLN A 1 703 ? 45.919 44.900 -3.686 1.00 34.75 703 GLN A CA 1
ATOM 5345 C C . GLN A 1 703 ? 44.516 44.600 -4.242 1.00 34.75 703 GLN A C 1
ATOM 5347 O O . GLN A 1 703 ? 44.296 43.584 -4.892 1.00 34.75 703 GLN A O 1
ATOM 5352 N N . ARG A 1 704 ? 43.556 45.505 -4.008 1.00 29.56 704 ARG A N 1
ATOM 5353 C CA . ARG A 1 704 ? 42.478 45.773 -4.981 1.00 29.56 704 ARG A CA 1
ATOM 5354 C C . ARG A 1 704 ? 41.788 47.117 -4.729 1.00 29.56 704 ARG A C 1
ATOM 5356 O O . ARG A 1 704 ? 40.576 47.199 -4.631 1.00 29.56 704 ARG A O 1
ATOM 5363 N N . ASN A 1 705 ? 42.588 48.179 -4.658 1.00 32.75 705 ASN A N 1
ATOM 5364 C CA . ASN A 1 705 ? 42.118 49.527 -4.966 1.00 32.75 705 ASN A CA 1
ATOM 5365 C C . ASN A 1 705 ? 42.807 49.969 -6.257 1.00 32.75 705 ASN A C 1
ATOM 5367 O O . ASN A 1 705 ? 44.032 50.055 -6.298 1.00 32.75 705 ASN A O 1
ATOM 5371 N N . GLY A 1 706 ? 42.001 50.248 -7.279 1.00 33.00 706 GLY A N 1
ATOM 5372 C CA . GLY A 1 706 ? 42.433 50.843 -8.540 1.00 33.00 706 GLY A CA 1
ATOM 5373 C C . GLY A 1 706 ? 42.421 49.855 -9.697 1.00 33.00 706 GLY A C 1
ATOM 5374 O O . GLY A 1 706 ? 43.351 49.074 -9.834 1.00 33.00 706 GLY A O 1
ATOM 5375 N N . PHE A 1 707 ? 41.358 49.889 -10.501 1.00 27.75 707 PHE A N 1
ATOM 5376 C CA . PHE A 1 707 ? 41.414 50.080 -11.958 1.00 27.75 707 PHE A CA 1
ATOM 5377 C C . PHE A 1 707 ? 39.983 50.006 -12.522 1.00 27.75 707 PHE A C 1
ATOM 5379 O O . PHE A 1 707 ? 39.591 49.047 -13.175 1.00 27.75 707 PHE A O 1
ATOM 5386 N N . GLU A 1 708 ? 39.190 51.042 -12.250 1.00 37.94 708 GLU A N 1
ATOM 5387 C CA . GLU A 1 708 ? 38.166 51.501 -13.190 1.00 37.94 708 GLU A CA 1
ATOM 5388 C C . GLU A 1 708 ? 38.619 52.874 -13.675 1.00 37.94 708 GLU A C 1
ATOM 5390 O O . GLU A 1 708 ? 38.437 53.872 -12.985 1.00 37.94 708 GLU A O 1
ATOM 5395 N N . ASP A 1 709 ? 39.293 52.905 -14.823 1.00 30.64 709 ASP A N 1
ATOM 5396 C CA . ASP A 1 709 ? 39.234 54.041 -15.738 1.00 30.64 709 ASP A CA 1
ATOM 5397 C C . ASP A 1 709 ? 39.862 53.644 -17.084 1.00 30.64 709 ASP A C 1
ATOM 5399 O O . ASP A 1 709 ? 41.067 53.403 -17.153 1.00 30.64 709 ASP A O 1
ATOM 5403 N N . ARG A 1 710 ? 39.033 53.672 -18.145 1.00 31.78 710 ARG A N 1
ATOM 5404 C CA . ARG A 1 710 ? 39.397 53.850 -19.571 1.00 31.78 710 ARG A CA 1
ATOM 5405 C C . ARG A 1 710 ? 40.184 52.702 -20.246 1.00 31.78 710 ARG A C 1
ATOM 5407 O O . ARG A 1 710 ? 41.160 52.206 -19.718 1.00 31.78 710 ARG A O 1
ATOM 5414 N N . PHE A 1 711 ? 39.928 52.271 -21.480 1.00 28.19 711 PHE A N 1
ATOM 5415 C CA . PHE A 1 711 ? 39.228 52.829 -22.640 1.00 28.19 711 PHE A CA 1
ATOM 5416 C C . PHE A 1 711 ? 39.124 51.690 -23.688 1.00 28.19 711 PHE A C 1
ATOM 5418 O O . PHE A 1 711 ? 40.111 50.978 -23.858 1.00 28.19 711 PHE A O 1
ATOM 5425 N N . ARG A 1 712 ? 38.035 51.684 -24.475 1.00 34.81 712 ARG A N 1
ATOM 5426 C CA . ARG A 1 712 ? 37.816 50.986 -25.768 1.00 34.81 712 ARG A CA 1
ATOM 5427 C C . ARG A 1 712 ? 37.449 49.508 -25.773 1.00 34.81 712 ARG A C 1
ATOM 5429 O O . ARG A 1 712 ? 38.230 48.685 -25.263 1.00 34.81 712 ARG A O 1
#

pLDDT: mean 71.15, std 23.69, range [22.14, 98.62]

Organism: NCBI:txid2099670

Sequence (712 aa):
MRDKSSTPIMIPSPNTHLLRSSLFFCAILTFSLYLLYSYDFATTSVNAQTINPWYTELNPQRRFFVSPTGGGDGSTPSSAITLLQAKNQAIAGDLYCLATGDYTGADGDYTFNPTASGTQEKPIVFMAQPGERPQMQGNISLGDSTALTEGMYNWIWGIELTDPDGLVQASREGGSGIVMLAEGSRAINNIIHDLYDKNGIGSWGIEATESLPEGTLMNHVVYGNIVYDIGEGQDCDNVPRHDIYGHHSYRDDAGYIYGYRYYVNNVLLKPSDTCNKSFGISARSSGAKVSGMHFEKNIVESTELRVNGETWPMEKMTINDNYFLSSKLYAAGRPFQGLITNNLFLNSGIEMSSLWGVDSDPAAVGRDFTEITGNTYYRDGYDLTIIVDNIAYDPGNVALLDDTVIDYNTYSDFTKNNGNPDVFRGAIIAKDNTSRSTWDLDTWKGYIAEVRDGYPSKTVLGDEHSTTASIPQTNQVYLERNEYDPSIATLIVINWEGTTGIYPVDVSSVFASESVSAYPVKNFPGITNSSGSGNVNITLSGSPYEVFIIKSNETYIANPCYYEASGIGGGGDTGGDDDTGGDDTIVGDDNGTTDPPLTGDNGAGDLDDGTGTTGSTTDPNLNGASANGSSLNLPYTGILDSPVVISIIGMILMILGGVVHTHPEMISDMFIGSPATIVVMRSRKKSLRSVWKRLSGSFIEHQRNGFEDRFR

Mean predicted aligned error: 15.68 Å

Solvent-accessible surface area (backbone atoms only — not comparable to full-atom values): 40795 Å² total; per-residue (Å²): 130,89,86,90,86,87,79,89,80,86,77,80,78,77,70,67,67,61,60,54,53,52,52,51,51,50,50,50,53,51,51,51,50,48,49,53,60,52,54,67,68,66,54,76,72,70,71,75,71,79,74,55,90,78,64,74,88,87,68,63,78,44,70,33,19,26,29,66,84,32,82,51,84,10,82,38,78,94,28,9,20,24,63,68,55,50,48,76,69,50,48,56,11,33,31,37,24,26,40,55,45,71,42,64,37,96,82,78,46,36,61,50,63,45,54,50,42,27,37,96,88,23,36,26,36,45,30,35,21,82,94,37,55,23,34,37,48,31,32,35,31,31,28,41,95,89,42,74,79,26,3,18,14,32,33,44,28,36,37,34,39,31,18,73,81,37,81,52,74,53,46,98,89,56,35,23,33,38,32,32,53,12,38,41,16,31,44,31,46,26,39,33,33,42,24,28,54,16,20,29,32,28,41,45,45,78,60,81,86,58,86,69,66,94,83,60,48,46,44,37,30,42,30,46,27,40,28,32,34,26,17,36,92,54,62,75,89,55,82,66,31,22,37,30,33,36,30,36,47,25,51,56,96,89,67,51,67,23,52,50,34,36,40,32,46,28,41,29,43,46,47,58,39,89,65,77,57,49,29,33,31,36,35,36,31,96,70,34,45,23,21,16,44,35,37,31,47,26,37,34,29,59,28,28,44,36,39,36,14,67,71,34,59,25,34,61,32,37,40,33,48,26,39,26,41,50,14,36,41,37,36,28,78,23,31,56,18,24,42,39,29,47,25,39,23,39,46,20,35,44,38,35,38,30,30,78,28,93,84,37,67,59,78,83,68,75,67,73,51,36,36,43,28,44,28,39,38,36,61,80,56,48,81,26,39,38,40,41,30,27,44,62,65,52,92,91,52,80,67,65,79,60,78,84,78,60,69,63,70,61,54,63,49,65,80,72,66,68,93,65,47,83,55,51,33,34,34,43,32,41,71,86,70,54,66,50,70,39,56,43,67,69,61,35,36,46,53,37,47,52,55,23,68,74,35,87,77,88,47,49,48,43,49,88,53,49,43,80,46,76,71,56,83,54,62,45,80,48,78,46,72,33,86,92,46,75,50,35,27,47,34,38,37,40,27,60,62,48,53,64,42,81,44,82,39,82,43,37,93,77,39,55,77,44,42,32,36,35,16,47,54,96,38,56,99,56,73,63,56,31,64,31,54,32,43,34,44,41,66,39,86,36,50,66,53,52,54,30,39,36,34,46,70,59,86,61,79,82,45,87,57,62,74,77,86,68,71,82,67,71,82,72,75,82,76,79,74,90,80,82,90,86,86,88,83,91,89,85,84,88,88,86,89,83,90,87,91,86,88,84,84,90,83,90,78,90,81,79,88,82,88,80,83,89,82,92,76,90,82,89,86,84,85,86,84,92,77,83,90,78,90,80,87,79,90,88,82,79,87,82,82,47,72,66,61,57,51,54,54,53,52,55,52,52,56,56,53,55,51,61,75,76,51,80,81,70,70,79,80,80,76,88,82,82,90,79,82,84,76,89,73,84,82,79,90,72,79,82,72,73,65,69,77,71,76,75,83,85,81,87,92,82,90,88,82,87,87,90,75,90,82,135

Foldseek 3Di:
DDDDDDDDDDDDDPDPVVVVVVVVVVVVVVVVVVVVVVVVVPPPPPVPPPPPLLDDAQDAPEEFEEECPADADRPDVVRHHHLVVCLVPDEFRYEYEYAADERAPPVLPLEAERFYAYDPNGAHEYEYFVPGEHEGEHAYEQDDLVGQNTNARYEYYRYEYEHQPCSDPDDVQRQERYEQEYANYEYYQYEFANRAQGAHYEADYSFVPDDDPQPGQSAYEYYNYEFEQPHPPDDLVDDAYENYEAEDDCADPVGRGNAAYYREQYEFEDHNDPNLRYAHYEQEDDPGARERYAAYQYEGALHEHEYEYAQDEYAHYHAEQYEDHCYEYEYDNEAYAYEAAQYEHELYAYEHEEHADDPAPVVVPVGHEYEHENYEYEFDQHAHEAEYEHAHDDSVCSPPPPPVPDPCVVVVCVRPPDPPRDFHWYWYQYNVRDIDIDRDPVVNQVVQVVRCVVRVPDHPPHYPHYDYDYQDCAKDWDWAAGPNDLQKIKIKIQHSPLDFFWDKDFPCVSQPQFKKWKAFSVQVPHDTQAIDGRITIHGDHSPRMTMIMIGTPDDDPSPPSDDPPPDPPPPPPCPDDDDDDDDDDDDDDDDDDDDDDDDDDDDDDDDDDDDDDDDDDDDDDDDDDDDDDDDDDDDDDDDPPDPVVVVVVVVVVVVVVVVCVPPVPPPPPPDDDDDDDPDPDPDDDDDPPVPVVPPPPDDDPDDDDDDDDDDD

Secondary structure (DSSP, 8-state):
----------PPPP-HHHHHHHHHHHHHHHHHHHHHHHHTTTS---------TT------SEEEEE-TT--S-SSSGGGPBPHHHHHHH--TTEEEEEPSEEE--TTS--EE------BTTB-EEEEEPTT--EEEESEEEES-SS-TTSSTTEEEES-EEEETT--S---TTT-EEEEE-STT-EEES-EEEEEETSEEEEE----TTS---TT-----EEES-EEEEEEET--TTSPPPEEEEE---SB-TT--B---EEEES-EE-----TTS--EEEEEE-SSS--B-EEEES-EEESSEEEEE-SSS-EEEEEEES-EEES-EEEEESS-EEEEEES-EEES-EEEEEEE--TTS-GGGTT----EEES-EEE-SSS--EEEEEE----TT--S-S-TTSS-THHHHHHTTS---TT--EEEEE-TTS-EEEES-HHHHHHHHHHHHHH-TTT---B-SS-EEEPPPSS-EEEEEE-SS-TTEEEEEEE-TT--EEEEEEE-TTTSSS-EEEEEEGGGTTSS-SEEEESEEEEEEES-SEEEEEEEE-S--TT-TT----------------------------------------------------------------------PPPP---STT-HHHHHHHHHHHHHHHHHHHH-GGGSSSS--S--------------TTSSTTSSSSSS--SS-S-------

InterPro domains:
  IPR011050 Pectin lyase fold/virulence factor [SSF51126] (80-435)
  IPR012334 Pectin lyase fold [G3DSA:2.160.20.10] (55-480)

Nearest PDB structures (foldseek):
  1ru4-assembly1_A  TM=5.001E-01  e=6.587E-08  Dickeya chrysanthemi
  3cc1-assembly1_A-2  TM=7.094E-01  e=6.116E-02  Halalkalibacterium halodurans C-125
  3cc1-assembly1_B-2  TM=5.823E-01  e=8.613E-02  Halalkalibacterium halodurans C-125